Protein AF-A0A7S2LZ06-F1 (afdb_monomer)

Sequence (412 aa):
MSMEWMLKPLSPAQAVAAVARLPEVLGLAQPVQRVKTFDFSHTNVAIVEELVANPGQIRELTVGIGNADLWELDLSWLTSVASRWHGALHVAVGNEPDLEGVPPSLVLHAIQLLRSALPDARITVPFAYSIMQVSFPVDKAEFSLAFKEHYAEVLNRIDYVTINIYPFLSAGIRGVPLDSLLSPYMPFLSQQLEALRVALWKLSPAGPAMPVAVGETGWPSCGAARFRPYSFAVLSNSQAYMRSVARWIESSASDGSIIQGNLFALFDEETKGTRAIERSYGILASDGSLKDVGTCRSNATEPSVEWLEVDYPECENDMDWMVENFEDTRLAEKFIGRGIDGSLCSLQQYLYNRWASCPPVTRVPGAKVYFDGVRAYGEAAASTKCASWRLIDKYTDRGPNTPPLPGSRAAR

pLDDT: mean 82.54, std 20.12, range [29.84, 98.62]

Organism: NCBI:txid1333877

Structure (mmCIF, N/CA/C/O backbone):
data_AF-A0A7S2LZ06-F1
#
_entry.id   AF-A0A7S2LZ06-F1
#
loop_
_atom_site.group_PDB
_atom_site.id
_atom_site.type_symbol
_atom_site.label_atom_id
_atom_site.label_alt_id
_atom_site.label_comp_id
_atom_site.label_asym_id
_atom_site.label_entity_id
_atom_site.label_seq_id
_atom_site.pdbx_PDB_ins_code
_atom_site.Cartn_x
_atom_site.Cartn_y
_atom_site.Cartn_z
_atom_site.occupancy
_atom_site.B_iso_or_equiv
_atom_site.auth_seq_id
_atom_site.auth_comp_id
_atom_site.auth_asym_id
_atom_site.auth_atom_id
_atom_site.pdbx_PDB_model_num
ATOM 1 N N . MET A 1 1 ? -1.196 7.777 1.531 1.00 92.75 1 MET A N 1
ATOM 2 C CA . MET A 1 1 ? -1.018 9.232 1.376 1.00 92.75 1 MET A CA 1
ATOM 3 C C . MET A 1 1 ? 0.204 9.601 2.187 1.00 92.75 1 MET A C 1
ATOM 5 O O . MET A 1 1 ? 0.260 9.210 3.343 1.00 92.75 1 MET A O 1
ATOM 9 N N . SER A 1 2 ? 1.167 10.271 1.567 1.00 91.94 2 SER A N 1
ATOM 10 C CA . SER A 1 2 ? 2.295 10.921 2.230 1.00 91.94 2 SER A CA 1
ATOM 11 C C . SER A 1 2 ? 2.589 12.214 1.477 1.00 91.94 2 SER A C 1
ATOM 13 O O . SER A 1 2 ? 2.261 12.329 0.295 1.00 91.94 2 SER A O 1
ATOM 15 N N . MET A 1 3 ? 3.154 13.191 2.182 1.00 93.56 3 MET A N 1
ATOM 16 C CA . MET A 1 3 ? 3.716 14.408 1.584 1.00 93.56 3 MET A CA 1
ATOM 17 C C . MET A 1 3 ? 5.192 14.595 1.937 1.00 93.56 3 MET A C 1
ATOM 19 O O . MET A 1 3 ? 5.784 15.609 1.586 1.00 93.56 3 MET A O 1
ATOM 23 N N . GLU A 1 4 ? 5.779 13.645 2.668 1.00 90.88 4 GLU A N 1
ATOM 24 C CA . GLU A 1 4 ? 7.168 13.703 3.133 1.00 90.88 4 GLU A CA 1
ATOM 25 C C . GLU A 1 4 ? 8.155 13.869 1.977 1.00 90.88 4 GLU A C 1
ATOM 27 O O . GLU A 1 4 ? 9.081 14.672 2.044 1.00 90.88 4 GLU A O 1
ATOM 32 N N . TRP A 1 5 ? 7.900 13.149 0.889 1.00 88.88 5 TRP A N 1
ATOM 33 C CA . TRP A 1 5 ? 8.800 13.059 -0.253 1.00 88.88 5 TRP A CA 1
ATOM 34 C C . TRP A 1 5 ? 8.448 14.031 -1.379 1.00 88.88 5 TRP A C 1
ATOM 36 O O . TRP A 1 5 ? 8.881 13.858 -2.515 1.00 88.88 5 TRP A O 1
ATOM 46 N N . MET A 1 6 ? 7.628 15.040 -1.089 1.00 91.25 6 MET A N 1
ATOM 47 C CA . MET A 1 6 ? 7.257 16.051 -2.068 1.00 91.25 6 MET A CA 1
ATOM 48 C C . MET A 1 6 ? 8.245 17.214 -2.026 1.00 91.25 6 MET A C 1
ATOM 50 O O . MET A 1 6 ? 8.530 17.750 -0.957 1.00 91.25 6 MET A O 1
ATOM 54 N N . LEU A 1 7 ? 8.720 17.678 -3.185 1.00 87.69 7 LEU A N 1
ATOM 55 C CA . LEU A 1 7 ? 9.605 18.856 -3.242 1.00 87.69 7 LEU A CA 1
ATOM 56 C C . LEU A 1 7 ? 8.914 20.121 -2.721 1.00 87.69 7 LEU A C 1
ATOM 58 O O . LEU A 1 7 ? 9.552 21.007 -2.150 1.00 87.69 7 LEU A O 1
ATOM 62 N N . LYS A 1 8 ? 7.604 20.218 -2.954 1.00 90.38 8 LYS A N 1
ATOM 63 C CA . LYS A 1 8 ? 6.739 21.291 -2.458 1.00 90.38 8 LYS A CA 1
ATOM 64 C C . LYS A 1 8 ? 5.485 20.665 -1.849 1.00 90.38 8 LYS A C 1
ATOM 66 O O . LYS A 1 8 ? 4.490 20.520 -2.559 1.00 90.38 8 LYS A O 1
ATOM 71 N N . PRO A 1 9 ? 5.536 20.265 -0.566 1.00 92.19 9 PRO A N 1
ATOM 72 C CA . PRO A 1 9 ? 4.404 19.646 0.110 1.00 92.19 9 PRO A CA 1
ATOM 73 C C . PRO A 1 9 ? 3.157 20.532 0.048 1.00 92.19 9 PRO A C 1
ATOM 75 O O . PRO A 1 9 ? 3.233 21.747 0.255 1.00 92.19 9 PRO A O 1
ATOM 78 N N . LEU A 1 10 ? 2.007 19.917 -0.219 1.00 95.75 10 LEU A N 1
ATOM 79 C CA . LEU A 1 10 ? 0.707 20.562 -0.052 1.00 95.75 10 LEU A CA 1
ATOM 80 C C . LEU A 1 10 ? 0.430 20.810 1.439 1.00 95.75 10 LEU A C 1
ATOM 82 O O . LEU A 1 10 ? 1.052 20.207 2.317 1.00 95.75 10 LEU A O 1
ATOM 86 N N . SER A 1 11 ? -0.537 21.675 1.749 1.00 97.44 11 SER A N 1
ATOM 87 C CA . SER A 1 11 ? -1.084 21.687 3.107 1.00 97.44 11 SER A CA 1
ATOM 88 C C . SER A 1 11 ? -1.883 20.398 3.373 1.00 97.44 11 SER A C 1
ATOM 90 O O . SER A 1 11 ? -2.452 19.834 2.432 1.00 97.44 11 SER A O 1
ATOM 92 N N . PRO A 1 12 ? -2.006 19.941 4.635 1.00 97.81 12 PRO A N 1
ATOM 93 C CA . PRO A 1 12 ? -2.833 18.779 4.972 1.00 97.81 12 PRO A CA 1
ATOM 94 C C . PRO A 1 12 ? -4.266 18.884 4.430 1.00 97.81 12 PRO A C 1
ATOM 96 O O . PRO A 1 12 ? -4.762 17.942 3.817 1.00 97.81 12 PRO A O 1
ATOM 99 N N . ALA A 1 13 ? -4.892 20.060 4.548 1.00 97.75 13 ALA A N 1
ATOM 100 C CA . ALA A 1 13 ? -6.230 20.315 4.015 1.00 97.75 13 ALA A CA 1
ATOM 101 C C . ALA A 1 13 ? -6.296 20.168 2.484 1.00 97.75 13 ALA A C 1
ATOM 103 O O . ALA A 1 13 ? -7.236 19.573 1.958 1.00 97.75 13 ALA A O 1
ATOM 104 N N . GLN A 1 14 ? -5.290 20.664 1.752 1.00 97.38 14 GLN A N 1
ATOM 105 C CA . GLN A 1 14 ? -5.206 20.480 0.298 1.00 97.38 14 GLN A CA 1
ATOM 106 C C . GLN A 1 14 ? -5.027 19.003 -0.076 1.00 97.38 14 GLN A C 1
ATOM 108 O O . GLN A 1 14 ? -5.679 18.522 -1.004 1.00 97.38 14 GLN A O 1
ATOM 113 N N . ALA A 1 15 ? -4.185 18.273 0.660 1.00 96.94 15 ALA A N 1
ATOM 114 C CA . ALA A 1 15 ? -3.946 16.855 0.424 1.00 96.94 15 ALA A CA 1
ATOM 115 C C . ALA A 1 15 ? -5.194 15.997 0.679 1.00 96.94 15 ALA A C 1
ATOM 117 O O . ALA A 1 15 ? -5.548 15.156 -0.150 1.00 96.94 15 ALA A O 1
ATOM 118 N N . VAL A 1 16 ? -5.909 16.251 1.778 1.00 97.12 16 VAL A N 1
ATOM 119 C CA . VAL A 1 16 ? -7.178 15.580 2.101 1.00 97.12 16 VAL A CA 1
ATOM 120 C C . VAL A 1 16 ? -8.256 15.921 1.069 1.00 97.12 16 VAL A C 1
ATOM 122 O O . VAL A 1 16 ? -8.937 15.022 0.572 1.00 97.12 16 VAL A O 1
ATOM 125 N N . ALA A 1 17 ? -8.370 17.190 0.663 1.00 96.25 17 ALA A N 1
ATOM 126 C CA . ALA A 1 17 ? -9.333 17.613 -0.354 1.00 96.25 17 ALA A CA 1
ATOM 127 C C . ALA A 1 17 ? -9.106 16.932 -1.717 1.00 96.25 17 ALA A C 1
ATOM 129 O O . ALA A 1 17 ? -10.065 16.682 -2.451 1.00 96.25 17 ALA A O 1
ATOM 130 N N . ALA A 1 18 ? -7.862 16.573 -2.056 1.00 96.44 18 ALA A N 1
ATOM 131 C CA . ALA A 1 18 ? -7.549 15.882 -3.305 1.00 96.44 18 ALA A CA 1
ATOM 132 C C . ALA A 1 18 ? -8.216 14.496 -3.417 1.00 96.44 18 ALA A C 1
ATOM 134 O O . ALA A 1 18 ? -8.518 14.054 -4.527 1.00 96.44 18 ALA A O 1
ATOM 135 N N . VAL A 1 19 ? -8.524 13.833 -2.292 1.00 96.44 19 VAL A N 1
ATOM 136 C CA . VAL A 1 19 ? -9.189 12.516 -2.276 1.00 96.44 19 VAL A CA 1
ATOM 137 C C . VAL A 1 19 ? -10.575 12.570 -2.925 1.00 96.44 19 VAL A C 1
ATOM 139 O O . VAL A 1 19 ? -10.980 11.624 -3.603 1.00 96.44 19 VAL A O 1
ATOM 142 N N . ALA A 1 20 ? -11.288 13.694 -2.795 1.00 94.44 20 ALA A N 1
ATOM 143 C CA . ALA A 1 20 ? -12.623 13.872 -3.368 1.00 94.44 20 ALA A CA 1
ATOM 144 C C . ALA A 1 20 ? -12.639 13.829 -4.908 1.00 94.44 20 ALA A C 1
ATOM 146 O O . ALA A 1 20 ? -13.684 13.586 -5.504 1.00 94.44 20 ALA A O 1
ATOM 147 N N . ARG A 1 21 ? -11.485 14.023 -5.560 1.00 93.31 21 ARG A N 1
ATOM 148 C CA . ARG A 1 21 ? -11.347 13.997 -7.025 1.00 93.31 21 ARG A CA 1
ATOM 149 C C . ARG A 1 21 ? -11.123 12.593 -7.583 1.00 93.31 21 ARG A C 1
ATOM 151 O O . ARG A 1 21 ? -11.311 12.370 -8.776 1.00 93.31 21 ARG A O 1
ATOM 158 N N . LEU A 1 22 ? -10.720 11.640 -6.743 1.00 95.19 22 LEU A N 1
ATOM 159 C CA . LEU A 1 22 ? -10.359 10.292 -7.183 1.00 95.19 22 LEU A CA 1
ATOM 160 C C . LEU A 1 22 ? -11.483 9.530 -7.898 1.00 95.19 22 LEU A C 1
ATOM 162 O O . LEU A 1 22 ? -11.159 8.854 -8.874 1.00 95.19 22 LEU A O 1
ATOM 166 N N . PRO A 1 23 ? -12.770 9.626 -7.502 1.00 95.06 23 PRO A N 1
ATOM 167 C CA . PRO A 1 23 ? -13.827 8.899 -8.199 1.00 95.06 23 PRO A CA 1
ATOM 168 C C . PRO A 1 23 ? -13.928 9.263 -9.680 1.00 95.06 23 PRO A C 1
ATOM 170 O O . PRO A 1 23 ? -14.050 8.374 -10.518 1.00 95.06 23 PRO A O 1
ATOM 173 N N . GLU A 1 24 ? -13.789 10.546 -10.017 1.00 94.25 24 GLU A N 1
ATOM 174 C CA . GLU A 1 24 ? -13.785 11.012 -11.406 1.00 94.25 24 GLU A CA 1
ATOM 175 C C . GLU A 1 24 ? -12.530 10.533 -12.152 1.00 94.25 24 GLU A C 1
ATOM 177 O O . GLU A 1 24 ? -12.624 9.966 -13.239 1.00 94.25 24 GLU A O 1
ATOM 182 N N . VAL A 1 25 ? -11.350 10.689 -11.542 1.00 93.88 25 VAL A N 1
ATOM 183 C CA . VAL A 1 25 ? -10.057 10.326 -12.155 1.00 93.88 25 VAL A CA 1
ATOM 184 C C . VAL A 1 25 ? -9.955 8.826 -12.450 1.00 93.88 25 VAL A C 1
ATOM 186 O O . VAL A 1 25 ? -9.461 8.413 -13.509 1.00 93.88 25 VAL A O 1
ATOM 189 N N . LEU A 1 26 ? -10.428 8.006 -11.513 1.00 95.50 26 LEU A N 1
ATOM 190 C CA . LEU A 1 26 ? -10.362 6.547 -11.567 1.00 95.50 26 LEU A CA 1
ATOM 191 C C . LEU A 1 26 ? -11.613 5.920 -12.205 1.00 95.50 26 LEU A C 1
ATOM 193 O O . LEU A 1 26 ? -11.603 4.734 -12.537 1.00 95.50 26 LEU A O 1
ATOM 197 N N . GLY A 1 27 ? -12.674 6.704 -12.417 1.00 93.50 27 GLY A N 1
ATOM 198 C CA . GLY A 1 27 ? -13.957 6.228 -12.926 1.00 93.50 27 GLY A CA 1
ATOM 199 C C . GLY A 1 27 ? -14.605 5.201 -11.996 1.00 93.50 27 GLY A C 1
ATOM 200 O O . GLY A 1 27 ? -14.969 4.119 -12.473 1.00 93.50 27 GLY A O 1
ATOM 201 N N . LEU A 1 28 ? -14.675 5.526 -10.701 1.00 93.81 28 LEU A N 1
ATOM 202 C CA . LEU A 1 28 ? -15.316 4.735 -9.644 1.00 93.81 28 LEU A CA 1
ATOM 203 C C . LEU A 1 28 ? -16.807 5.057 -9.535 1.00 93.81 28 LEU A C 1
ATOM 205 O O . LEU A 1 28 ? -17.222 6.182 -9.817 1.00 93.81 28 LEU A O 1
ATOM 209 N N . ALA A 1 29 ? -17.602 4.079 -9.093 1.00 90.94 29 ALA A N 1
ATOM 210 C CA . ALA A 1 29 ? -19.022 4.291 -8.825 1.00 90.94 29 ALA A CA 1
ATOM 211 C C . ALA A 1 29 ? -19.258 4.929 -7.449 1.00 90.94 29 ALA A C 1
ATOM 213 O O . ALA A 1 29 ? -20.196 5.710 -7.288 1.00 90.94 29 ALA A O 1
ATOM 214 N N . GLN A 1 30 ? -18.412 4.604 -6.467 1.00 90.44 30 GLN A N 1
ATOM 215 C CA . GLN A 1 30 ? -18.497 5.125 -5.107 1.00 90.44 30 GLN A CA 1
ATOM 216 C C . GLN A 1 30 ? -17.387 6.140 -4.786 1.00 90.44 30 GLN A C 1
ATOM 218 O O . GLN A 1 30 ? -16.294 6.096 -5.363 1.00 90.44 30 GLN A O 1
ATOM 223 N N . PRO A 1 31 ? -17.639 7.064 -3.839 1.00 94.94 31 PRO A N 1
ATOM 224 C CA . PRO A 1 31 ? -16.593 7.922 -3.303 1.00 94.94 31 PRO A CA 1
ATOM 225 C C . PRO A 1 31 ? -15.497 7.106 -2.607 1.00 94.94 31 PRO A C 1
ATOM 227 O O . PRO A 1 31 ? -15.757 6.059 -2.017 1.00 94.94 31 PRO A O 1
ATOM 230 N N . VAL A 1 32 ? -14.267 7.625 -2.603 1.00 95.38 32 VAL A N 1
ATOM 231 C CA . VAL A 1 32 ? -13.180 7.048 -1.802 1.00 95.38 32 VAL A CA 1
ATOM 232 C C . VAL A 1 32 ? -13.426 7.365 -0.330 1.00 95.38 32 VAL A C 1
ATOM 234 O O . VAL A 1 32 ? -13.436 8.533 0.053 1.00 95.38 32 VAL A O 1
ATOM 237 N N . GLN A 1 33 ? -13.603 6.326 0.485 1.00 95.56 33 GLN A N 1
ATOM 238 C CA . GLN A 1 33 ? -13.926 6.436 1.915 1.00 95.56 33 GLN A CA 1
ATOM 239 C C . GLN A 1 33 ? -12.776 6.014 2.840 1.00 95.56 33 GLN A C 1
ATOM 241 O O . GLN A 1 33 ? -12.950 6.010 4.058 1.00 95.56 33 GLN A O 1
ATOM 246 N N . ARG A 1 34 ? -11.609 5.656 2.291 1.00 95.56 34 ARG A N 1
ATOM 247 C CA . ARG A 1 34 ? -10.462 5.157 3.059 1.00 95.56 34 ARG A CA 1
ATOM 248 C C . ARG A 1 34 ? -9.190 5.929 2.744 1.00 95.56 34 ARG A C 1
ATOM 250 O O . ARG A 1 34 ? -8.904 6.199 1.579 1.00 95.56 34 ARG A O 1
ATOM 257 N N . VAL A 1 35 ? -8.406 6.216 3.781 1.00 97.31 35 VAL A N 1
ATOM 258 C CA . VAL A 1 35 ? -7.036 6.732 3.659 1.00 97.31 35 VAL A CA 1
ATOM 259 C C . VAL A 1 35 ? -6.084 5.874 4.495 1.00 97.31 35 VAL A C 1
ATOM 261 O O . VAL A 1 35 ? -6.409 5.493 5.617 1.00 97.31 35 VAL A O 1
ATOM 264 N N . LYS A 1 36 ? -4.900 5.585 3.942 1.00 97.94 36 LYS A N 1
ATOM 265 C CA . LYS A 1 36 ? -3.751 4.987 4.641 1.00 97.94 36 LYS A CA 1
ATOM 266 C C . LYS A 1 36 ? -2.609 6.005 4.715 1.00 97.94 36 LYS A C 1
ATOM 268 O O . LYS A 1 36 ? -2.266 6.573 3.674 1.00 97.94 36 LYS A O 1
ATOM 273 N N . THR A 1 37 ? -2.011 6.203 5.886 1.00 97.62 37 THR A N 1
ATOM 274 C CA . THR A 1 37 ? -0.683 6.828 6.073 1.00 97.62 37 THR A CA 1
ATOM 275 C C . THR A 1 37 ? 0.348 5.758 6.454 1.00 97.62 37 THR A C 1
ATOM 277 O O . THR A 1 37 ? -0.032 4.612 6.709 1.00 97.62 37 THR A O 1
ATOM 280 N N . PHE A 1 38 ? 1.644 6.077 6.418 1.00 93.94 38 PHE A N 1
ATOM 281 C CA . PHE A 1 38 ? 2.704 5.055 6.452 1.00 93.94 38 PHE A CA 1
ATOM 282 C C . PHE A 1 38 ? 3.477 4.982 7.774 1.00 93.94 38 PHE A C 1
ATOM 284 O O . PHE A 1 38 ? 3.925 3.900 8.141 1.00 93.94 38 PHE A O 1
ATOM 291 N N . ASP A 1 39 ? 3.598 6.096 8.488 1.00 94.06 39 ASP A N 1
ATOM 292 C CA . ASP A 1 39 ? 4.430 6.233 9.688 1.00 94.06 39 ASP A CA 1
ATOM 293 C C . ASP A 1 39 ? 4.021 7.472 10.507 1.00 94.06 39 ASP A C 1
ATOM 295 O O . ASP A 1 39 ? 3.030 8.148 10.191 1.00 94.06 39 ASP A O 1
ATOM 299 N N . PHE A 1 40 ? 4.806 7.781 11.544 1.00 94.94 40 PHE A N 1
ATOM 300 C CA . PHE A 1 40 ? 4.632 8.950 12.409 1.00 94.94 40 PHE A CA 1
ATOM 301 C C . PHE A 1 40 ? 5.439 10.183 11.970 1.00 94.94 40 PHE A C 1
ATOM 303 O O . PHE A 1 40 ? 5.642 11.106 12.764 1.00 94.94 40 PHE A O 1
ATOM 310 N N . SER A 1 41 ? 5.872 10.259 10.707 1.00 93.62 41 SER A N 1
ATOM 311 C CA . SER A 1 41 ? 6.456 11.493 10.177 1.00 93.62 41 SER A CA 1
ATOM 312 C C . SER A 1 41 ? 5.490 12.670 10.354 1.00 93.62 41 SER A C 1
ATOM 314 O O . SER A 1 41 ? 4.263 12.537 10.284 1.00 93.62 41 SER A O 1
ATOM 316 N N . HIS A 1 42 ? 6.045 13.865 10.566 1.00 94.88 42 HIS A N 1
ATOM 317 C CA . HIS A 1 42 ? 5.258 15.066 10.855 1.00 94.88 42 HIS A CA 1
ATOM 318 C C . HIS A 1 42 ? 4.175 15.345 9.794 1.00 94.88 42 HIS A C 1
ATOM 320 O O . HIS A 1 42 ? 3.076 15.792 10.124 1.00 94.88 42 HIS A O 1
ATOM 326 N N . THR A 1 43 ? 4.452 15.074 8.514 1.00 94.62 43 THR A N 1
ATOM 327 C CA . THR A 1 43 ? 3.481 15.272 7.426 1.00 94.62 43 THR A CA 1
ATOM 328 C C . THR A 1 43 ? 2.331 14.265 7.487 1.00 94.62 43 THR A C 1
ATOM 330 O O . THR A 1 43 ? 1.179 14.660 7.308 1.00 94.62 43 THR A O 1
ATOM 333 N N . ASN A 1 44 ? 2.612 12.995 7.793 1.00 96.25 44 ASN A N 1
ATOM 334 C CA . ASN A 1 44 ? 1.595 11.957 7.963 1.00 96.25 44 ASN A CA 1
ATOM 335 C C . ASN A 1 44 ? 0.728 12.207 9.202 1.00 96.25 44 ASN A C 1
ATOM 337 O O . ASN A 1 44 ? -0.496 12.099 9.117 1.00 96.25 44 ASN A O 1
ATOM 341 N N . VAL A 1 45 ? 1.336 12.623 10.317 1.00 97.06 45 VAL A N 1
ATOM 342 C CA . VAL A 1 45 ? 0.613 13.050 11.525 1.00 97.06 45 VAL A CA 1
ATOM 343 C C . VAL A 1 45 ? -0.325 14.214 11.205 1.00 97.06 45 VAL A C 1
ATOM 345 O O . VAL A 1 45 ? -1.508 14.155 11.533 1.00 97.06 45 VAL A O 1
ATOM 348 N N . ALA A 1 46 ? 0.153 15.237 10.492 1.00 97.88 46 ALA A N 1
ATOM 349 C CA . ALA A 1 46 ? -0.667 16.388 10.124 1.00 97.88 46 ALA A CA 1
ATOM 350 C C . ALA A 1 46 ? -1.851 16.019 9.206 1.00 97.88 46 ALA A C 1
ATOM 352 O O . ALA A 1 46 ? -2.937 16.577 9.357 1.00 97.88 46 ALA A O 1
ATOM 353 N N . ILE A 1 47 ? -1.676 15.060 8.288 1.00 98.12 47 ILE A N 1
ATOM 354 C CA . ILE A 1 47 ? -2.774 14.509 7.473 1.00 98.12 47 ILE A CA 1
ATOM 355 C C . ILE A 1 47 ? -3.813 13.813 8.355 1.00 98.12 47 ILE A C 1
ATOM 357 O O . ILE A 1 47 ? -5.011 14.011 8.164 1.00 98.12 47 ILE A O 1
ATOM 361 N N . VAL A 1 48 ? -3.370 12.986 9.306 1.00 98.31 48 VAL A N 1
ATOM 362 C CA . VAL A 1 48 ? -4.273 12.278 10.222 1.00 98.31 48 VAL A CA 1
ATOM 363 C C . VAL A 1 48 ? -5.058 13.268 11.077 1.00 98.31 48 VAL A C 1
ATOM 365 O O . VAL A 1 48 ? -6.270 13.123 11.198 1.00 98.31 48 VAL A O 1
ATOM 368 N N . GLU A 1 49 ? -4.410 14.300 11.615 1.00 98.25 49 GLU A N 1
ATOM 369 C CA . GLU A 1 49 ? -5.090 15.339 12.395 1.00 98.25 49 GLU A CA 1
ATOM 370 C C . GLU A 1 49 ? -6.133 16.100 11.568 1.00 98.25 49 GLU A C 1
ATOM 372 O O . GLU A 1 49 ? -7.248 16.323 12.042 1.00 98.25 49 GLU A O 1
ATOM 377 N N . GLU A 1 50 ? -5.816 16.429 10.312 1.00 98.25 50 GLU A N 1
ATOM 378 C CA . GLU A 1 50 ? -6.779 17.039 9.391 1.00 98.25 50 GLU A CA 1
ATOM 379 C C . GLU A 1 50 ? -7.972 16.113 9.125 1.00 98.25 50 GLU A C 1
ATOM 381 O O . GLU A 1 50 ? -9.113 16.563 9.151 1.00 98.25 50 GLU A O 1
ATOM 386 N N . LEU A 1 51 ? -7.741 14.812 8.922 1.00 97.75 51 LEU A N 1
ATOM 387 C CA . LEU A 1 51 ? -8.816 13.834 8.725 1.00 97.75 51 LEU A CA 1
ATOM 388 C C . LEU A 1 51 ? -9.684 13.667 9.973 1.00 97.75 51 LEU A C 1
ATOM 390 O O . LEU A 1 51 ? -10.899 13.535 9.854 1.00 97.75 51 LEU A O 1
ATOM 394 N N . VAL A 1 52 ? -9.089 13.677 11.165 1.00 97.75 52 VAL A N 1
ATOM 395 C CA . VAL A 1 52 ? -9.835 13.593 12.427 1.00 97.75 52 VAL A CA 1
ATOM 396 C C . VAL A 1 52 ? -10.701 14.835 12.632 1.00 97.75 52 VAL A C 1
ATOM 398 O O . VAL A 1 52 ? -11.851 14.711 13.048 1.00 97.75 52 VAL A O 1
ATOM 401 N N . ALA A 1 53 ? -10.180 16.025 12.324 1.00 97.38 53 ALA A N 1
ATOM 402 C CA . ALA A 1 53 ? -10.932 17.271 12.438 1.00 97.38 53 ALA A CA 1
ATOM 403 C C . ALA A 1 53 ? -12.011 17.408 11.348 1.00 97.38 53 ALA A C 1
ATOM 405 O O . ALA A 1 53 ? -13.132 17.831 11.630 1.00 97.38 53 ALA A O 1
ATOM 406 N N . ASN A 1 54 ? -11.678 17.028 10.113 1.00 96.88 54 ASN A N 1
ATOM 407 C CA . ASN A 1 54 ? -12.481 17.241 8.912 1.00 96.88 54 ASN A CA 1
ATOM 408 C C . ASN A 1 54 ? -12.588 15.946 8.079 1.00 96.88 54 ASN A C 1
ATOM 410 O O . ASN A 1 54 ? -12.086 15.879 6.953 1.00 96.88 54 ASN A O 1
ATOM 414 N N . PRO A 1 55 ? -13.290 14.908 8.572 1.00 94.69 55 PRO A N 1
ATOM 415 C CA . PRO A 1 55 ? -13.316 13.591 7.925 1.00 94.69 55 PRO A CA 1
ATOM 416 C C . PRO A 1 55 ? -13.968 13.596 6.539 1.00 94.69 55 PRO A C 1
ATOM 418 O O . PRO A 1 55 ? -13.709 12.711 5.724 1.00 94.69 55 PRO A O 1
ATOM 421 N N . GLY A 1 56 ? -14.848 14.563 6.255 1.00 94.00 56 GLY A N 1
ATOM 422 C CA . GLY A 1 56 ? -15.575 14.640 4.990 1.00 94.00 56 GLY A CA 1
ATOM 423 C C . GLY A 1 56 ? -16.303 13.329 4.671 1.00 94.00 56 GLY A C 1
ATOM 424 O O . GLY A 1 56 ? -17.186 12.890 5.414 1.00 94.00 56 GLY A O 1
ATOM 425 N N . GLN A 1 57 ? -15.926 12.686 3.564 1.00 94.31 57 GLN A N 1
ATOM 426 C CA . GLN A 1 57 ? -16.458 11.384 3.135 1.00 94.31 57 GLN A CA 1
ATOM 427 C C . GLN A 1 57 ? -15.662 10.173 3.654 1.00 94.31 57 GLN A C 1
ATOM 429 O O . GLN A 1 57 ? -16.072 9.039 3.425 1.00 94.31 57 GLN A O 1
ATOM 434 N N . ILE A 1 58 ? -14.534 10.388 4.334 1.00 97.00 58 ILE A N 1
ATOM 435 C CA . ILE A 1 58 ? -13.682 9.313 4.844 1.00 97.00 58 ILE A CA 1
ATOM 436 C C . ILE A 1 58 ? -14.361 8.663 6.051 1.00 97.00 58 ILE A C 1
ATOM 438 O O . ILE A 1 58 ? -14.901 9.336 6.931 1.00 97.00 58 ILE A O 1
ATOM 442 N N . ARG A 1 59 ? -14.401 7.333 6.045 1.00 96.44 59 ARG A N 1
ATOM 443 C CA . ARG A 1 59 ? -15.030 6.479 7.063 1.00 96.44 59 ARG A CA 1
ATOM 444 C C . ARG A 1 59 ? -14.056 5.472 7.652 1.00 96.44 59 ARG A C 1
ATOM 446 O O . ARG A 1 59 ? -14.306 4.966 8.740 1.00 96.44 59 ARG A O 1
ATOM 453 N N . GLU A 1 60 ? -12.941 5.226 6.974 1.00 97.00 60 GLU A N 1
ATOM 454 C CA . GLU A 1 60 ? -11.901 4.322 7.440 1.00 97.00 60 GLU A CA 1
ATOM 455 C C . GLU A 1 60 ? -10.526 4.982 7.358 1.00 97.00 60 GLU A C 1
ATOM 457 O O . GLU A 1 60 ? -10.143 5.547 6.329 1.00 97.00 60 GLU A O 1
ATOM 462 N N . LEU A 1 61 ? -9.771 4.881 8.445 1.00 98.06 61 LEU A N 1
ATOM 463 C CA . LEU A 1 61 ? -8.421 5.412 8.547 1.00 98.06 61 LEU A CA 1
ATOM 464 C C . LEU A 1 61 ? -7.467 4.278 8.909 1.00 98.06 61 LEU A C 1
ATOM 466 O O . LEU A 1 61 ? -7.653 3.614 9.924 1.00 98.06 61 LEU A O 1
ATOM 470 N N . THR A 1 62 ? -6.440 4.065 8.089 1.00 98.50 62 THR A N 1
ATOM 471 C CA . THR A 1 62 ? -5.297 3.216 8.440 1.00 98.50 62 THR A CA 1
ATOM 472 C C . THR A 1 62 ? -4.111 4.098 8.801 1.00 98.50 62 THR A C 1
ATOM 474 O O . THR A 1 62 ? -3.598 4.813 7.941 1.00 98.50 62 THR A O 1
ATOM 477 N N . VAL A 1 63 ? -3.663 4.029 10.052 1.00 98.50 63 VAL A N 1
ATOM 478 C CA . VAL A 1 63 ? -2.433 4.689 10.502 1.00 98.50 63 VAL A CA 1
ATOM 479 C C . VAL A 1 63 ? -1.308 3.659 10.505 1.00 98.50 63 VAL A C 1
ATOM 481 O O . VAL A 1 63 ? -1.410 2.622 11.164 1.00 98.50 63 VAL A O 1
ATOM 484 N N . GLY A 1 64 ? -0.262 3.917 9.724 1.00 98.00 64 GLY A N 1
ATOM 485 C CA . GLY A 1 64 ? 0.957 3.115 9.731 1.00 98.00 64 GLY A CA 1
ATOM 486 C C . GLY A 1 64 ? 1.875 3.491 10.889 1.00 98.00 64 GLY A C 1
ATOM 487 O O . GLY A 1 64 ? 1.970 4.659 11.257 1.00 98.00 64 GLY A O 1
ATOM 488 N N . ILE A 1 65 ? 2.536 2.489 11.456 1.00 98.06 65 ILE A N 1
ATOM 489 C CA . ILE A 1 65 ? 3.672 2.639 12.365 1.00 98.06 65 ILE A CA 1
ATOM 490 C C . ILE A 1 65 ? 4.899 2.232 11.557 1.00 98.06 65 ILE A C 1
ATOM 492 O O . ILE A 1 65 ? 4.978 1.079 11.125 1.00 98.06 65 ILE A O 1
ATOM 496 N N . GLY A 1 66 ? 5.831 3.157 11.327 1.00 96.38 66 GLY A N 1
ATOM 497 C CA . GLY A 1 66 ? 7.027 2.874 10.544 1.00 96.38 66 GLY A CA 1
ATOM 498 C C . GLY A 1 66 ? 7.914 1.839 11.235 1.00 96.38 66 GLY A C 1
ATOM 499 O O . GLY A 1 66 ? 7.892 1.695 12.455 1.00 96.38 66 GLY A O 1
ATOM 500 N N . ASN A 1 67 ? 8.742 1.123 10.472 1.00 96.75 67 ASN A N 1
ATOM 501 C CA . ASN A 1 67 ? 9.645 0.111 11.040 1.00 96.75 67 ASN A CA 1
ATOM 502 C C . ASN A 1 67 ? 10.596 0.695 12.103 1.00 96.75 67 ASN A C 1
ATOM 504 O O . ASN A 1 67 ? 10.917 0.016 13.077 1.00 96.75 67 ASN A O 1
ATOM 508 N N . ALA A 1 68 ? 11.016 1.954 11.935 1.00 94.00 68 ALA A N 1
ATOM 509 C CA . ALA A 1 68 ? 11.832 2.673 12.912 1.00 94.00 68 ALA A CA 1
ATOM 510 C C . ALA A 1 68 ? 11.057 3.005 14.202 1.00 94.00 68 ALA A C 1
ATOM 512 O O . ALA A 1 68 ? 11.616 2.898 15.291 1.00 94.00 68 ALA A O 1
ATOM 513 N N . ASP A 1 69 ? 9.763 3.318 14.089 1.00 95.12 69 ASP A N 1
ATOM 514 C CA . ASP A 1 69 ? 8.900 3.690 15.219 1.00 95.12 69 ASP A CA 1
ATOM 515 C C . ASP A 1 69 ? 8.589 2.496 16.142 1.00 95.12 69 ASP A C 1
ATOM 517 O O . ASP A 1 69 ? 8.177 2.673 17.287 1.00 95.12 69 ASP A O 1
ATOM 521 N N . LEU A 1 70 ? 8.797 1.257 15.675 1.00 96.06 70 LEU A N 1
ATOM 522 C CA . LEU A 1 70 ? 8.522 0.049 16.459 1.00 96.06 70 LEU A CA 1
ATOM 523 C C . LEU A 1 70 ? 9.433 -0.107 17.686 1.00 96.06 70 LEU A C 1
ATOM 525 O O . LEU A 1 70 ? 9.044 -0.780 18.640 1.00 96.06 70 LEU A O 1
ATOM 529 N N . TRP A 1 71 ? 10.633 0.479 17.667 1.00 93.62 71 TRP A N 1
ATOM 530 C CA . TRP A 1 71 ? 11.620 0.347 18.746 1.00 93.62 71 TRP A CA 1
ATOM 531 C C . TRP A 1 71 ? 11.276 1.182 19.980 1.00 93.62 71 TRP A C 1
ATOM 533 O O . TRP A 1 71 ? 11.545 0.758 21.102 1.00 93.62 71 TRP A O 1
ATOM 543 N N . GLU A 1 72 ? 10.658 2.343 19.771 1.00 91.69 72 GLU A N 1
ATOM 544 C CA . GLU A 1 72 ? 10.295 3.305 20.814 1.00 91.69 72 GLU A CA 1
ATOM 545 C C . GLU A 1 72 ? 8.846 3.762 20.613 1.00 91.69 72 GLU A C 1
ATOM 547 O O . GLU A 1 72 ? 8.547 4.936 20.403 1.00 91.69 72 GLU A O 1
ATOM 552 N N . LEU A 1 73 ? 7.928 2.793 20.638 1.00 93.94 73 LEU A N 1
ATOM 553 C CA . LEU A 1 73 ? 6.530 3.034 20.309 1.00 93.94 73 LEU A CA 1
ATOM 554 C C . LEU A 1 73 ? 5.808 3.840 21.403 1.00 93.94 73 LEU A C 1
ATOM 556 O O . LEU A 1 73 ? 5.376 3.287 22.417 1.00 93.94 73 LEU A O 1
ATOM 560 N N . ASP A 1 74 ? 5.610 5.137 21.159 1.00 94.06 74 ASP A N 1
ATOM 561 C CA . ASP A 1 74 ? 4.698 5.980 21.936 1.00 94.06 74 ASP A CA 1
ATOM 562 C C . ASP A 1 74 ? 3.277 5.934 21.349 1.00 94.06 74 ASP A C 1
ATOM 564 O O . ASP A 1 74 ? 3.019 6.348 20.218 1.00 94.06 74 ASP A O 1
ATOM 568 N N . LEU A 1 75 ? 2.329 5.433 22.144 1.00 96.31 75 LEU A N 1
ATOM 569 C CA . LEU A 1 75 ? 0.921 5.306 21.765 1.00 96.31 75 LEU A CA 1
ATOM 570 C C . LEU A 1 75 ? 0.058 6.501 22.189 1.00 96.31 75 LEU A C 1
ATOM 572 O O . LEU A 1 75 ? -1.146 6.495 21.918 1.00 96.31 75 LEU A O 1
ATOM 576 N N . SER A 1 76 ? 0.626 7.512 22.852 1.00 96.56 76 SER A N 1
ATOM 577 C CA . SER A 1 76 ? -0.115 8.665 23.377 1.00 96.56 76 SER A CA 1
ATOM 578 C C . SER A 1 76 ? -0.902 9.382 22.274 1.00 96.56 76 SER A C 1
ATOM 580 O O . SER A 1 76 ? -2.122 9.555 22.373 1.00 96.56 76 SER A O 1
ATOM 582 N N . TRP A 1 77 ? -0.226 9.706 21.172 1.00 97.19 77 TRP A N 1
ATOM 583 C CA . TRP A 1 77 ? -0.832 10.345 20.012 1.00 97.19 77 TRP A CA 1
ATOM 584 C C . TRP A 1 77 ? -1.894 9.455 19.356 1.00 97.19 77 TRP A C 1
ATOM 586 O O . TRP A 1 77 ? -3.021 9.906 19.143 1.00 97.19 77 TRP A O 1
ATOM 596 N N . LEU A 1 78 ? -1.589 8.177 19.114 1.00 97.69 78 LEU A N 1
ATOM 597 C CA . LEU A 1 78 ? -2.519 7.254 18.457 1.00 97.69 78 LEU A CA 1
ATOM 598 C C . LEU A 1 78 ? -3.783 6.993 19.299 1.00 97.69 78 LEU A C 1
ATOM 600 O O . LEU A 1 78 ? -4.881 6.889 18.758 1.00 97.69 78 LEU A O 1
ATOM 604 N N . THR A 1 79 ? -3.658 6.985 20.628 1.00 97.81 79 THR A N 1
ATOM 605 C CA . THR A 1 79 ? -4.801 6.934 21.558 1.00 97.81 79 THR A CA 1
ATOM 606 C C . THR A 1 79 ? -5.659 8.199 21.455 1.00 97.81 79 THR A C 1
ATOM 608 O O . THR A 1 79 ? -6.892 8.133 21.463 1.00 97.81 79 THR A O 1
ATOM 611 N N . SER A 1 80 ? -5.032 9.368 21.276 1.00 97.69 80 SER A N 1
ATOM 612 C CA . SER A 1 80 ? -5.758 10.621 21.027 1.00 97.69 80 SER A CA 1
ATOM 613 C C . SER A 1 80 ? -6.512 10.603 19.691 1.00 97.69 80 SER A C 1
ATOM 615 O O . SER A 1 80 ? -7.612 11.146 19.605 1.00 97.69 80 SER A O 1
ATOM 617 N N . VAL A 1 81 ? -5.952 9.962 18.659 1.00 98.00 81 VAL A N 1
ATOM 618 C CA . VAL A 1 81 ? -6.614 9.769 17.362 1.00 98.00 81 VAL A CA 1
ATOM 619 C C . VAL A 1 81 ? -7.805 8.832 17.531 1.00 98.00 81 VAL A C 1
ATOM 621 O O . VAL A 1 81 ? -8.912 9.186 17.140 1.00 98.00 81 VAL A O 1
ATOM 624 N N . ALA A 1 82 ? -7.613 7.684 18.183 1.00 97.44 82 ALA A N 1
ATOM 625 C CA . ALA A 1 82 ? -8.669 6.697 18.399 1.00 97.44 82 ALA A CA 1
ATOM 626 C C . ALA A 1 82 ? -9.866 7.244 19.188 1.00 97.44 82 ALA A C 1
ATOM 628 O O . ALA A 1 82 ? -11.004 6.916 18.875 1.00 97.44 82 ALA A O 1
ATOM 629 N N . SER A 1 83 ? -9.634 8.118 20.173 1.00 97.00 83 SER A N 1
ATOM 630 C CA . SER A 1 83 ? -10.725 8.726 20.952 1.00 97.00 83 SER A CA 1
ATOM 631 C C . SER A 1 83 ? -11.539 9.777 20.186 1.00 97.00 83 SER A C 1
ATOM 633 O O . SER A 1 83 ? -12.674 10.066 20.567 1.00 97.00 83 SER A O 1
ATOM 635 N N . ARG A 1 84 ? -10.979 10.356 19.117 1.00 97.12 84 ARG A N 1
ATOM 636 C CA . ARG A 1 84 ? -11.629 11.396 18.301 1.00 97.12 84 ARG A CA 1
ATOM 637 C C . ARG A 1 84 ? -12.142 10.879 16.959 1.00 97.12 84 ARG A C 1
ATOM 639 O O . ARG A 1 84 ? -13.051 11.471 16.386 1.00 97.12 84 ARG A O 1
ATOM 646 N N . TRP A 1 85 ? -11.566 9.802 16.435 1.00 97.19 85 TRP A N 1
ATOM 647 C CA . TRP A 1 85 ? -11.988 9.209 15.174 1.00 97.19 85 TRP A CA 1
ATOM 648 C C . TRP A 1 85 ? -13.276 8.404 15.362 1.00 97.19 85 TRP A C 1
ATOM 650 O O . TRP A 1 85 ? -13.314 7.423 16.094 1.00 97.19 85 TRP A O 1
ATOM 660 N N . HIS A 1 86 ? -14.338 8.807 14.666 1.00 90.19 86 HIS A N 1
ATOM 661 C CA . HIS A 1 86 ? -15.650 8.153 14.750 1.00 90.19 86 HIS A CA 1
ATOM 662 C C . HIS A 1 86 ? -15.883 7.082 13.668 1.00 90.19 86 HIS A C 1
ATOM 664 O O . HIS A 1 86 ? -16.960 6.490 13.612 1.00 90.19 86 HIS A O 1
ATOM 670 N N . GLY A 1 87 ? -14.909 6.866 12.778 1.00 93.44 87 GLY A N 1
ATOM 671 C CA . GLY A 1 87 ? -14.937 5.815 11.760 1.00 93.44 87 GLY A CA 1
ATOM 672 C C . GLY A 1 87 ? -14.208 4.544 12.204 1.00 93.44 87 GLY A C 1
ATOM 673 O O . GLY A 1 87 ? -13.786 4.417 13.351 1.00 93.44 87 GLY A O 1
ATOM 674 N N . ALA A 1 88 ? -13.989 3.610 11.277 1.00 96.50 88 ALA A N 1
ATOM 675 C CA . ALA A 1 88 ? -13.146 2.451 11.562 1.00 96.50 88 ALA A CA 1
ATOM 676 C C . ALA A 1 88 ? -11.673 2.881 11.614 1.00 96.50 88 ALA A C 1
ATOM 678 O O . ALA A 1 88 ? -11.175 3.512 10.674 1.00 96.50 88 ALA A O 1
ATOM 679 N N . LEU A 1 89 ? -10.983 2.551 12.707 1.00 98.31 89 LEU A N 1
ATOM 680 C CA . LEU A 1 89 ? -9.544 2.756 12.848 1.00 98.31 89 LEU A CA 1
ATOM 681 C C . LEU A 1 89 ? -8.810 1.438 12.625 1.00 98.31 89 LEU A C 1
ATOM 683 O O . LEU A 1 89 ? -9.108 0.417 13.246 1.00 98.31 89 LEU A O 1
ATOM 687 N N . HIS A 1 90 ? -7.826 1.486 11.742 1.00 98.50 90 HIS A N 1
ATOM 688 C CA . HIS A 1 90 ? -6.922 0.394 11.451 1.00 98.50 90 HIS A CA 1
ATOM 689 C C . HIS A 1 90 ? -5.497 0.839 11.790 1.00 98.50 90 HIS A C 1
ATOM 691 O O . HIS A 1 90 ? -5.121 1.983 11.531 1.00 98.50 90 HIS A O 1
ATOM 697 N N . VAL A 1 91 ? -4.695 -0.068 12.339 1.00 98.62 91 VAL A N 1
ATOM 698 C CA . VAL A 1 91 ? -3.282 0.176 12.640 1.00 98.62 91 VAL A CA 1
ATOM 699 C C . VAL A 1 91 ? -2.438 -0.836 11.880 1.00 98.62 91 VAL A C 1
ATOM 701 O O . VAL A 1 91 ? -2.598 -2.046 12.054 1.00 98.62 91 VAL A O 1
ATOM 704 N N . ALA A 1 92 ? -1.561 -0.335 11.015 1.00 98.56 92 ALA A N 1
ATOM 705 C CA . ALA A 1 92 ? -0.599 -1.139 10.275 1.00 98.56 92 ALA A CA 1
ATOM 706 C C . ALA A 1 92 ? 0.747 -1.120 11.011 1.00 98.56 92 ALA A C 1
ATOM 708 O O . ALA A 1 92 ? 1.397 -0.082 11.086 1.00 98.56 92 ALA A O 1
ATOM 709 N N . VAL A 1 93 ? 1.135 -2.257 11.588 1.00 98.56 93 VAL A N 1
ATOM 710 C CA . VAL A 1 93 ? 2.351 -2.396 12.399 1.00 98.56 93 VAL A CA 1
ATOM 711 C C . VAL A 1 93 ? 3.530 -2.735 11.494 1.00 98.56 93 VAL A C 1
ATOM 713 O O . VAL A 1 93 ? 3.632 -3.861 11.006 1.00 98.56 93 VAL A O 1
ATOM 716 N N . GLY A 1 94 ? 4.416 -1.764 11.286 1.00 97.62 94 GLY A N 1
ATOM 717 C CA . GLY A 1 94 ? 5.501 -1.865 10.319 1.00 97.62 94 GLY A CA 1
ATOM 718 C C . GLY A 1 94 ? 5.023 -1.721 8.873 1.00 97.62 94 GLY A C 1
ATOM 719 O O . GLY A 1 94 ? 3.828 -1.642 8.575 1.00 97.62 94 GLY A O 1
ATOM 720 N N . ASN A 1 95 ? 5.985 -1.731 7.958 1.00 97.06 95 ASN A N 1
ATOM 721 C CA . ASN A 1 95 ? 5.757 -1.854 6.525 1.00 97.06 95 ASN A CA 1
ATOM 722 C C . ASN A 1 95 ? 6.816 -2.782 5.934 1.00 97.06 95 ASN A C 1
ATOM 724 O O . ASN A 1 95 ? 8.000 -2.462 5.974 1.00 97.06 95 ASN A O 1
ATOM 728 N N . GLU A 1 96 ? 6.382 -3.935 5.429 1.00 97.12 96 GLU A N 1
ATOM 729 C CA . GLU A 1 96 ? 7.258 -4.998 4.921 1.00 97.12 96 GLU A CA 1
ATOM 730 C C . GLU A 1 96 ? 8.388 -5.360 5.909 1.00 97.12 96 GLU A C 1
ATOM 732 O O . GLU A 1 96 ? 9.557 -5.452 5.522 1.00 97.12 96 GLU A O 1
ATOM 737 N N . PRO A 1 97 ? 8.082 -5.576 7.211 1.00 96.19 97 PRO A N 1
ATOM 738 C CA . PRO A 1 97 ? 9.107 -5.898 8.207 1.00 96.19 97 PRO A CA 1
ATOM 739 C C . PRO A 1 97 ? 9.847 -7.208 7.881 1.00 96.19 97 PRO A C 1
ATOM 741 O O . PRO A 1 97 ? 10.943 -7.448 8.386 1.00 96.19 97 PRO A O 1
ATOM 744 N N . ASP A 1 98 ? 9.272 -8.048 7.011 1.00 92.88 98 ASP A N 1
ATOM 745 C CA . ASP A 1 98 ? 9.892 -9.255 6.468 1.00 92.88 98 ASP A CA 1
ATOM 746 C C . ASP A 1 98 ? 11.105 -8.978 5.561 1.00 92.88 98 ASP A C 1
ATOM 748 O O . ASP A 1 98 ? 11.972 -9.846 5.441 1.00 92.88 98 ASP A O 1
ATOM 752 N N . LEU A 1 99 ? 11.193 -7.786 4.962 1.00 90.06 99 LEU A N 1
ATOM 753 C CA . LEU A 1 99 ? 12.295 -7.372 4.088 1.00 90.06 99 LEU A CA 1
ATOM 754 C C . LEU A 1 99 ? 13.309 -6.453 4.776 1.00 90.06 99 LEU A C 1
ATOM 756 O O . LEU A 1 99 ? 14.484 -6.468 4.421 1.00 90.06 99 LEU A O 1
ATOM 760 N N . GLU A 1 100 ? 12.872 -5.693 5.776 1.00 85.88 100 GLU A N 1
ATOM 761 C CA . GLU A 1 100 ? 13.640 -4.590 6.379 1.00 85.88 100 GLU A CA 1
ATOM 762 C C . GLU A 1 100 ? 14.418 -5.001 7.643 1.00 85.88 100 GLU A C 1
ATOM 764 O O . GLU A 1 100 ? 14.833 -4.169 8.448 1.00 85.88 100 GLU A O 1
ATOM 769 N N . GLY A 1 101 ? 14.596 -6.308 7.865 1.00 83.88 101 GLY A N 1
ATOM 770 C CA . GLY A 1 101 ? 15.371 -6.831 8.996 1.00 83.88 101 GLY A CA 1
ATOM 771 C C . GLY A 1 101 ? 14.759 -6.548 10.373 1.00 83.88 101 GLY A C 1
ATOM 772 O O . GLY A 1 101 ? 15.446 -6.684 11.387 1.00 83.88 101 GLY A O 1
ATOM 773 N N . VAL A 1 102 ? 13.478 -6.174 10.430 1.00 93.75 102 VAL A N 1
ATOM 774 C CA . VAL A 1 102 ? 12.765 -5.940 11.688 1.00 93.75 102 VAL A CA 1
ATOM 775 C C . VAL A 1 102 ? 12.570 -7.279 12.407 1.00 93.75 102 VAL A C 1
ATOM 777 O O . VAL A 1 102 ? 12.009 -8.213 11.824 1.00 93.75 102 VAL A O 1
ATOM 780 N N . PRO A 1 103 ? 12.986 -7.409 13.681 1.00 94.94 103 PRO A N 1
ATOM 781 C CA . PRO A 1 103 ? 12.754 -8.633 14.433 1.00 94.94 103 PRO A CA 1
ATOM 782 C C . PRO A 1 103 ? 11.247 -8.922 14.577 1.00 94.94 103 PRO A C 1
ATOM 784 O O . PRO A 1 103 ? 10.507 -8.059 15.056 1.00 94.94 103 PRO A O 1
ATOM 787 N N . PRO A 1 104 ? 10.769 -10.143 14.271 1.00 95.62 104 PRO A N 1
ATOM 788 C CA . PRO A 1 104 ? 9.355 -10.495 14.432 1.00 95.62 104 PRO A CA 1
ATOM 789 C C . PRO A 1 104 ? 8.846 -10.334 15.872 1.00 95.62 104 PRO A C 1
ATOM 791 O O . PRO A 1 104 ? 7.680 -10.015 16.093 1.00 95.62 104 PRO A O 1
ATOM 794 N N . SER A 1 105 ? 9.727 -10.508 16.864 1.00 96.56 105 SER A N 1
ATOM 795 C CA . SER A 1 105 ? 9.421 -10.271 18.279 1.00 96.56 105 SER A CA 1
ATOM 796 C C . SER A 1 105 ? 9.055 -8.815 18.571 1.00 96.56 105 SER A C 1
ATOM 798 O O . SER A 1 105 ? 8.202 -8.568 19.422 1.00 96.56 105 SER A O 1
ATOM 800 N N . LEU A 1 106 ? 9.647 -7.859 17.850 1.00 97.50 106 LEU A N 1
ATOM 801 C CA . LEU A 1 106 ? 9.328 -6.441 17.984 1.00 97.50 106 LEU A CA 1
ATOM 802 C C . LEU A 1 106 ? 7.938 -6.138 17.411 1.00 97.50 106 LEU A C 1
ATOM 804 O O . LEU A 1 106 ? 7.134 -5.469 18.056 1.00 97.50 106 LEU A O 1
ATOM 808 N N . VAL A 1 107 ? 7.617 -6.719 16.250 1.00 98.19 107 VAL A N 1
ATOM 809 C CA . VAL A 1 107 ? 6.275 -6.639 15.648 1.00 98.19 107 VAL A CA 1
ATOM 810 C C . VAL A 1 107 ? 5.222 -7.226 16.597 1.00 98.19 107 VAL A C 1
ATOM 812 O O . VAL A 1 107 ? 4.197 -6.596 16.855 1.00 98.19 107 VAL A O 1
ATOM 815 N N . LEU A 1 108 ? 5.485 -8.404 17.179 1.00 97.75 108 LEU A N 1
ATOM 816 C CA . LEU A 1 108 ? 4.606 -9.026 18.177 1.00 97.75 108 LEU A CA 1
ATOM 817 C C . LEU A 1 108 ? 4.401 -8.148 19.409 1.00 97.75 108 LEU A C 1
ATOM 819 O O . LEU A 1 108 ? 3.271 -8.018 19.883 1.00 97.75 108 LEU A O 1
ATOM 823 N N . HIS A 1 109 ? 5.477 -7.557 19.927 1.00 97.62 109 HIS A N 1
ATOM 824 C CA . HIS A 1 109 ? 5.407 -6.676 21.084 1.00 97.62 109 HIS A CA 1
ATOM 825 C C . HIS A 1 109 ? 4.531 -5.448 20.801 1.00 97.62 109 HIS A C 1
ATOM 827 O O . HIS A 1 109 ? 3.617 -5.159 21.573 1.00 97.62 109 HIS A O 1
ATOM 833 N N . ALA A 1 110 ? 4.727 -4.793 19.653 1.00 98.38 110 ALA A N 1
ATOM 834 C CA . ALA A 1 110 ? 3.905 -3.662 19.232 1.00 98.38 110 ALA A CA 1
ATOM 835 C C . ALA A 1 110 ? 2.416 -4.040 19.120 1.00 98.38 110 ALA A C 1
ATOM 837 O O . ALA A 1 110 ? 1.560 -3.327 19.643 1.00 98.38 110 ALA A O 1
ATOM 838 N N . ILE A 1 111 ? 2.092 -5.199 18.531 1.00 98.56 111 ILE A N 1
ATOM 839 C CA . ILE A 1 111 ? 0.707 -5.699 18.461 1.00 98.56 111 ILE A CA 1
ATOM 840 C C . ILE A 1 111 ? 0.108 -5.870 19.866 1.00 98.56 111 ILE A C 1
ATOM 842 O O . ILE A 1 111 ? -1.040 -5.492 20.092 1.00 98.56 111 ILE A O 1
ATOM 846 N N . GLN A 1 112 ? 0.860 -6.415 20.827 1.00 97.56 112 GLN A N 1
ATOM 847 C CA . GLN A 1 112 ? 0.379 -6.613 22.202 1.00 97.56 112 GLN A CA 1
ATOM 848 C C . GLN A 1 112 ? 0.081 -5.287 22.917 1.00 97.56 112 GLN A C 1
ATOM 850 O O . GLN A 1 112 ? -0.952 -5.167 23.586 1.00 97.56 112 GLN A O 1
ATOM 855 N N . LEU A 1 113 ? 0.953 -4.288 22.754 1.00 98.06 113 LEU A N 1
ATOM 856 C CA . LEU A 1 113 ? 0.738 -2.947 23.301 1.00 98.06 113 LEU A CA 1
ATOM 857 C C . LEU A 1 113 ? -0.512 -2.301 22.693 1.00 98.06 113 LEU A C 1
ATOM 859 O O . LEU A 1 113 ? -1.381 -1.823 23.423 1.00 98.06 113 LEU A O 1
ATOM 863 N N . LEU A 1 114 ? -0.649 -2.366 21.367 1.00 98.31 114 LEU A N 1
ATOM 864 C CA . LEU A 1 114 ? -1.795 -1.820 20.642 1.00 98.31 114 LEU A CA 1
ATOM 865 C C . LEU A 1 114 ? -3.111 -2.484 21.046 1.00 98.31 114 LEU A C 1
ATOM 867 O O . LEU A 1 114 ? -4.085 -1.780 21.276 1.00 98.31 114 LEU A O 1
ATOM 871 N N . ARG A 1 115 ? -3.151 -3.813 21.206 1.00 97.12 115 ARG A N 1
ATOM 872 C CA . ARG A 1 115 ? -4.355 -4.517 21.690 1.00 97.12 115 ARG A CA 1
ATOM 873 C C . ARG A 1 115 ? -4.802 -4.051 23.069 1.00 97.12 115 ARG A C 1
ATOM 875 O O . ARG A 1 115 ? -5.994 -4.068 23.357 1.00 97.12 115 ARG A O 1
ATOM 882 N N . SER A 1 116 ? -3.850 -3.664 23.912 1.00 96.69 116 SER A N 1
ATOM 883 C CA . SER A 1 116 ? -4.132 -3.188 25.265 1.00 96.69 116 SER A CA 1
ATOM 884 C C . SER A 1 116 ? -4.608 -1.733 25.265 1.00 96.69 116 SER A C 1
ATOM 886 O O . SER A 1 116 ? -5.525 -1.391 26.006 1.00 96.69 116 SER A O 1
ATOM 888 N N . ALA A 1 117 ? -3.997 -0.881 24.439 1.00 97.69 117 ALA A N 1
ATOM 889 C CA . ALA A 1 117 ? -4.289 0.552 24.392 1.00 97.69 117 ALA A CA 1
ATOM 890 C C . ALA A 1 117 ? -5.492 0.910 23.501 1.00 97.69 117 ALA A C 1
ATOM 892 O O . ALA A 1 117 ? -6.199 1.873 23.785 1.00 97.69 117 ALA A O 1
ATOM 893 N N . LEU A 1 118 ? -5.721 0.147 22.429 1.00 97.56 118 LEU A N 1
ATOM 894 C CA . LEU A 1 118 ? -6.678 0.434 21.357 1.00 97.56 118 LEU A CA 1
ATOM 895 C C . LEU A 1 118 ? -7.558 -0.801 21.075 1.00 97.56 118 LEU A C 1
ATOM 897 O O . LEU A 1 118 ? -7.463 -1.390 19.996 1.00 97.56 118 LEU A O 1
ATOM 901 N N . PRO A 1 119 ? -8.405 -1.227 22.030 1.00 94.81 119 PRO A N 1
ATOM 902 C CA . PRO A 1 119 ? -9.144 -2.489 21.929 1.00 94.81 119 PRO A CA 1
ATOM 903 C C . PRO A 1 119 ? -10.093 -2.564 20.722 1.00 94.81 119 PRO A C 1
ATOM 905 O O . PRO A 1 119 ? -10.320 -3.655 20.203 1.00 94.81 119 PRO A O 1
ATOM 908 N N . ASP A 1 120 ? -10.604 -1.423 20.252 1.00 96.06 120 ASP A N 1
ATOM 909 C CA . ASP A 1 120 ? -11.546 -1.349 19.126 1.00 96.06 120 ASP A CA 1
ATOM 910 C C . ASP A 1 120 ? -10.858 -1.193 17.756 1.00 96.06 120 ASP A C 1
ATOM 912 O O . ASP A 1 120 ? -11.508 -1.304 16.713 1.00 96.06 120 ASP A O 1
ATOM 916 N N . ALA A 1 121 ? -9.547 -0.926 17.728 1.00 97.88 121 ALA A N 1
ATOM 917 C CA . ALA A 1 121 ? -8.811 -0.756 16.481 1.00 97.88 121 ALA A CA 1
ATOM 918 C C . ALA A 1 121 ? -8.489 -2.110 15.837 1.00 97.88 121 ALA A C 1
ATOM 920 O O . ALA A 1 121 ? -8.114 -3.075 16.511 1.00 97.88 121 ALA A O 1
ATOM 921 N N . ARG A 1 122 ? -8.561 -2.168 14.502 1.00 98.25 122 ARG A N 1
ATOM 922 C CA . ARG A 1 122 ? -8.163 -3.361 13.751 1.00 98.25 122 ARG A CA 1
ATOM 923 C C . ARG A 1 122 ? -6.673 -3.332 13.428 1.00 98.25 122 ARG A C 1
ATOM 925 O O . ARG A 1 122 ? -6.199 -2.435 12.739 1.00 98.25 122 ARG A O 1
ATOM 932 N N . ILE A 1 123 ? -5.936 -4.336 13.869 1.00 98.56 123 ILE A N 1
ATOM 933 C CA . ILE A 1 123 ? -4.484 -4.421 13.745 1.00 98.56 123 ILE A CA 1
ATOM 934 C C . ILE A 1 123 ? -4.110 -5.353 12.595 1.00 98.56 123 ILE A C 1
ATOM 936 O O . ILE A 1 123 ? -4.627 -6.464 12.478 1.00 98.56 123 ILE A O 1
ATOM 940 N N . THR A 1 124 ? -3.169 -4.914 11.766 1.00 98.62 124 THR A N 1
ATOM 941 C CA . THR A 1 124 ? -2.589 -5.694 10.668 1.00 98.62 124 THR A CA 1
ATOM 942 C C . THR A 1 124 ? -1.081 -5.493 10.605 1.00 98.62 124 THR A C 1
ATOM 944 O O . THR A 1 124 ? -0.551 -4.521 11.135 1.00 98.62 124 THR A O 1
ATOM 947 N N . VAL A 1 125 ? -0.400 -6.373 9.874 1.00 98.50 125 VAL A N 1
ATOM 948 C CA . VAL A 1 125 ? 0.973 -6.159 9.404 1.00 98.50 125 VAL A CA 1
ATOM 949 C C . VAL A 1 125 ? 0.962 -6.175 7.870 1.00 98.50 125 VAL A C 1
ATOM 951 O O . VAL A 1 125 ? 0.443 -7.140 7.299 1.00 98.50 125 VAL A O 1
ATOM 954 N N . PRO A 1 126 ? 1.428 -5.113 7.188 1.00 98.19 126 PRO A N 1
ATOM 955 C CA . PRO A 1 126 ? 1.663 -5.111 5.747 1.00 98.19 126 PRO A CA 1
ATOM 956 C C . PRO A 1 126 ? 2.940 -5.886 5.424 1.00 98.19 126 PRO A C 1
ATOM 958 O O . PRO A 1 126 ? 4.028 -5.459 5.795 1.00 98.19 126 PRO A O 1
ATOM 961 N N . PHE A 1 127 ? 2.808 -7.009 4.729 1.00 98.19 127 PHE A N 1
ATOM 962 C CA . PHE A 1 127 ? 3.943 -7.785 4.229 1.00 98.19 127 PHE A CA 1
ATOM 963 C C . PHE A 1 127 ? 4.172 -7.527 2.744 1.00 98.19 127 PHE A C 1
ATOM 965 O O . PHE A 1 127 ? 3.229 -7.203 2.017 1.00 98.19 127 PHE A O 1
ATOM 972 N N . ALA A 1 128 ? 5.394 -7.746 2.269 1.00 97.12 128 ALA A N 1
ATOM 973 C CA . ALA A 1 128 ? 5.660 -7.786 0.838 1.00 97.12 128 ALA A CA 1
ATOM 974 C C . ALA A 1 128 ? 5.154 -9.105 0.231 1.00 97.12 128 ALA A C 1
ATOM 976 O O . ALA A 1 128 ? 5.250 -10.168 0.843 1.00 97.12 128 ALA A O 1
ATOM 977 N N . TYR A 1 129 ? 4.688 -9.106 -1.023 1.00 96.75 129 TYR A N 1
ATOM 978 C CA . TYR A 1 129 ? 4.291 -10.362 -1.690 1.00 96.75 129 TYR A CA 1
ATOM 979 C C . TYR A 1 129 ? 5.442 -11.386 -1.840 1.00 96.75 129 TYR A C 1
ATOM 981 O O . TYR A 1 129 ? 5.203 -12.570 -2.090 1.00 96.75 129 TYR A O 1
ATOM 989 N N . SER A 1 130 ? 6.698 -10.966 -1.660 1.00 94.50 130 SER A N 1
ATOM 990 C CA . SER A 1 130 ? 7.884 -11.834 -1.651 1.00 94.50 130 SER A CA 1
ATOM 991 C C . SER A 1 130 ? 7.933 -12.850 -0.506 1.00 94.50 130 SER A C 1
ATOM 993 O O . SER A 1 130 ? 8.759 -13.759 -0.564 1.00 94.50 130 SER A O 1
ATOM 995 N N . ILE A 1 131 ? 7.033 -12.777 0.480 1.00 96.38 131 ILE A N 1
ATOM 996 C CA . ILE A 1 131 ? 6.867 -13.837 1.490 1.00 96.38 131 ILE A CA 1
ATOM 997 C C . ILE A 1 131 ? 6.468 -15.193 0.879 1.00 96.38 131 ILE A C 1
ATOM 999 O O . ILE A 1 131 ? 6.627 -16.239 1.514 1.00 96.38 131 ILE A O 1
ATOM 1003 N N . MET A 1 132 ? 5.959 -15.197 -0.357 1.00 97.38 132 MET A N 1
ATOM 1004 C CA . MET A 1 132 ? 5.581 -16.397 -1.101 1.00 97.38 132 MET A CA 1
ATOM 1005 C C . MET A 1 132 ? 6.807 -17.101 -1.701 1.00 97.38 132 MET A C 1
ATOM 1007 O O . MET A 1 132 ? 7.544 -16.516 -2.494 1.00 97.38 132 MET A O 1
ATOM 1011 N N . GLN A 1 133 ? 6.981 -18.393 -1.410 1.00 96.69 133 GLN A N 1
ATOM 1012 C CA . GLN A 1 133 ? 7.995 -19.239 -2.057 1.00 96.69 133 GLN A CA 1
ATOM 1013 C C . GLN A 1 133 ? 7.473 -19.828 -3.365 1.00 96.69 133 GLN A C 1
ATOM 1015 O O . GLN A 1 133 ? 8.157 -19.803 -4.391 1.00 96.69 133 GLN A O 1
ATOM 1020 N N . VAL A 1 134 ? 6.243 -20.340 -3.326 1.00 96.62 134 VAL A N 1
ATOM 1021 C CA . VAL A 1 134 ? 5.507 -20.809 -4.498 1.00 96.62 134 VAL A CA 1
ATOM 1022 C C . VAL A 1 134 ? 4.211 -20.022 -4.562 1.00 96.62 134 VAL A C 1
ATOM 1024 O O . VAL A 1 134 ? 3.452 -19.975 -3.599 1.00 96.62 134 VAL A O 1
ATOM 1027 N N . SER A 1 135 ? 3.955 -19.400 -5.707 1.00 95.62 135 SER A N 1
ATOM 1028 C CA . SER A 1 135 ? 2.702 -18.691 -5.997 1.00 95.62 135 SER A CA 1
ATOM 1029 C C . SER A 1 135 ? 2.036 -19.168 -7.289 1.00 95.62 135 SER A C 1
ATOM 1031 O O . SER A 1 135 ? 0.938 -18.730 -7.616 1.00 95.62 135 SER A O 1
ATOM 1033 N N . PHE A 1 136 ? 2.686 -20.078 -8.022 1.00 93.50 136 PHE A N 1
ATOM 1034 C CA . PHE A 1 136 ? 2.142 -20.699 -9.222 1.00 93.50 136 PHE A CA 1
ATOM 1035 C C . PHE A 1 136 ? 2.698 -22.128 -9.405 1.00 93.50 136 PHE A C 1
ATOM 1037 O O . PHE A 1 136 ? 3.916 -22.306 -9.306 1.00 93.50 136 PHE A O 1
ATOM 1044 N N . PRO A 1 137 ? 1.854 -23.131 -9.721 1.00 96.25 137 PRO A N 1
ATOM 1045 C CA . PRO A 1 137 ? 0.391 -23.043 -9.792 1.00 96.25 137 PRO A CA 1
ATOM 1046 C C . PRO A 1 137 ? -0.237 -22.815 -8.401 1.00 96.25 137 PRO A C 1
ATOM 1048 O O . PRO A 1 137 ? 0.386 -23.095 -7.377 1.00 96.25 137 PRO A O 1
ATOM 1051 N N . VAL A 1 138 ? -1.446 -22.241 -8.373 1.00 97.25 138 VAL A N 1
ATOM 1052 C CA . VAL A 1 138 ? -2.115 -21.729 -7.156 1.00 97.25 138 VAL A CA 1
ATOM 1053 C C . VAL A 1 138 ? -2.332 -22.811 -6.091 1.00 97.25 138 VAL A C 1
ATOM 1055 O O . VAL A 1 138 ? -2.100 -22.568 -4.912 1.00 97.25 138 VAL A O 1
ATOM 1058 N N . ASP A 1 139 ? -2.697 -24.030 -6.486 1.00 96.56 139 ASP A N 1
ATOM 1059 C CA . ASP A 1 139 ? -2.904 -25.178 -5.588 1.00 96.56 139 ASP A CA 1
ATOM 1060 C C . ASP A 1 139 ? -1.628 -25.573 -4.819 1.00 96.56 139 ASP A C 1
ATOM 1062 O O . ASP A 1 139 ? -1.670 -26.074 -3.688 1.00 96.56 139 ASP A O 1
ATOM 1066 N N . LYS A 1 140 ? -0.462 -25.275 -5.397 1.00 97.44 140 LYS A N 1
ATOM 1067 C CA . LYS A 1 140 ? 0.851 -25.510 -4.789 1.00 97.44 140 LYS A CA 1
ATOM 1068 C C . LYS A 1 140 ? 1.372 -24.321 -3.993 1.00 97.44 140 LYS A C 1
ATOM 1070 O O . LYS A 1 140 ? 2.473 -24.415 -3.464 1.00 97.44 140 LYS A O 1
ATOM 1075 N N . ALA A 1 141 ? 0.601 -23.242 -3.869 1.00 98.19 141 ALA A N 1
ATOM 1076 C CA . ALA A 1 141 ? 1.076 -22.038 -3.213 1.00 98.19 141 ALA A CA 1
ATOM 1077 C C . ALA A 1 141 ? 1.495 -22.289 -1.758 1.00 98.19 141 ALA A C 1
ATOM 1079 O O . ALA A 1 141 ? 0.824 -23.025 -1.025 1.00 98.19 141 ALA A O 1
ATOM 1080 N N . GLU A 1 142 ? 2.614 -21.691 -1.361 1.00 97.44 142 GLU A N 1
ATOM 1081 C CA . GLU A 1 142 ? 3.180 -21.803 -0.021 1.00 97.44 142 GLU A CA 1
ATOM 1082 C C . GLU A 1 142 ? 4.052 -20.589 0.321 1.00 97.44 142 GLU A C 1
ATOM 1084 O O . GLU A 1 142 ? 4.724 -20.008 -0.540 1.00 97.44 142 GLU A O 1
ATOM 1089 N N . PHE A 1 143 ? 4.078 -20.239 1.605 1.00 97.69 143 PHE A N 1
ATOM 1090 C CA . PHE A 1 143 ? 5.029 -19.272 2.140 1.00 97.69 143 PHE A CA 1
ATOM 1091 C C . PHE A 1 143 ? 6.448 -19.838 2.188 1.00 97.69 143 PHE A C 1
ATOM 1093 O O . PHE A 1 143 ? 6.649 -21.047 2.361 1.00 97.69 143 PHE A O 1
ATOM 1100 N N . SER A 1 144 ? 7.433 -18.942 2.110 1.00 96.50 144 SER A N 1
ATOM 1101 C CA . SER A 1 144 ? 8.830 -19.273 2.383 1.00 96.50 144 SER A CA 1
ATOM 1102 C C . SER A 1 144 ? 9.005 -19.850 3.782 1.00 96.50 144 SER A C 1
ATOM 1104 O O . SER A 1 144 ? 8.257 -19.534 4.708 1.00 96.50 144 SER A O 1
ATOM 1106 N N . LEU A 1 145 ? 9.990 -20.738 3.938 1.00 94.69 145 LEU A N 1
ATOM 1107 C CA . LEU A 1 145 ? 10.275 -21.356 5.232 1.00 94.69 145 LEU A CA 1
ATOM 1108 C C . LEU A 1 145 ? 10.587 -20.292 6.292 1.00 94.69 145 LEU A C 1
ATOM 1110 O O . LEU A 1 145 ? 9.978 -20.314 7.355 1.00 94.69 145 LEU A O 1
ATOM 1114 N N . ALA A 1 146 ? 11.426 -19.313 5.941 1.00 92.25 146 ALA A N 1
ATOM 1115 C CA . ALA A 1 146 ? 11.778 -18.201 6.818 1.00 92.25 146 ALA A CA 1
ATOM 1116 C C . ALA A 1 146 ? 10.545 -17.419 7.295 1.00 92.25 146 ALA A C 1
ATOM 1118 O O . ALA A 1 146 ? 10.429 -17.120 8.479 1.00 92.25 146 ALA A O 1
ATOM 1119 N N . PHE A 1 147 ? 9.587 -17.130 6.406 1.00 95.06 147 PHE A N 1
ATOM 1120 C CA . PHE A 1 147 ? 8.358 -16.447 6.811 1.00 95.06 147 PHE A CA 1
ATOM 1121 C C . PHE A 1 147 ? 7.531 -17.296 7.785 1.00 95.06 147 PHE A C 1
ATOM 1123 O O . PHE A 1 147 ? 7.075 -16.792 8.808 1.00 95.06 147 PHE A O 1
ATOM 1130 N N . LYS A 1 148 ? 7.377 -18.597 7.506 1.00 93.94 148 LYS A N 1
ATOM 1131 C CA . LYS A 1 148 ? 6.620 -19.517 8.373 1.00 93.94 148 LYS A CA 1
ATOM 1132 C C . LYS A 1 148 ? 7.222 -19.616 9.772 1.00 93.94 148 LYS A C 1
ATOM 1134 O O . LYS A 1 148 ? 6.483 -19.574 10.747 1.00 93.94 148 LYS A O 1
ATOM 1139 N N . GLU A 1 149 ? 8.542 -19.738 9.869 1.00 92.38 149 GLU A N 1
ATOM 1140 C CA . GLU A 1 149 ? 9.245 -19.881 11.149 1.00 92.38 149 GLU A CA 1
ATOM 1141 C C . GLU A 1 149 ? 9.183 -18.603 11.990 1.00 92.38 149 GLU A C 1
ATOM 1143 O O . GLU A 1 149 ? 9.055 -18.669 13.210 1.00 92.38 149 GLU A O 1
ATOM 1148 N N . HIS A 1 150 ? 9.236 -17.439 11.344 1.00 93.25 150 HIS A N 1
ATOM 1149 C CA . HIS A 1 150 ? 9.375 -16.158 12.030 1.00 93.25 150 HIS A CA 1
ATOM 1150 C C . HIS A 1 150 ? 8.051 -15.436 12.299 1.00 93.25 150 HIS A C 1
ATOM 1152 O O . HIS A 1 150 ? 7.922 -14.763 13.318 1.00 93.25 150 HIS A O 1
ATOM 1158 N N . TYR A 1 151 ? 7.062 -15.568 11.414 1.00 94.56 151 TYR A N 1
ATOM 1159 C CA . TYR A 1 151 ? 5.846 -14.748 11.443 1.00 94.56 151 TYR A CA 1
ATOM 1160 C C . TYR A 1 151 ? 4.562 -15.534 11.738 1.00 94.56 151 TYR A C 1
ATOM 1162 O O . TYR A 1 151 ? 3.496 -14.927 11.836 1.00 94.56 151 TYR A O 1
ATOM 1170 N N . ALA A 1 152 ? 4.624 -16.853 11.962 1.00 91.75 152 ALA A N 1
ATOM 1171 C CA . ALA A 1 152 ? 3.435 -17.641 12.309 1.00 91.75 152 ALA A CA 1
ATOM 1172 C C . ALA A 1 152 ? 2.712 -17.123 13.565 1.00 91.75 152 ALA A C 1
ATOM 1174 O O . ALA A 1 152 ? 1.484 -17.056 13.578 1.00 91.75 152 ALA A O 1
ATOM 1175 N N . GLU A 1 153 ? 3.443 -16.708 14.608 1.00 93.25 153 GLU A N 1
ATOM 1176 C CA . GLU A 1 153 ? 2.799 -16.125 15.791 1.00 93.25 153 GLU A CA 1
ATOM 1177 C C . GLU A 1 153 ? 2.176 -14.757 15.483 1.00 93.25 153 GLU A C 1
ATOM 1179 O O . GLU A 1 153 ? 1.076 -14.479 15.955 1.00 93.25 153 GLU A O 1
ATOM 1184 N N . VAL A 1 154 ? 2.818 -13.929 14.648 1.00 96.06 154 VAL A N 1
ATOM 1185 C CA . VAL A 1 154 ? 2.275 -12.622 14.233 1.00 96.06 154 VAL A CA 1
ATOM 1186 C C . VAL A 1 154 ? 0.923 -12.801 13.549 1.00 96.06 154 VAL A C 1
ATOM 1188 O O . VAL A 1 154 ? -0.037 -12.116 13.904 1.00 96.06 154 VAL A O 1
ATOM 1191 N N . LEU A 1 155 ? 0.814 -13.774 12.639 1.00 94.62 155 LEU A N 1
ATOM 1192 C CA . LEU A 1 155 ? -0.437 -14.089 11.945 1.00 94.62 155 LEU A CA 1
ATOM 1193 C C . LEU A 1 155 ? -1.580 -14.451 12.907 1.00 94.62 155 LEU A C 1
ATOM 1195 O O . LEU A 1 155 ? -2.731 -14.152 12.613 1.00 94.62 155 LEU A O 1
ATOM 1199 N N . ASN A 1 156 ? -1.281 -15.032 14.070 1.00 93.06 156 ASN A N 1
ATOM 1200 C CA . ASN A 1 156 ? -2.293 -15.388 15.070 1.00 93.06 156 ASN A CA 1
ATOM 1201 C C . ASN A 1 156 ? -2.757 -14.203 15.938 1.00 93.06 156 ASN A C 1
ATOM 1203 O O . ASN A 1 156 ? -3.671 -14.368 16.745 1.00 93.06 156 ASN A O 1
ATOM 1207 N N . ARG A 1 157 ? -2.115 -13.030 15.840 1.00 95.69 157 ARG A N 1
ATOM 1208 C CA . ARG A 1 157 ? -2.408 -11.855 16.690 1.00 95.69 157 ARG A CA 1
ATOM 1209 C C . ARG A 1 157 ? -3.045 -10.680 15.937 1.00 95.69 157 ARG A C 1
ATOM 1211 O O . ARG A 1 157 ? -3.561 -9.754 16.573 1.00 95.69 157 ARG A O 1
ATOM 1218 N N . ILE A 1 158 ? -3.022 -10.711 14.609 1.00 97.19 158 ILE A N 1
ATOM 1219 C CA . ILE A 1 158 ? -3.599 -9.683 13.730 1.00 97.19 158 ILE A CA 1
ATOM 1220 C C . ILE A 1 158 ? -5.052 -10.009 13.357 1.00 97.19 158 ILE A C 1
ATOM 1222 O O . ILE A 1 158 ? -5.460 -11.165 13.383 1.00 97.19 158 ILE A O 1
ATOM 1226 N N . ASP A 1 159 ? -5.839 -8.989 13.003 1.00 97.62 159 ASP A N 1
ATOM 1227 C CA . ASP A 1 159 ? -7.246 -9.155 12.591 1.00 97.62 159 ASP A CA 1
ATOM 1228 C C . ASP A 1 159 ? -7.403 -9.581 11.130 1.00 97.62 159 ASP A C 1
ATOM 1230 O O . ASP A 1 159 ? -8.457 -10.072 10.724 1.00 97.62 159 ASP A O 1
ATOM 1234 N N . TYR A 1 160 ? -6.397 -9.281 10.315 1.00 97.69 160 TYR A N 1
ATOM 1235 C CA . TYR A 1 160 ? -6.336 -9.590 8.894 1.00 97.69 160 TYR A CA 1
ATOM 1236 C C . TYR A 1 160 ? -4.893 -9.472 8.411 1.00 97.69 160 TYR A C 1
ATOM 1238 O O . TYR A 1 160 ? -4.071 -8.794 9.030 1.00 97.69 160 TYR A O 1
ATOM 1246 N N . VAL A 1 161 ? -4.591 -10.116 7.287 1.00 97.12 161 VAL A N 1
ATOM 1247 C CA . VAL A 1 161 ? -3.295 -9.999 6.616 1.00 97.12 161 VAL A CA 1
ATOM 1248 C C . VAL A 1 161 ? -3.369 -8.899 5.575 1.00 97.12 161 VAL A C 1
ATOM 1250 O O . VAL A 1 161 ? -4.273 -8.881 4.739 1.00 97.12 161 VAL A O 1
ATOM 1253 N N . THR A 1 162 ? -2.385 -8.009 5.594 1.00 98.38 162 THR A N 1
ATOM 1254 C CA . THR A 1 162 ? -2.206 -6.991 4.565 1.00 98.38 162 THR A CA 1
ATOM 1255 C C . THR A 1 162 ? -1.029 -7.368 3.681 1.00 98.38 162 THR A C 1
ATOM 1257 O O . THR A 1 162 ? 0.033 -7.724 4.183 1.00 98.38 162 THR A O 1
ATOM 1260 N N . ILE A 1 163 ? -1.214 -7.287 2.365 1.00 98.25 163 ILE A N 1
ATOM 1261 C CA . ILE A 1 163 ? -0.173 -7.611 1.391 1.00 98.25 163 ILE A CA 1
ATOM 1262 C C . ILE A 1 163 ? 0.074 -6.435 0.447 1.00 98.25 163 ILE A C 1
ATOM 1264 O O . ILE A 1 163 ? -0.842 -5.956 -0.227 1.00 98.25 163 ILE A O 1
ATOM 1268 N N . ASN A 1 164 ? 1.312 -5.966 0.395 1.00 98.38 164 ASN A N 1
ATOM 1269 C CA . ASN A 1 164 ? 1.783 -5.031 -0.613 1.00 98.38 164 ASN A CA 1
ATOM 1270 C C . ASN A 1 164 ? 2.151 -5.832 -1.866 1.00 98.38 164 ASN A C 1
ATOM 1272 O O . ASN A 1 164 ? 2.934 -6.788 -1.823 1.00 98.38 164 ASN A O 1
ATOM 1276 N N . ILE A 1 165 ? 1.523 -5.500 -2.992 1.00 96.81 165 ILE A N 1
ATOM 1277 C CA . ILE A 1 165 ? 1.537 -6.337 -4.188 1.00 96.81 165 ILE A CA 1
ATOM 1278 C C . ILE A 1 165 ? 1.585 -5.498 -5.463 1.00 96.81 165 ILE A C 1
ATOM 1280 O O . ILE A 1 165 ? 0.694 -4.707 -5.761 1.00 96.81 165 ILE A O 1
ATOM 1284 N N . TYR A 1 166 ? 2.624 -5.718 -6.268 1.00 95.19 166 TYR A N 1
ATOM 1285 C CA . TYR A 1 166 ? 2.922 -4.899 -7.443 1.00 95.19 166 TYR A CA 1
ATOM 1286 C C . TYR A 1 166 ? 3.037 -5.752 -8.721 1.00 95.19 166 TYR A C 1
ATOM 1288 O O . TYR A 1 166 ? 4.143 -6.133 -9.123 1.00 95.19 166 TYR A O 1
ATOM 1296 N N . PRO A 1 167 ? 1.912 -6.042 -9.408 1.00 94.62 167 PRO A N 1
ATOM 1297 C CA . PRO A 1 167 ? 1.892 -6.714 -10.712 1.00 94.62 167 PRO A CA 1
ATOM 1298 C C . PRO A 1 167 ? 2.821 -6.085 -11.762 1.00 94.62 167 PRO A C 1
ATOM 1300 O O . PRO A 1 167 ? 3.372 -6.808 -12.594 1.00 94.62 167 PRO A O 1
ATOM 1303 N N . PHE A 1 168 ? 3.064 -4.770 -11.684 1.00 91.88 168 PHE A N 1
ATOM 1304 C CA . PHE A 1 168 ? 4.044 -4.043 -12.501 1.00 91.88 168 PHE A CA 1
ATOM 1305 C C . PHE A 1 168 ? 5.399 -4.765 -12.605 1.00 91.88 168 PHE A C 1
ATOM 1307 O O . PHE A 1 168 ? 5.911 -4.981 -13.707 1.00 91.88 168 PHE A O 1
ATOM 1314 N N . LEU A 1 169 ? 5.946 -5.235 -11.478 1.00 87.31 169 LEU A N 1
ATOM 1315 C CA . LEU A 1 169 ? 7.247 -5.912 -11.443 1.00 87.31 169 LEU A CA 1
ATOM 1316 C C . LEU A 1 169 ? 7.243 -7.223 -12.254 1.00 87.31 169 LEU A C 1
ATOM 1318 O O . LEU A 1 169 ? 8.271 -7.641 -12.792 1.00 87.31 169 LEU A O 1
ATOM 1322 N N . SER A 1 170 ? 6.077 -7.857 -12.408 1.00 87.75 170 SER A N 1
ATOM 1323 C CA . SER A 1 170 ? 5.919 -9.105 -13.166 1.00 87.75 170 SER A CA 1
ATOM 1324 C C . SER A 1 170 ? 5.872 -8.897 -14.683 1.00 87.75 170 SER A C 1
ATOM 1326 O O . SER A 1 170 ? 6.304 -9.794 -15.415 1.00 87.75 170 SER A O 1
ATOM 1328 N N . ALA A 1 171 ? 5.438 -7.724 -15.165 1.00 81.19 171 ALA A N 1
ATOM 1329 C CA . ALA A 1 171 ? 5.468 -7.376 -16.594 1.00 81.19 171 ALA A CA 1
ATOM 1330 C C . ALA A 1 171 ? 6.892 -7.487 -17.152 1.00 81.19 171 ALA A C 1
ATOM 1332 O O . ALA A 1 171 ? 7.159 -8.059 -18.212 1.00 81.19 171 ALA A O 1
ATOM 1333 N N . GLY A 1 172 ? 7.829 -6.945 -16.384 1.00 68.06 172 GLY A N 1
ATOM 1334 C CA . GLY A 1 172 ? 9.201 -6.802 -16.801 1.00 68.06 172 GLY A CA 1
ATOM 1335 C C . GLY A 1 172 ? 10.108 -7.974 -16.445 1.00 68.06 172 GLY A C 1
ATOM 1336 O O . GLY A 1 172 ? 10.874 -8.414 -17.299 1.00 68.06 172 GLY A O 1
ATOM 1337 N N . ILE A 1 173 ? 10.022 -8.485 -15.209 1.00 70.75 173 ILE A N 1
ATOM 1338 C CA . ILE A 1 173 ? 10.931 -9.531 -14.709 1.00 70.75 173 ILE A CA 1
ATOM 1339 C C . ILE A 1 173 ? 10.521 -10.907 -15.232 1.00 70.75 173 ILE A C 1
ATOM 1341 O O . ILE A 1 173 ? 11.375 -11.720 -15.578 1.00 70.75 173 ILE A O 1
ATOM 1345 N N . ARG A 1 174 ? 9.211 -11.178 -15.274 1.00 76.69 174 ARG A N 1
ATOM 1346 C CA . ARG A 1 174 ? 8.663 -12.503 -15.603 1.00 76.69 174 ARG A CA 1
ATOM 1347 C C . ARG A 1 174 ? 7.985 -12.567 -16.968 1.00 76.69 174 ARG A C 1
ATOM 1349 O O . ARG A 1 174 ? 7.570 -13.644 -17.379 1.00 76.69 174 ARG A O 1
ATOM 1356 N N . GLY A 1 175 ? 7.885 -11.437 -17.670 1.00 81.88 175 GLY A N 1
ATOM 1357 C CA . GLY A 1 175 ? 7.289 -11.374 -19.002 1.00 81.88 175 GLY A CA 1
ATOM 1358 C C . GLY A 1 175 ? 5.792 -11.674 -19.015 1.00 81.88 175 GLY A C 1
ATOM 1359 O O . GLY A 1 175 ? 5.288 -12.146 -20.031 1.00 81.88 175 GLY A O 1
ATOM 1360 N N . VAL A 1 176 ? 5.088 -11.423 -17.905 1.00 89.12 176 VAL A N 1
ATOM 1361 C CA . VAL A 1 176 ? 3.633 -11.607 -17.852 1.00 89.12 176 VAL A CA 1
ATOM 1362 C C . VAL A 1 176 ? 2.978 -10.656 -18.866 1.00 89.12 176 VAL A C 1
ATOM 1364 O O . VAL A 1 176 ? 3.325 -9.471 -18.877 1.00 89.12 176 VAL A O 1
ATOM 1367 N N . PRO A 1 177 ? 2.060 -11.137 -19.726 1.00 91.69 177 PRO A N 1
ATOM 1368 C CA . PRO A 1 177 ? 1.415 -10.297 -20.731 1.00 91.69 177 PRO A CA 1
ATOM 1369 C C . PRO A 1 177 ? 0.683 -9.107 -20.105 1.00 91.69 177 PRO A C 1
ATOM 1371 O O . PRO A 1 177 ? -0.048 -9.281 -19.128 1.00 91.69 177 PRO A O 1
ATOM 1374 N N . LEU A 1 178 ? 0.831 -7.916 -20.700 1.00 92.19 178 LEU A N 1
ATOM 1375 C CA . LEU A 1 178 ? 0.166 -6.697 -20.222 1.00 92.19 178 LEU A CA 1
ATOM 1376 C C . LEU A 1 178 ? -1.354 -6.857 -20.140 1.00 92.19 178 LEU A C 1
ATOM 1378 O O . LEU A 1 178 ? -1.944 -6.381 -19.179 1.00 92.19 178 LEU A O 1
ATOM 1382 N N . ASP A 1 179 ? -1.973 -7.597 -21.061 1.00 93.50 179 ASP A N 1
ATOM 1383 C CA . ASP A 1 179 ? -3.419 -7.851 -21.035 1.00 93.50 179 ASP A CA 1
ATOM 1384 C C . ASP A 1 179 ? -3.871 -8.539 -19.736 1.00 93.50 179 ASP A C 1
ATOM 1386 O O . ASP A 1 179 ? -4.955 -8.270 -19.232 1.00 93.50 179 ASP A O 1
ATOM 1390 N N . SER A 1 180 ? -3.023 -9.379 -19.134 1.00 94.56 180 SER A N 1
ATOM 1391 C CA . SER A 1 180 ? -3.313 -10.030 -17.847 1.00 94.56 180 SER A CA 1
ATOM 1392 C C . SER A 1 180 ? -3.144 -9.083 -16.649 1.00 94.56 180 SER A C 1
ATOM 1394 O O . SER A 1 180 ? -3.749 -9.282 -15.595 1.00 94.56 180 SER A O 1
ATOM 1396 N N . LEU A 1 181 ? -2.317 -8.048 -16.809 1.00 95.06 181 LEU A N 1
ATOM 1397 C CA . LEU A 1 181 ? -1.939 -7.105 -15.755 1.00 95.06 181 LEU A CA 1
ATOM 1398 C C . LEU A 1 181 ? -2.795 -5.832 -15.748 1.00 95.06 181 LEU A C 1
ATOM 1400 O O . LEU A 1 181 ? -2.968 -5.237 -14.692 1.00 95.06 181 LEU A O 1
ATOM 1404 N N . LEU A 1 182 ? -3.295 -5.413 -16.913 1.00 96.38 182 LEU A N 1
ATOM 1405 C CA . LEU A 1 182 ? -4.041 -4.165 -17.118 1.00 96.38 182 LEU A CA 1
ATOM 1406 C C . LEU A 1 182 ? -5.546 -4.394 -17.337 1.00 96.38 182 LEU A C 1
ATOM 1408 O O . LEU A 1 182 ? -6.315 -3.431 -17.383 1.00 96.38 182 LEU A O 1
ATOM 1412 N N . SER A 1 183 ? -5.975 -5.653 -17.492 1.00 95.44 183 SER A N 1
ATOM 1413 C CA . SER A 1 183 ? -7.386 -6.011 -17.678 1.00 95.44 183 SER A CA 1
ATOM 1414 C C . SER A 1 183 ? -8.254 -5.506 -16.518 1.00 95.44 183 SER A C 1
ATOM 1416 O O . SER A 1 183 ? -7.845 -5.642 -15.366 1.00 95.44 183 SER A O 1
ATOM 1418 N N . PRO A 1 184 ? -9.486 -5.025 -16.781 1.00 91.62 184 PRO A N 1
ATOM 1419 C CA . PRO A 1 184 ? -10.439 -4.639 -15.735 1.00 91.62 184 PRO A CA 1
ATOM 1420 C C . PRO A 1 184 ? -10.728 -5.733 -14.696 1.00 91.62 184 PRO A C 1
ATOM 1422 O O . PRO A 1 184 ? -11.128 -5.424 -13.581 1.00 91.62 184 PRO A O 1
ATOM 1425 N N . TYR A 1 185 ? -10.527 -7.006 -15.053 1.00 91.44 185 TYR A N 1
ATOM 1426 C CA . TYR A 1 185 ? -10.748 -8.150 -14.162 1.00 91.44 185 TYR A CA 1
ATOM 1427 C C . TYR A 1 185 ? -9.516 -8.528 -13.331 1.00 91.44 185 TYR A C 1
ATOM 1429 O O . TYR A 1 185 ? -9.600 -9.420 -12.493 1.00 91.44 185 TYR A O 1
ATOM 1437 N N . MET A 1 186 ? -8.365 -7.896 -13.587 1.00 96.00 186 MET A N 1
ATOM 1438 C CA . MET A 1 186 ? -7.103 -8.116 -12.874 1.00 96.00 186 MET A CA 1
ATOM 1439 C C . MET A 1 186 ? -6.777 -9.610 -12.637 1.00 96.00 186 MET A C 1
ATOM 1441 O O . MET A 1 186 ? -6.515 -10.014 -11.498 1.00 96.00 186 MET A O 1
ATOM 1445 N N . PRO A 1 187 ? -6.802 -10.476 -13.675 1.00 96.00 187 PRO A N 1
ATOM 1446 C CA . PRO A 1 187 ? -6.698 -11.925 -13.496 1.00 96.00 187 PRO A CA 1
ATOM 1447 C C . PRO A 1 187 ? -5.359 -12.358 -12.890 1.00 96.00 187 PRO A C 1
ATOM 1449 O O . PRO A 1 187 ? -5.314 -13.343 -12.153 1.00 96.00 187 PRO A O 1
ATOM 1452 N N . PHE A 1 188 ? -4.268 -11.637 -13.169 1.00 96.12 188 PHE A N 1
ATOM 1453 C CA . PHE A 1 188 ? -2.975 -11.920 -12.550 1.00 96.12 188 PHE A CA 1
ATOM 1454 C C . PHE A 1 188 ? -2.972 -11.593 -11.051 1.00 96.12 188 PHE A C 1
ATOM 1456 O O . PHE A 1 188 ? -2.605 -12.442 -10.242 1.00 96.12 188 PHE A O 1
ATOM 1463 N N . LEU A 1 189 ? -3.442 -10.400 -10.674 1.00 96.50 189 LEU A N 1
ATOM 1464 C CA . LEU A 1 189 ? -3.546 -9.987 -9.272 1.00 96.50 189 LEU A CA 1
ATOM 1465 C C . LEU A 1 189 ? -4.475 -10.922 -8.483 1.00 96.50 189 LEU A C 1
ATOM 1467 O O . LEU A 1 189 ? -4.139 -11.352 -7.382 1.00 96.50 189 LEU A O 1
ATOM 1471 N N . SER A 1 190 ? -5.606 -11.303 -9.082 1.00 96.31 190 SER A N 1
ATOM 1472 C CA . SER A 1 190 ? -6.562 -12.243 -8.491 1.00 96.31 190 SER A CA 1
ATOM 1473 C C . SER A 1 190 ? -5.921 -13.605 -8.206 1.00 96.31 190 SER A C 1
ATOM 1475 O O . SER A 1 190 ? -6.092 -14.144 -7.116 1.00 96.31 190 SER A O 1
ATOM 1477 N N . GLN A 1 191 ? -5.119 -14.136 -9.137 1.00 96.38 191 GLN A N 1
ATOM 1478 C CA . GLN A 1 191 ? -4.365 -15.379 -8.925 1.00 96.38 191 GLN A CA 1
ATOM 1479 C C . GLN A 1 191 ? -3.309 -15.244 -7.828 1.00 96.38 191 GLN A C 1
ATOM 1481 O O . GLN A 1 191 ? -3.126 -16.171 -7.043 1.00 96.38 191 GLN A O 1
ATOM 1486 N N . GLN A 1 192 ? -2.622 -14.102 -7.747 1.00 97.00 192 GLN A N 1
ATOM 1487 C CA . GLN A 1 192 ? -1.645 -13.872 -6.687 1.00 97.00 192 GLN A CA 1
ATOM 1488 C C . GLN A 1 192 ? -2.302 -13.861 -5.300 1.00 97.00 192 GLN A C 1
ATOM 1490 O O . GLN A 1 192 ? -1.764 -14.445 -4.356 1.00 97.00 192 GLN A O 1
ATOM 1495 N N . LEU A 1 193 ? -3.472 -13.233 -5.177 1.00 97.38 193 LEU A N 1
ATOM 1496 C CA . LEU A 1 193 ? -4.237 -13.231 -3.932 1.00 97.38 193 LEU A CA 1
ATOM 1497 C C . LEU A 1 193 ? -4.814 -14.605 -3.611 1.00 97.38 193 LEU A C 1
ATOM 1499 O O . LEU A 1 193 ? -4.816 -15.001 -2.451 1.00 97.38 193 LEU A O 1
ATOM 1503 N N . GLU A 1 194 ? -5.236 -15.367 -4.617 1.00 97.12 194 GLU A N 1
ATOM 1504 C CA . GLU A 1 194 ? -5.695 -16.734 -4.388 1.00 97.12 194 GLU A CA 1
ATOM 1505 C C . GLU A 1 194 ? -4.563 -17.649 -3.917 1.00 97.12 194 GLU A C 1
ATOM 1507 O O . GLU A 1 194 ? -4.729 -18.399 -2.958 1.00 97.12 194 GLU A O 1
ATOM 1512 N N . ALA A 1 195 ? -3.369 -17.520 -4.500 1.00 98.12 195 ALA A N 1
ATOM 1513 C CA . ALA A 1 195 ? -2.182 -18.204 -4.003 1.00 98.12 195 ALA A CA 1
ATOM 1514 C C . ALA A 1 195 ? -1.888 -17.840 -2.535 1.00 98.12 195 ALA A C 1
ATOM 1516 O O . ALA A 1 195 ? -1.585 -18.725 -1.734 1.00 98.12 195 ALA A O 1
ATOM 1517 N N . LEU A 1 196 ? -2.024 -16.562 -2.159 1.00 97.56 196 LEU A N 1
ATOM 1518 C CA . LEU A 1 196 ? -1.880 -16.125 -0.768 1.00 97.56 196 LEU A CA 1
ATOM 1519 C C . LEU A 1 196 ? -2.923 -16.788 0.146 1.00 97.56 196 LEU A C 1
ATOM 1521 O O . LEU A 1 196 ? -2.558 -17.296 1.204 1.00 97.56 196 LEU A O 1
ATOM 1525 N N . ARG A 1 197 ? -4.199 -16.845 -0.260 1.00 96.56 197 ARG A N 1
ATOM 1526 C CA . ARG A 1 197 ? -5.260 -17.513 0.516 1.00 96.56 197 ARG A CA 1
ATOM 1527 C C . ARG A 1 197 ? -4.992 -19.004 0.691 1.00 96.56 197 ARG A C 1
ATOM 1529 O O . ARG A 1 197 ? -5.122 -19.510 1.802 1.00 96.56 197 ARG A O 1
ATOM 1536 N N . VAL A 1 198 ? -4.552 -19.696 -0.362 1.00 96.94 198 VAL A N 1
ATOM 1537 C CA . VAL A 1 198 ? -4.153 -21.110 -0.282 1.00 96.94 198 VAL A CA 1
ATOM 1538 C C . VAL A 1 198 ? -2.986 -21.299 0.691 1.00 96.94 198 VAL A C 1
ATOM 1540 O O . VAL A 1 198 ? -3.009 -22.225 1.503 1.00 96.94 198 VAL A O 1
ATOM 1543 N N . ALA A 1 199 ? -1.981 -20.420 0.657 1.00 96.88 199 ALA A N 1
ATOM 1544 C CA . ALA A 1 199 ? -0.853 -20.477 1.584 1.00 96.88 199 ALA A CA 1
ATOM 1545 C C . ALA A 1 199 ? -1.280 -20.215 3.043 1.00 96.88 199 ALA A C 1
ATOM 1547 O O . ALA A 1 199 ? -0.845 -20.939 3.938 1.00 96.88 199 ALA A O 1
ATOM 1548 N N . LEU A 1 200 ? -2.170 -19.243 3.284 1.00 95.50 200 LEU A N 1
ATOM 1549 C CA . LEU A 1 200 ? -2.755 -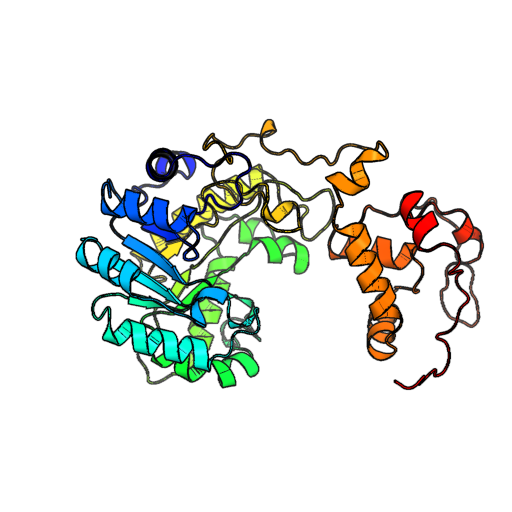18.969 4.605 1.00 95.50 200 LEU A CA 1
ATOM 1550 C C . LEU A 1 200 ? -3.567 -20.158 5.124 1.00 95.50 200 LEU A C 1
ATOM 1552 O O . LEU A 1 200 ? -3.382 -20.575 6.267 1.00 95.50 200 LEU A O 1
ATOM 1556 N N . TRP A 1 201 ? -4.411 -20.751 4.277 1.00 94.38 201 TRP A N 1
ATOM 1557 C CA . TRP A 1 201 ? -5.186 -21.938 4.630 1.00 94.38 201 TRP A CA 1
ATOM 1558 C C . TRP A 1 201 ? -4.280 -23.104 5.037 1.00 94.38 201 TRP A C 1
ATOM 1560 O O . TRP A 1 201 ? -4.545 -23.760 6.038 1.00 94.38 201 TRP A O 1
ATOM 1570 N N . LYS A 1 202 ? -3.160 -23.327 4.336 1.00 93.56 202 LYS A N 1
ATOM 1571 C CA . LYS A 1 202 ? -2.190 -24.377 4.699 1.00 93.56 202 LYS A CA 1
ATOM 1572 C C . LYS A 1 202 ? -1.519 -24.149 6.058 1.00 93.56 202 LYS A C 1
ATOM 1574 O O . LYS A 1 202 ? -1.116 -25.127 6.682 1.00 93.56 202 LYS A O 1
ATOM 1579 N N . LEU A 1 203 ? -1.389 -22.901 6.518 1.00 90.00 203 LEU A N 1
ATOM 1580 C CA . LEU A 1 203 ? -0.846 -22.599 7.849 1.00 90.00 203 LEU A CA 1
ATOM 1581 C C . LEU A 1 203 ? -1.845 -22.849 8.976 1.00 90.00 203 LEU A C 1
ATOM 1583 O O . LEU A 1 203 ? -1.430 -23.204 10.076 1.00 90.00 203 LEU A O 1
ATOM 1587 N N . SER A 1 204 ? -3.142 -22.684 8.715 1.00 86.88 204 SER A N 1
ATOM 1588 C CA . SER A 1 204 ? -4.188 -22.937 9.708 1.00 86.88 204 SER A CA 1
ATOM 1589 C C . SER A 1 204 ? -5.425 -23.591 9.075 1.00 86.88 204 SER A C 1
ATOM 1591 O O . SER A 1 204 ? -6.476 -22.957 8.972 1.00 86.88 204 SER A O 1
ATOM 1593 N N . PRO A 1 205 ? -5.347 -24.876 8.659 1.00 82.56 205 PRO A N 1
ATOM 1594 C CA . PRO A 1 205 ? -6.432 -25.520 7.908 1.00 82.56 205 PRO A CA 1
ATOM 1595 C C . PRO A 1 205 ? -7.731 -25.683 8.706 1.00 82.56 205 PRO A C 1
ATOM 1597 O O . PRO A 1 205 ? -8.804 -25.803 8.119 1.00 82.56 205 PRO A O 1
ATOM 1600 N N . ALA A 1 206 ? -7.621 -25.724 10.038 1.00 78.12 206 ALA A N 1
ATOM 1601 C CA . ALA A 1 206 ? -8.736 -25.864 10.974 1.00 78.12 206 ALA A CA 1
ATOM 1602 C C . ALA A 1 206 ? -9.193 -24.523 11.584 1.00 78.12 206 ALA A C 1
ATOM 1604 O O . ALA A 1 206 ? -10.141 -24.507 12.369 1.00 78.12 206 ALA A O 1
ATOM 1605 N N . GLY A 1 207 ? -8.509 -23.418 11.271 1.00 74.25 207 GLY A N 1
ATOM 1606 C CA . GLY A 1 207 ? -8.856 -22.082 11.747 1.00 74.25 207 GLY A CA 1
ATOM 1607 C C . GLY A 1 207 ? -9.885 -21.383 10.852 1.00 74.25 207 GLY A C 1
ATOM 1608 O O . GLY A 1 207 ? -10.137 -21.823 9.727 1.00 74.25 207 GLY A O 1
ATOM 1609 N N . PRO A 1 208 ? -10.487 -20.275 11.323 1.00 79.38 208 PRO A N 1
ATOM 1610 C CA . PRO A 1 208 ? -11.259 -19.402 10.447 1.00 79.38 208 PRO A CA 1
ATOM 1611 C C . PRO A 1 208 ? -10.373 -18.874 9.312 1.00 79.38 208 PRO A C 1
ATOM 1613 O O . PRO A 1 208 ? -9.174 -18.652 9.494 1.00 79.38 208 PRO A O 1
ATOM 1616 N N . ALA A 1 209 ? -10.971 -18.651 8.140 1.00 88.12 209 ALA A N 1
ATOM 1617 C CA . ALA A 1 209 ? -10.254 -18.070 7.013 1.00 88.12 209 ALA A CA 1
ATOM 1618 C C . ALA A 1 209 ? -9.740 -16.670 7.390 1.00 88.12 209 ALA A C 1
ATOM 1620 O O . ALA A 1 209 ? -10.527 -15.786 7.730 1.00 88.12 209 ALA A O 1
ATOM 1621 N N . MET A 1 210 ? -8.420 -16.482 7.330 1.00 94.44 210 MET A N 1
ATOM 1622 C CA . MET A 1 210 ? -7.780 -15.197 7.602 1.00 94.44 210 MET A CA 1
ATOM 1623 C C . MET A 1 210 ? -8.201 -14.173 6.535 1.00 94.44 210 MET A C 1
ATOM 1625 O O . MET A 1 210 ? -7.938 -14.411 5.351 1.00 94.44 210 MET A O 1
ATOM 1629 N N . PRO A 1 211 ? -8.826 -13.039 6.907 1.00 96.50 211 PRO A N 1
ATOM 1630 C CA . PRO A 1 211 ? -9.187 -12.020 5.934 1.00 96.50 211 PRO A CA 1
ATOM 1631 C C . PRO A 1 211 ? -7.942 -11.395 5.297 1.00 96.50 211 PRO A C 1
ATOM 1633 O O . PRO A 1 211 ? -6.907 -11.237 5.947 1.00 96.50 211 PRO A O 1
ATOM 1636 N N . VAL A 1 212 ? -8.052 -11.018 4.023 1.00 97.50 212 VAL A N 1
ATOM 1637 C CA . VAL A 1 212 ? -6.941 -10.465 3.235 1.00 97.50 212 VAL A CA 1
ATOM 1638 C C . VAL A 1 212 ? -7.268 -9.049 2.774 1.00 97.50 212 VAL A C 1
ATOM 1640 O O . VAL A 1 212 ? -8.370 -8.771 2.297 1.00 97.50 212 VAL A O 1
ATOM 1643 N N . ALA A 1 213 ? -6.283 -8.166 2.887 1.00 98.19 213 ALA A N 1
ATOM 1644 C CA . ALA A 1 213 ? -6.305 -6.798 2.404 1.00 98.19 213 ALA A CA 1
ATOM 1645 C C . ALA A 1 213 ? -5.164 -6.550 1.412 1.00 98.19 213 ALA A C 1
ATOM 1647 O O . ALA A 1 213 ? -4.037 -7.001 1.624 1.00 98.19 213 ALA A O 1
ATOM 1648 N N . VAL A 1 214 ? -5.428 -5.766 0.366 1.00 98.31 214 VAL A N 1
ATOM 1649 C CA . VAL A 1 214 ? -4.371 -5.199 -0.483 1.00 98.31 214 VAL A CA 1
ATOM 1650 C C . VAL A 1 214 ? -3.828 -3.950 0.208 1.00 98.31 214 VAL A C 1
ATOM 1652 O O . VAL A 1 214 ? -4.490 -2.913 0.276 1.00 98.31 214 VAL A O 1
ATOM 1655 N N . GLY A 1 215 ? -2.629 -4.066 0.766 1.00 97.25 215 GLY A N 1
ATOM 1656 C CA . GLY A 1 215 ? -1.967 -2.998 1.507 1.00 97.25 215 GLY A CA 1
ATOM 1657 C C . GLY A 1 215 ? -1.566 -1.849 0.624 1.00 97.25 215 GLY A C 1
ATOM 1658 O O . GLY A 1 215 ? -1.837 -0.704 0.977 1.00 97.25 215 GLY A O 1
ATOM 1659 N N . GLU A 1 216 ? -0.968 -2.188 -0.510 1.00 97.69 216 GLU A N 1
ATOM 1660 C CA . GLU A 1 216 ? -0.493 -1.278 -1.537 1.00 97.69 216 GLU A CA 1
ATOM 1661 C C . GLU A 1 216 ? -0.491 -1.995 -2.878 1.00 97.69 216 GLU A C 1
ATOM 1663 O O . GLU A 1 216 ? -0.119 -3.167 -2.979 1.00 97.69 216 GLU A O 1
ATOM 1668 N N . THR A 1 217 ? -0.889 -1.279 -3.919 1.00 98.00 217 THR A N 1
ATOM 1669 C CA . THR A 1 217 ? -0.671 -1.701 -5.293 1.00 98.00 217 THR A CA 1
ATOM 1670 C C . THR A 1 217 ? -0.664 -0.490 -6.208 1.00 98.00 217 THR A C 1
ATOM 1672 O O . THR A 1 217 ? -1.456 0.436 -6.028 1.00 98.00 217 THR A O 1
ATOM 1675 N N . GLY A 1 218 ? 0.228 -0.478 -7.191 1.00 96.81 218 GLY A N 1
ATOM 1676 C CA . GLY A 1 218 ? 0.424 0.687 -8.039 1.00 96.81 218 GLY A CA 1
ATOM 1677 C C . GLY A 1 218 ? 1.194 0.377 -9.309 1.00 96.81 218 GLY A C 1
ATOM 1678 O O . GLY A 1 218 ? 1.735 -0.719 -9.489 1.00 96.81 218 GLY A O 1
ATOM 1679 N N . TRP A 1 219 ? 1.237 1.372 -10.189 1.00 95.81 219 TRP A N 1
ATOM 1680 C CA . TRP A 1 219 ? 1.981 1.309 -11.437 1.00 95.81 219 TRP A CA 1
ATOM 1681 C C . TRP A 1 219 ? 2.603 2.675 -11.738 1.00 95.81 219 TRP A C 1
ATOM 1683 O O . TRP A 1 219 ? 1.858 3.643 -11.928 1.00 95.81 219 TRP A O 1
ATOM 1693 N N . PRO A 1 220 ? 3.938 2.778 -11.815 1.00 92.75 220 PRO A N 1
ATOM 1694 C CA . PRO A 1 220 ? 4.599 4.060 -12.004 1.00 92.75 220 PRO A CA 1
ATOM 1695 C C . PRO A 1 220 ? 4.332 4.614 -13.408 1.00 92.75 220 PRO A C 1
ATOM 1697 O O . PRO A 1 220 ? 4.314 3.878 -14.396 1.00 92.75 220 PRO A O 1
ATOM 1700 N N . SER A 1 221 ? 4.111 5.921 -13.522 1.00 91.50 221 SER A N 1
ATOM 1701 C CA . SER A 1 221 ? 3.793 6.576 -14.801 1.00 91.50 221 SER A CA 1
ATOM 1702 C C . SER A 1 221 ? 5.019 6.947 -15.634 1.00 91.50 221 SER A C 1
ATOM 1704 O O . SER A 1 221 ? 4.877 7.222 -16.824 1.00 91.50 221 SER A O 1
ATOM 1706 N N . CYS A 1 222 ? 6.197 7.015 -15.016 1.00 83.12 222 CYS A N 1
ATOM 1707 C CA . CYS A 1 222 ? 7.458 7.376 -15.658 1.00 83.12 222 CYS A CA 1
ATOM 1708 C C . CYS A 1 222 ? 8.658 6.880 -14.835 1.00 83.12 222 CYS A C 1
ATOM 1710 O O . CYS A 1 222 ? 8.512 6.029 -13.960 1.00 83.12 222 CYS A O 1
ATOM 1712 N N . GLY A 1 223 ? 9.856 7.379 -15.158 1.00 68.44 223 GLY A N 1
ATOM 1713 C CA . GLY A 1 223 ? 11.097 7.037 -14.457 1.00 68.44 223 GLY A CA 1
ATOM 1714 C C . GLY A 1 223 ? 11.850 5.836 -15.036 1.00 68.44 223 GLY A C 1
ATOM 1715 O O . GLY A 1 223 ? 12.849 5.416 -14.466 1.00 68.44 223 GLY A O 1
ATOM 1716 N N . ALA A 1 224 ? 11.414 5.285 -16.174 1.00 62.00 224 ALA A N 1
ATOM 1717 C CA . ALA A 1 224 ? 12.041 4.110 -16.774 1.00 62.00 224 ALA A CA 1
ATOM 1718 C C . ALA A 1 224 ? 12.412 4.308 -18.244 1.00 62.00 224 ALA A C 1
ATOM 1720 O O . ALA A 1 224 ? 11.653 4.004 -19.170 1.00 62.00 224 ALA A O 1
ATOM 1721 N N . ALA A 1 225 ? 13.630 4.785 -18.471 1.00 50.97 225 ALA A N 1
ATOM 1722 C CA . ALA A 1 225 ? 14.184 4.882 -19.805 1.00 50.97 225 ALA A CA 1
ATOM 1723 C C . ALA A 1 225 ? 14.607 3.495 -20.325 1.00 50.97 225 ALA A C 1
ATOM 1725 O O . ALA A 1 225 ? 15.661 2.964 -19.996 1.00 50.97 225 ALA A O 1
ATOM 1726 N N . ARG A 1 226 ? 13.795 2.950 -21.235 1.00 49.78 226 ARG A N 1
ATOM 1727 C CA . ARG A 1 226 ? 14.225 2.072 -22.342 1.00 49.78 226 ARG A CA 1
ATOM 1728 C C . ARG A 1 226 ? 14.619 0.609 -22.059 1.00 49.78 226 ARG A C 1
ATOM 1730 O O . ARG A 1 226 ? 14.899 -0.078 -23.039 1.00 49.78 226 ARG A O 1
ATOM 1737 N N . PHE A 1 227 ? 14.563 0.063 -20.836 1.00 48.81 227 PHE A N 1
ATOM 1738 C CA . PHE A 1 227 ? 14.820 -1.383 -20.646 1.00 48.81 227 PHE A CA 1
ATOM 1739 C C . PHE A 1 227 ? 13.917 -2.107 -19.630 1.00 48.81 227 PHE A C 1
ATOM 1741 O O . PHE A 1 227 ? 13.360 -1.507 -18.709 1.00 48.81 227 PHE A O 1
ATOM 1748 N N . ARG A 1 228 ? 13.734 -3.424 -19.831 1.00 52.31 228 ARG A N 1
ATOM 1749 C CA . ARG A 1 228 ? 12.982 -4.302 -18.918 1.00 52.31 228 ARG A CA 1
ATOM 1750 C C . ARG A 1 228 ? 13.747 -4.435 -17.588 1.00 52.31 228 ARG A C 1
ATOM 1752 O O . ARG A 1 228 ? 14.961 -4.577 -17.620 1.00 52.31 228 ARG A O 1
ATOM 1759 N N . PRO A 1 229 ? 13.068 -4.452 -16.430 1.00 58.78 229 PRO A N 1
ATOM 1760 C CA . PRO A 1 229 ? 11.630 -4.634 -16.283 1.00 58.78 229 PRO A CA 1
ATOM 1761 C C . PRO A 1 229 ? 10.786 -3.354 -16.354 1.00 58.78 229 PRO A C 1
ATOM 1763 O O . PRO A 1 229 ? 9.564 -3.438 -16.454 1.00 58.78 229 PRO A O 1
ATOM 1766 N N . TYR A 1 230 ? 11.417 -2.184 -16.328 1.00 71.25 230 TYR A N 1
ATOM 1767 C CA . TYR A 1 230 ? 10.729 -0.936 -16.019 1.00 71.25 230 TYR A CA 1
ATOM 1768 C C . TYR A 1 230 ? 10.181 -0.198 -17.240 1.00 71.25 230 TYR A C 1
ATOM 1770 O O . TYR A 1 230 ? 9.372 0.702 -17.068 1.00 71.25 230 TYR A O 1
ATOM 1778 N N . SER A 1 231 ? 10.514 -0.613 -18.468 1.00 73.44 231 SER A N 1
ATOM 1779 C CA . SER A 1 231 ? 10.027 -0.015 -19.729 1.00 73.44 231 SER A CA 1
ATOM 1780 C C . SER A 1 231 ? 8.502 0.121 -19.857 1.00 73.44 231 SER A C 1
ATOM 1782 O O . SER A 1 231 ? 8.016 0.762 -20.783 1.00 73.44 231 SER A O 1
ATOM 1784 N N . PHE A 1 232 ? 7.739 -0.515 -18.970 1.00 84.56 232 PHE A N 1
ATOM 1785 C CA . PHE A 1 232 ? 6.287 -0.411 -18.911 1.00 84.56 232 PHE A CA 1
ATOM 1786 C C . PHE A 1 232 ? 5.773 0.710 -17.995 1.00 84.56 232 PHE A C 1
ATOM 1788 O O . PHE A 1 232 ? 4.558 0.909 -17.941 1.00 84.56 232 PHE A O 1
ATOM 1795 N N . ALA A 1 233 ? 6.660 1.435 -17.306 1.00 86.12 233 ALA A N 1
ATOM 1796 C CA . ALA A 1 233 ? 6.353 2.611 -16.496 1.00 86.12 233 ALA A CA 1
ATOM 1797 C C . ALA A 1 233 ? 6.082 3.821 -17.401 1.00 86.12 233 ALA A C 1
ATOM 1799 O O . ALA A 1 233 ? 6.914 4.713 -17.562 1.00 86.12 233 ALA A O 1
ATOM 1800 N N . VAL A 1 234 ? 4.932 3.787 -18.067 1.00 85.44 234 VAL A N 1
ATOM 1801 C CA . VAL A 1 234 ? 4.448 4.841 -18.957 1.00 85.44 234 VAL A CA 1
ATOM 1802 C C . VAL A 1 234 ? 3.058 5.271 -18.513 1.00 85.44 234 VAL A C 1
ATOM 1804 O O . VAL A 1 234 ? 2.279 4.456 -18.009 1.00 85.44 234 VAL A O 1
ATOM 1807 N N . LEU A 1 235 ? 2.735 6.545 -18.735 1.00 89.25 235 LEU A N 1
ATOM 1808 C CA . LEU A 1 235 ? 1.501 7.162 -18.253 1.00 89.25 235 LEU A CA 1
ATOM 1809 C C . LEU A 1 235 ? 0.245 6.381 -18.655 1.00 89.25 235 LEU A C 1
ATOM 1811 O O . LEU A 1 235 ? -0.630 6.172 -17.821 1.00 89.25 235 LEU A O 1
ATOM 1815 N N . SER A 1 236 ? 0.169 5.904 -19.899 1.00 91.25 236 SER A N 1
ATOM 1816 C CA . SER A 1 236 ? -0.981 5.137 -20.390 1.00 91.25 236 SER A CA 1
ATOM 1817 C C . SER A 1 236 ? -1.183 3.822 -19.633 1.00 91.25 236 SER A C 1
ATOM 1819 O O . SER A 1 236 ? -2.312 3.499 -19.269 1.00 91.25 236 SER A O 1
ATOM 1821 N N . ASN A 1 237 ? -0.105 3.085 -19.350 1.00 93.44 237 ASN A N 1
ATOM 1822 C CA . ASN A 1 237 ? -0.172 1.842 -18.581 1.00 93.44 237 ASN A CA 1
ATOM 1823 C C . ASN A 1 237 ? -0.522 2.114 -17.120 1.00 93.44 237 ASN A C 1
ATOM 1825 O O . ASN A 1 237 ? -1.342 1.395 -16.560 1.00 93.44 237 ASN A O 1
ATOM 1829 N N . SER A 1 238 ? 0.050 3.165 -16.527 1.00 94.81 238 SER A N 1
ATOM 1830 C CA . SER A 1 238 ? -0.287 3.587 -15.166 1.00 94.81 238 SER A CA 1
ATOM 1831 C C . SER A 1 238 ? -1.772 3.937 -15.057 1.00 94.81 238 SER A C 1
ATOM 1833 O O . SER A 1 238 ? -2.487 3.345 -14.257 1.00 94.81 238 SER A O 1
ATOM 1835 N N . GLN A 1 239 ? -2.293 4.791 -15.942 1.00 94.94 239 GLN A N 1
ATOM 1836 C CA . GLN A 1 239 ? -3.713 5.154 -15.956 1.00 94.94 239 GLN A CA 1
ATOM 1837 C C . GLN A 1 239 ? -4.629 3.946 -16.188 1.00 94.94 239 GLN A C 1
ATOM 1839 O O . GLN A 1 239 ? -5.663 3.830 -15.528 1.00 94.94 239 GLN A O 1
ATOM 1844 N N . ALA A 1 240 ? -4.264 3.044 -17.106 1.00 96.25 240 ALA A N 1
ATOM 1845 C CA . ALA A 1 240 ? -5.017 1.816 -17.346 1.00 96.25 240 ALA A CA 1
ATOM 1846 C C . ALA A 1 240 ? -5.031 0.922 -16.098 1.00 96.25 240 ALA A C 1
ATOM 1848 O O . ALA A 1 240 ? -6.103 0.519 -15.652 1.00 96.25 240 ALA A O 1
ATOM 1849 N N . TYR A 1 241 ? -3.863 0.683 -15.496 1.00 97.62 241 TYR A N 1
ATOM 1850 C CA . TYR A 1 241 ? -3.728 -0.122 -14.288 1.00 97.62 241 TYR A CA 1
ATOM 1851 C C . TYR A 1 241 ? -4.535 0.464 -13.130 1.00 97.62 241 TYR A C 1
ATOM 1853 O O . TYR A 1 241 ? -5.356 -0.240 -12.554 1.00 97.62 241 TYR A O 1
ATOM 1861 N N . MET A 1 242 ? -4.353 1.754 -12.822 1.00 97.88 242 MET A N 1
ATOM 1862 C CA . MET A 1 242 ? -4.994 2.400 -11.674 1.00 97.88 242 MET A CA 1
ATOM 1863 C C . MET A 1 242 ? -6.521 2.389 -11.792 1.00 97.88 242 MET A C 1
ATOM 1865 O O . MET A 1 242 ? -7.200 2.108 -10.809 1.00 97.88 242 MET A O 1
ATOM 1869 N N . ARG A 1 243 ? -7.082 2.613 -12.989 1.00 96.94 243 ARG A N 1
ATOM 1870 C CA . ARG A 1 243 ? -8.535 2.498 -13.212 1.00 96.94 243 ARG A CA 1
ATOM 1871 C C . ARG A 1 243 ? -9.028 1.060 -13.062 1.00 96.94 243 ARG A C 1
ATOM 1873 O O . ARG A 1 243 ? -10.036 0.828 -12.396 1.00 96.94 243 ARG A O 1
ATOM 1880 N N . SER A 1 244 ? -8.332 0.103 -13.676 1.00 97.69 244 SER A N 1
ATOM 1881 C CA . SER A 1 244 ? -8.708 -1.314 -13.625 1.00 97.69 244 SER A CA 1
ATOM 1882 C C . SER A 1 244 ? -8.648 -1.856 -12.198 1.00 97.69 244 SER A C 1
ATOM 1884 O O . SER A 1 244 ? -9.621 -2.434 -11.722 1.00 97.69 244 SER A O 1
ATOM 1886 N N . VAL A 1 245 ? -7.551 -1.608 -11.478 1.00 98.00 245 VAL A N 1
ATOM 1887 C CA . VAL A 1 245 ? -7.366 -2.115 -10.116 1.00 98.00 245 VAL A CA 1
ATOM 1888 C C . VAL A 1 245 ? -8.291 -1.429 -9.112 1.00 98.00 245 VAL A C 1
ATOM 1890 O O . VAL A 1 245 ? -8.778 -2.095 -8.207 1.00 98.00 245 VAL A O 1
ATOM 1893 N N . ALA A 1 246 ? -8.614 -0.142 -9.283 1.00 97.25 246 ALA A N 1
ATOM 1894 C CA . ALA A 1 246 ? -9.551 0.546 -8.397 1.00 97.25 246 ALA A CA 1
ATOM 1895 C C . ALA A 1 246 ? -10.975 -0.031 -8.507 1.00 97.25 246 ALA A C 1
ATOM 1897 O O . ALA A 1 246 ? -11.604 -0.319 -7.490 1.00 97.25 246 ALA A O 1
ATOM 1898 N N . ARG A 1 247 ? -11.455 -0.288 -9.733 1.00 95.50 247 ARG A N 1
ATOM 1899 C CA . ARG A 1 247 ? -12.747 -0.962 -9.970 1.00 95.50 247 ARG A CA 1
ATOM 1900 C C . ARG A 1 247 ? -12.741 -2.407 -9.490 1.00 95.50 247 ARG A C 1
ATOM 1902 O O . ARG A 1 247 ? -13.713 -2.874 -8.904 1.00 95.50 247 ARG A O 1
ATOM 1909 N N . TRP A 1 248 ? -11.638 -3.113 -9.723 1.00 96.81 248 TRP A N 1
ATOM 1910 C CA . TRP A 1 248 ? -11.470 -4.471 -9.228 1.00 96.81 248 TRP A CA 1
ATOM 1911 C C . TRP A 1 248 ? -11.487 -4.514 -7.692 1.00 96.81 248 TRP A C 1
ATOM 1913 O O . TRP A 1 248 ? -12.146 -5.391 -7.144 1.00 96.81 248 TRP A O 1
ATOM 1923 N N . ILE A 1 249 ? -10.865 -3.554 -6.993 1.00 96.31 249 ILE A N 1
ATOM 1924 C CA . ILE A 1 249 ? -10.942 -3.427 -5.525 1.00 96.31 249 ILE A CA 1
ATOM 1925 C C . ILE A 1 249 ? -12.389 -3.187 -5.075 1.00 96.31 249 ILE A C 1
ATOM 1927 O O . ILE A 1 249 ? -12.832 -3.848 -4.143 1.00 96.31 249 ILE A O 1
ATOM 1931 N N . GLU A 1 250 ? -13.136 -2.285 -5.724 1.00 92.94 250 GLU A N 1
ATOM 1932 C CA . GLU A 1 250 ? -14.549 -2.012 -5.397 1.00 92.94 250 GLU A CA 1
ATOM 1933 C C . GLU A 1 250 ? -15.412 -3.281 -5.521 1.00 92.94 250 GLU A C 1
ATOM 1935 O O . GLU A 1 250 ? -16.159 -3.626 -4.601 1.00 92.94 250 GLU A O 1
ATOM 1940 N N . SER A 1 251 ? -15.245 -4.034 -6.614 1.00 93.88 251 SER A N 1
ATOM 1941 C CA . SER A 1 251 ? -15.934 -5.314 -6.825 1.00 93.88 251 SER A CA 1
ATOM 1942 C C . SER A 1 251 ? -15.507 -6.380 -5.810 1.00 93.88 251 SER A C 1
ATOM 1944 O O . SER A 1 251 ? -16.359 -7.042 -5.224 1.00 93.88 251 SER A O 1
ATOM 1946 N N . SER A 1 252 ? -14.201 -6.524 -5.580 1.00 94.75 252 SER A N 1
ATOM 1947 C CA . SER A 1 252 ? -13.616 -7.562 -4.717 1.00 94.75 252 SER A CA 1
ATOM 1948 C C . SER A 1 252 ? -13.884 -7.316 -3.230 1.00 94.75 252 SER A C 1
ATOM 1950 O O . SER A 1 252 ? -13.937 -8.242 -2.426 1.00 94.75 252 SER A O 1
ATOM 1952 N N . ALA A 1 253 ? -14.046 -6.055 -2.831 1.00 92.88 253 ALA A N 1
ATOM 1953 C CA . ALA A 1 253 ? -14.510 -5.717 -1.493 1.00 92.88 253 ALA A CA 1
ATOM 1954 C C . ALA A 1 253 ? -16.004 -6.035 -1.330 1.00 92.88 253 ALA A C 1
ATOM 1956 O O . ALA A 1 253 ? -16.423 -6.533 -0.288 1.00 92.88 253 ALA A O 1
ATOM 1957 N N . SER A 1 254 ? -16.801 -5.788 -2.374 1.00 92.00 254 SER A N 1
ATOM 1958 C CA . SER A 1 254 ? -18.249 -6.026 -2.358 1.00 92.00 254 SER A CA 1
ATOM 1959 C C . SER A 1 254 ? -18.614 -7.514 -2.315 1.00 92.00 254 SER A C 1
ATOM 1961 O O . SER A 1 254 ? -19.607 -7.875 -1.687 1.00 92.00 254 SER A O 1
ATOM 1963 N N . ASP A 1 255 ? -17.826 -8.381 -2.957 1.00 92.50 255 ASP A N 1
ATOM 1964 C CA . ASP A 1 255 ? -18.022 -9.839 -2.925 1.00 92.50 255 ASP A CA 1
ATOM 1965 C C . ASP A 1 255 ? -17.309 -10.544 -1.755 1.00 92.50 255 ASP A C 1
ATOM 1967 O O . ASP A 1 255 ? -17.450 -11.755 -1.576 1.00 92.50 255 ASP A O 1
ATOM 1971 N N . GLY A 1 256 ? -16.571 -9.788 -0.935 1.00 92.06 256 GLY A N 1
ATOM 1972 C CA . GLY A 1 256 ? -15.856 -10.290 0.235 1.00 92.06 256 GLY A CA 1
ATOM 1973 C C . GLY A 1 256 ? -14.566 -11.051 -0.077 1.00 92.06 256 GLY A C 1
ATOM 1974 O O . GLY A 1 256 ? -13.972 -11.626 0.838 1.00 92.06 256 GLY A O 1
ATOM 1975 N N . SER A 1 257 ? -14.094 -11.065 -1.328 1.00 92.19 257 SER A N 1
ATOM 1976 C CA . SER A 1 257 ? -12.816 -11.694 -1.674 1.00 92.19 257 SER A CA 1
ATOM 1977 C C . SER A 1 257 ? -11.628 -10.971 -1.030 1.00 92.19 257 SER A C 1
ATOM 1979 O O . SER A 1 257 ? -10.659 -11.618 -0.620 1.00 92.19 257 SER A O 1
ATOM 1981 N N . ILE A 1 258 ? -11.695 -9.650 -0.870 1.00 96.25 258 ILE A N 1
ATOM 1982 C CA . ILE A 1 258 ? -10.797 -8.874 -0.004 1.00 96.25 258 ILE A CA 1
ATOM 1983 C C . ILE A 1 258 ? -11.627 -8.047 0.972 1.00 96.25 258 ILE A C 1
ATOM 1985 O O . ILE A 1 258 ? -12.751 -7.672 0.668 1.00 96.25 258 ILE A O 1
ATOM 1989 N N . ILE A 1 259 ? -11.074 -7.707 2.135 1.00 96.25 259 ILE A N 1
ATOM 1990 C CA . ILE A 1 259 ? -11.767 -6.786 3.053 1.00 96.25 259 ILE A CA 1
ATOM 1991 C C . ILE A 1 259 ? -11.518 -5.318 2.695 1.00 96.25 259 ILE A C 1
ATOM 1993 O O . ILE A 1 259 ? -12.319 -4.449 3.023 1.00 96.25 259 ILE A O 1
ATOM 1997 N N . GLN A 1 260 ? -10.380 -5.037 2.052 1.00 95.12 260 GLN A N 1
ATOM 1998 C CA . GLN A 1 260 ? -9.979 -3.700 1.639 1.00 95.12 260 GLN A CA 1
ATOM 1999 C C . GLN A 1 260 ? -8.837 -3.716 0.625 1.00 95.12 260 GLN A C 1
ATOM 2001 O O . GLN A 1 260 ? -8.088 -4.690 0.538 1.00 95.12 260 GLN A O 1
ATOM 2006 N N . GLY A 1 261 ? -8.663 -2.598 -0.083 1.00 96.12 261 GLY A N 1
ATOM 2007 C CA . GLY A 1 261 ? -7.498 -2.343 -0.922 1.00 96.12 261 GLY A CA 1
ATOM 2008 C C . GLY A 1 261 ? -7.089 -0.872 -0.916 1.00 96.12 261 GLY A C 1
ATOM 2009 O O . GLY A 1 261 ? -7.957 0.001 -0.864 1.00 96.12 261 GLY A O 1
ATOM 2010 N N . ASN A 1 262 ? -5.782 -0.602 -0.976 1.00 97.31 262 ASN A N 1
ATOM 2011 C CA . ASN A 1 262 ? -5.240 0.746 -1.143 1.00 97.31 262 ASN A CA 1
ATOM 2012 C C . ASN A 1 262 ? -4.399 0.854 -2.417 1.00 97.31 262 ASN A C 1
ATOM 2014 O O . ASN A 1 262 ? -3.594 -0.020 -2.743 1.00 97.31 262 ASN A O 1
ATOM 2018 N N . LEU A 1 263 ? -4.572 1.982 -3.099 1.00 97.94 263 LEU A N 1
ATOM 2019 C CA . LEU A 1 263 ? -3.788 2.367 -4.262 1.00 97.94 263 LEU A CA 1
ATOM 2020 C C . LEU A 1 263 ? -2.523 3.100 -3.813 1.00 97.94 263 LEU A C 1
ATOM 2022 O O . LE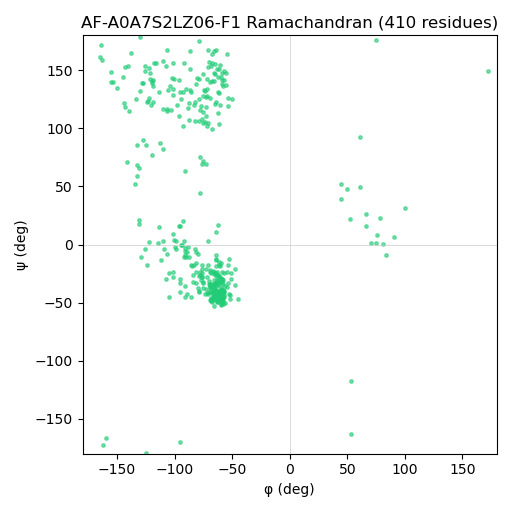U A 1 263 ? -2.591 4.014 -2.988 1.00 97.94 263 LEU A O 1
ATOM 2026 N N . PHE A 1 264 ? -1.386 2.717 -4.380 1.00 97.38 264 PHE A N 1
ATOM 2027 C CA . PHE A 1 264 ? -0.101 3.356 -4.145 1.00 97.38 264 PHE A CA 1
ATOM 2028 C C . PHE A 1 264 ? 0.295 4.185 -5.378 1.00 97.38 264 PHE A C 1
ATOM 2030 O O . PHE A 1 264 ? 0.473 3.614 -6.454 1.00 97.38 264 PHE A O 1
ATOM 2037 N N . ALA A 1 265 ? 0.398 5.513 -5.295 1.00 96.38 265 ALA A N 1
ATOM 2038 C CA . ALA A 1 265 ? 0.084 6.404 -4.165 1.00 96.38 265 ALA A CA 1
ATOM 2039 C C . ALA A 1 265 ? -0.802 7.580 -4.612 1.00 96.38 265 ALA A C 1
ATOM 2041 O O . ALA A 1 265 ? -1.175 7.677 -5.778 1.00 96.38 265 ALA A O 1
ATOM 2042 N N . LEU A 1 266 ? -1.197 8.469 -3.691 1.00 97.44 266 LEU A N 1
ATOM 2043 C CA . LEU A 1 266 ? -2.047 9.610 -4.058 1.00 97.44 266 LEU A CA 1
ATOM 2044 C C . LEU A 1 266 ? -1.289 10.628 -4.919 1.00 97.44 266 LEU A C 1
ATOM 2046 O O . LEU A 1 266 ? -1.798 11.025 -5.964 1.00 97.44 266 LEU A O 1
ATOM 2050 N N . PHE A 1 267 ? -0.085 11.003 -4.495 1.00 96.88 267 PHE A N 1
ATOM 2051 C CA . PHE A 1 267 ? 0.759 11.995 -5.155 1.00 96.88 267 PHE A CA 1
ATOM 2052 C C . PHE A 1 267 ? 2.049 11.355 -5.653 1.00 96.88 267 PHE A C 1
ATOM 2054 O O . PHE A 1 267 ? 2.477 10.322 -5.135 1.00 96.88 267 PHE A O 1
ATOM 2061 N N . ASP A 1 268 ? 2.653 11.975 -6.661 1.00 94.25 268 ASP A N 1
ATOM 2062 C CA . ASP A 1 268 ? 4.057 11.741 -6.973 1.00 94.25 268 ASP A CA 1
ATOM 2063 C C . ASP A 1 268 ? 4.932 12.259 -5.824 1.00 94.25 268 ASP A C 1
ATOM 2065 O O . ASP A 1 268 ? 4.647 13.291 -5.215 1.00 94.25 268 ASP A O 1
ATOM 2069 N N . GLU A 1 269 ? 5.984 11.506 -5.524 1.00 91.81 269 GLU A N 1
ATOM 2070 C CA . GLU A 1 269 ? 6.846 11.669 -4.354 1.00 91.81 269 GLU A CA 1
ATOM 2071 C C . GLU A 1 269 ? 8.277 11.945 -4.860 1.00 91.81 269 GLU A C 1
ATOM 2073 O O . GLU A 1 269 ? 9.111 11.046 -4.935 1.00 91.81 269 GLU A O 1
ATOM 2078 N N . GLU A 1 270 ? 8.554 13.174 -5.317 1.00 88.44 270 GLU A N 1
ATOM 2079 C CA . GLU A 1 270 ? 9.725 13.489 -6.156 1.00 88.44 270 GLU A CA 1
ATOM 2080 C C . GLU A 1 270 ? 11.092 13.258 -5.505 1.00 88.44 270 GLU A C 1
ATOM 2082 O O . GLU A 1 270 ? 12.084 13.093 -6.217 1.00 88.44 270 GLU A O 1
ATOM 2087 N N . THR A 1 271 ? 11.175 13.267 -4.178 1.00 84.12 271 THR A N 1
ATOM 2088 C CA . THR A 1 271 ? 12.421 12.999 -3.447 1.00 84.12 271 THR A CA 1
ATOM 2089 C C . THR A 1 271 ? 12.498 11.565 -2.936 1.00 84.12 271 THR A C 1
ATOM 2091 O O . THR A 1 271 ? 13.474 11.208 -2.277 1.00 84.12 271 THR A O 1
ATOM 2094 N N . LYS A 1 272 ? 11.499 10.726 -3.245 1.00 82.19 272 LYS A N 1
ATOM 2095 C CA . LYS A 1 272 ? 11.446 9.362 -2.737 1.00 82.19 272 LYS A CA 1
ATOM 2096 C C . LYS A 1 272 ? 12.484 8.487 -3.381 1.00 82.19 272 LYS A C 1
ATOM 2098 O O . LYS A 1 272 ? 12.526 8.319 -4.604 1.00 82.19 272 LYS A O 1
ATOM 2103 N N . GLY A 1 273 ? 13.231 7.853 -2.487 1.00 77.12 273 GLY A N 1
ATOM 2104 C CA . GLY A 1 273 ? 14.162 6.815 -2.826 1.00 77.12 273 GLY A CA 1
ATOM 2105 C C . GLY A 1 273 ? 15.125 7.257 -3.912 1.00 77.12 273 GLY A C 1
ATOM 2106 O O . GLY A 1 273 ? 15.360 8.427 -4.230 1.00 77.12 273 GLY A O 1
ATOM 2107 N N . THR A 1 274 ? 15.720 6.238 -4.474 1.00 63.44 274 THR A N 1
ATOM 2108 C CA . THR A 1 274 ? 16.918 6.393 -5.260 1.00 63.44 274 THR A CA 1
ATOM 2109 C C . THR A 1 274 ? 16.520 6.244 -6.736 1.00 63.44 274 THR A C 1
ATOM 2111 O O . THR A 1 274 ? 16.772 7.135 -7.553 1.00 63.44 274 THR A O 1
ATOM 2114 N N . ARG A 1 275 ? 15.699 5.226 -7.032 1.00 71.56 275 ARG A N 1
ATOM 2115 C CA . ARG A 1 275 ? 15.192 4.912 -8.371 1.00 71.56 275 ARG A CA 1
ATOM 2116 C C . ARG A 1 275 ? 14.148 5.912 -8.856 1.00 71.56 275 ARG A C 1
ATOM 2118 O O . ARG A 1 275 ? 13.140 6.155 -8.198 1.00 71.56 275 ARG A O 1
ATOM 2125 N N . ALA A 1 276 ? 14.298 6.364 -10.098 1.00 76.69 276 ALA A N 1
ATOM 2126 C CA . ALA A 1 276 ? 13.380 7.323 -10.714 1.00 76.69 276 ALA A CA 1
ATOM 2127 C C . ALA A 1 276 ? 11.911 6.850 -10.781 1.00 76.69 276 ALA A C 1
ATOM 2129 O O . ALA A 1 276 ? 11.009 7.679 -10.712 1.00 76.69 276 ALA A O 1
ATOM 2130 N N . ILE A 1 277 ? 11.648 5.540 -10.880 1.00 82.94 277 ILE A N 1
ATOM 2131 C CA . ILE A 1 277 ? 10.273 5.002 -10.883 1.00 82.94 277 ILE A CA 1
ATOM 2132 C C . ILE A 1 277 ? 9.538 5.210 -9.550 1.00 82.94 277 ILE A C 1
ATOM 2134 O O . ILE A 1 277 ? 8.321 5.382 -9.558 1.00 82.94 277 ILE A O 1
ATOM 2138 N N . GLU A 1 278 ? 10.257 5.228 -8.420 1.00 85.38 278 GLU A N 1
ATOM 2139 C CA . GLU A 1 278 ? 9.675 5.359 -7.071 1.00 85.38 278 GLU A CA 1
ATOM 2140 C C . GLU A 1 278 ? 9.029 6.730 -6.862 1.00 85.38 278 GLU A C 1
ATOM 2142 O O . GLU A 1 278 ? 8.096 6.883 -6.079 1.00 85.38 278 GLU A O 1
ATOM 2147 N N . ARG A 1 279 ? 9.459 7.712 -7.655 1.00 89.62 279 ARG A N 1
ATOM 2148 C CA . ARG A 1 279 ? 8.985 9.096 -7.622 1.00 89.62 279 ARG A CA 1
ATOM 2149 C C . ARG A 1 279 ? 7.688 9.309 -8.395 1.00 89.62 279 ARG A C 1
ATOM 2151 O O . ARG A 1 279 ? 7.185 10.425 -8.448 1.00 89.62 279 ARG A O 1
ATOM 2158 N N . SER A 1 280 ? 7.182 8.274 -9.068 1.00 91.81 280 SER A N 1
ATOM 2159 C CA . SER A 1 280 ? 6.171 8.416 -10.123 1.00 91.81 280 SER A CA 1
ATOM 2160 C C . SER A 1 280 ? 4.964 7.484 -9.977 1.00 91.81 280 SER A C 1
ATOM 2162 O O . SER A 1 280 ? 4.271 7.213 -10.963 1.00 91.81 280 SER A O 1
ATOM 2164 N N . TYR A 1 281 ? 4.708 6.977 -8.768 1.00 94.56 281 TYR A N 1
ATOM 2165 C CA . TYR A 1 281 ? 3.552 6.124 -8.452 1.00 94.56 281 TYR A CA 1
ATOM 2166 C C . TYR A 1 281 ? 2.249 6.894 -8.196 1.00 94.56 281 TYR A C 1
ATOM 2168 O O . TYR A 1 281 ? 1.196 6.272 -8.050 1.00 94.56 281 TYR A O 1
ATOM 2176 N N . GLY A 1 282 ? 2.285 8.224 -8.141 1.00 95.81 282 GLY A N 1
ATOM 2177 C CA . GLY A 1 282 ? 1.118 9.045 -7.858 1.00 95.81 282 GLY A CA 1
ATOM 2178 C C . GLY A 1 282 ? -0.013 8.844 -8.861 1.00 95.81 282 GLY A C 1
ATOM 2179 O O . GLY A 1 282 ? 0.216 8.746 -10.070 1.00 95.81 282 GLY A O 1
ATOM 2180 N N . ILE A 1 283 ? -1.250 8.842 -8.364 1.00 96.50 283 ILE A N 1
ATOM 2181 C CA . ILE A 1 283 ? -2.457 9.035 -9.179 1.00 96.50 283 ILE A CA 1
ATOM 2182 C C . ILE A 1 283 ? -2.510 10.489 -9.676 1.00 96.50 283 ILE A C 1
ATOM 2184 O O . ILE A 1 283 ? -2.904 10.751 -10.814 1.00 96.50 283 ILE A O 1
ATOM 2188 N N . LEU A 1 284 ? -2.094 11.422 -8.820 1.00 95.69 284 LEU A N 1
ATOM 2189 C CA . LEU A 1 284 ? -1.957 12.850 -9.082 1.00 95.69 284 LEU A CA 1
ATOM 2190 C C . LEU A 1 284 ? -0.475 13.238 -9.110 1.00 95.69 284 LEU A C 1
ATOM 2192 O O . LEU A 1 284 ? 0.366 12.548 -8.532 1.00 95.69 284 LEU A O 1
ATOM 2196 N N . ALA A 1 285 ? -0.161 14.353 -9.766 1.00 93.56 285 ALA A N 1
ATOM 2197 C CA . ALA A 1 285 ? 1.150 14.978 -9.640 1.00 93.56 285 ALA A CA 1
ATOM 2198 C C . ALA A 1 285 ? 1.356 15.492 -8.203 1.00 93.56 285 ALA A C 1
ATOM 2200 O O . ALA A 1 285 ? 0.400 15.592 -7.429 1.00 93.56 285 ALA A O 1
ATOM 2201 N N . SER A 1 286 ? 2.591 15.832 -7.839 1.00 93.12 286 SER A N 1
ATOM 2202 C CA . SER A 1 286 ? 2.927 16.321 -6.496 1.00 93.12 286 SER A CA 1
ATOM 2203 C C . SER A 1 286 ? 2.143 17.582 -6.115 1.00 93.12 286 SER A C 1
ATOM 2205 O O . SER A 1 286 ? 1.599 17.674 -5.027 1.00 93.12 286 SER A O 1
ATOM 2207 N N . ASP A 1 287 ? 1.928 18.522 -7.030 1.00 92.00 287 ASP A N 1
ATOM 2208 C CA . ASP A 1 287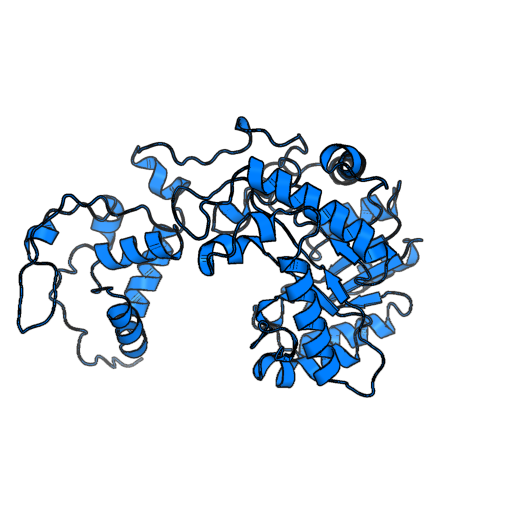 ? 1.084 19.701 -6.773 1.00 92.00 287 ASP A CA 1
ATOM 2209 C C . ASP A 1 287 ? -0.430 19.396 -6.675 1.00 92.00 287 ASP A C 1
ATOM 2211 O O . ASP A 1 287 ? -1.255 20.302 -6.539 1.00 92.00 287 ASP A O 1
ATOM 2215 N N . GLY A 1 288 ? -0.811 18.120 -6.7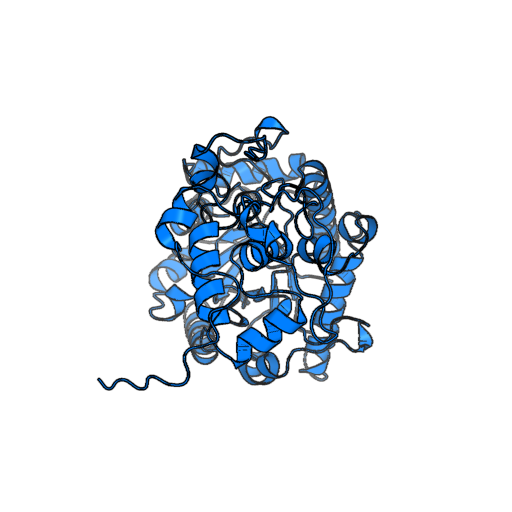58 1.00 92.94 288 GLY A N 1
ATOM 2216 C CA . GLY A 1 288 ? -2.183 17.639 -6.747 1.00 92.94 288 GLY A CA 1
ATOM 2217 C C . GLY A 1 288 ? -2.892 17.743 -8.097 1.00 92.94 288 GLY A C 1
ATOM 2218 O O . GLY A 1 288 ? -4.065 17.379 -8.187 1.00 92.94 288 GLY A O 1
ATOM 2219 N N . SER A 1 289 ? -2.250 18.225 -9.162 1.00 93.44 289 SER A N 1
ATOM 2220 C CA . SER A 1 289 ? -2.850 18.279 -10.500 1.00 93.44 289 SER A CA 1
ATOM 2221 C C . SER A 1 289 ? -2.990 16.888 -11.142 1.00 93.44 289 SER A C 1
ATOM 2223 O O . SER A 1 289 ? -2.486 15.879 -10.642 1.00 93.44 289 SER A O 1
ATOM 2225 N N . LEU A 1 290 ? -3.756 16.804 -12.237 1.00 93.00 290 LEU A N 1
ATOM 2226 C CA . LEU A 1 290 ? -3.847 15.562 -13.010 1.00 93.00 290 LEU A CA 1
ATOM 2227 C C . LEU A 1 290 ? -2.543 15.317 -13.763 1.00 93.00 290 LEU A C 1
ATOM 2229 O O . LEU A 1 290 ? -1.965 16.241 -14.327 1.00 93.00 290 LEU A O 1
ATOM 2233 N N . LYS A 1 291 ? -2.138 14.051 -13.839 1.00 90.69 291 LYS A N 1
ATOM 2234 C CA . LYS A 1 291 ? -0.945 13.657 -14.585 1.00 90.69 291 LYS A CA 1
ATOM 2235 C C . LYS A 1 291 ? -1.209 13.677 -16.085 1.00 90.69 291 LYS A C 1
ATOM 2237 O O . LYS A 1 291 ? -2.138 13.031 -16.575 1.00 90.69 291 LYS A O 1
ATOM 2242 N N . ASP A 1 292 ? -0.344 14.372 -16.808 1.00 86.06 292 ASP A N 1
ATOM 2243 C CA . ASP A 1 292 ? -0.278 14.398 -18.266 1.00 86.06 292 ASP A CA 1
ATOM 2244 C C . ASP A 1 292 ? 1.126 14.020 -18.776 1.00 86.06 292 ASP A C 1
ATOM 2246 O O . ASP A 1 292 ? 2.039 13.709 -18.004 1.00 86.06 292 ASP A O 1
ATOM 2250 N N . VAL A 1 293 ? 1.314 14.025 -20.097 1.00 73.75 293 VAL A N 1
ATOM 2251 C CA . VAL A 1 293 ? 2.610 13.694 -20.713 1.00 73.75 293 VAL A CA 1
ATOM 2252 C C . VAL A 1 293 ? 3.727 14.644 -20.249 1.00 73.75 293 VAL A C 1
ATOM 2254 O O . VAL A 1 293 ? 4.872 14.217 -20.147 1.00 73.75 293 VAL A O 1
ATOM 2257 N N . GLY A 1 294 ? 3.411 15.901 -19.922 1.00 69.06 294 GLY A N 1
ATOM 2258 C CA . GLY A 1 294 ? 4.359 16.900 -19.421 1.00 69.06 294 GLY A CA 1
ATOM 2259 C C . GLY A 1 294 ? 4.720 16.741 -17.940 1.00 69.06 294 GLY A C 1
ATOM 2260 O O . GLY A 1 294 ? 5.823 17.116 -17.543 1.00 69.06 294 GLY A O 1
ATOM 2261 N N . THR A 1 295 ? 3.843 16.141 -17.128 1.00 70.56 295 THR A N 1
ATOM 2262 C CA . THR A 1 295 ? 4.161 15.760 -15.735 1.00 70.56 295 THR A CA 1
ATOM 2263 C C . THR A 1 295 ? 5.169 14.611 -15.660 1.00 70.56 295 THR A C 1
ATOM 2265 O O . THR A 1 295 ? 5.922 14.502 -14.694 1.00 70.56 295 THR A O 1
ATOM 2268 N N . CYS A 1 296 ? 5.261 13.796 -16.714 1.00 66.38 296 CYS A N 1
ATOM 2269 C CA . CYS A 1 296 ? 6.269 12.751 -16.845 1.00 66.38 296 CYS A CA 1
ATOM 2270 C C . CYS A 1 296 ? 7.620 13.348 -17.267 1.00 66.38 296 CYS A C 1
ATOM 2272 O O . CYS A 1 296 ? 8.050 13.205 -18.411 1.00 66.38 296 CYS A O 1
ATOM 2274 N N . ARG A 1 297 ? 8.329 13.991 -16.335 1.00 53.31 297 ARG A N 1
ATOM 2275 C CA . ARG A 1 297 ? 9.728 14.394 -16.543 1.00 53.31 297 ARG A CA 1
ATOM 2276 C C . ARG A 1 297 ? 10.649 13.181 -16.424 1.00 53.31 297 ARG A C 1
ATOM 2278 O O . ARG A 1 297 ? 11.421 13.055 -15.483 1.00 53.31 297 ARG A O 1
ATOM 2285 N N . SER A 1 298 ? 10.578 12.260 -17.383 1.00 47.34 298 SER A N 1
ATOM 2286 C CA . SER A 1 298 ? 11.730 11.397 -17.625 1.00 47.34 298 SER A CA 1
ATOM 2287 C C . SER A 1 298 ? 12.771 12.267 -18.320 1.00 47.34 298 SER A C 1
ATOM 2289 O O . SER A 1 298 ? 12.622 12.545 -19.507 1.00 47.34 298 SER A O 1
ATOM 2291 N N . ASN A 1 299 ? 13.827 12.680 -17.630 1.00 38.50 299 ASN A N 1
ATOM 2292 C CA . ASN A 1 299 ? 14.972 13.370 -18.242 1.00 38.50 299 ASN A CA 1
ATOM 2293 C C . ASN A 1 299 ? 15.737 12.513 -19.285 1.00 38.50 299 ASN A C 1
ATOM 2295 O O . ASN A 1 299 ? 16.838 12.839 -19.696 1.00 38.50 299 ASN A O 1
ATOM 2299 N N . ALA A 1 300 ? 15.153 11.427 -19.791 1.00 39.78 300 ALA A N 1
ATOM 2300 C CA . ALA A 1 300 ? 15.770 10.477 -20.705 1.00 39.78 300 ALA A CA 1
ATOM 2301 C C . ALA A 1 300 ? 15.837 10.947 -22.176 1.00 39.78 300 ALA A C 1
ATOM 2303 O O . ALA A 1 300 ? 15.549 10.174 -23.103 1.00 39.78 300 ALA A O 1
ATOM 2304 N N . THR A 1 301 ? 16.228 12.202 -22.399 1.00 29.84 301 THR A N 1
ATOM 2305 C CA . THR A 1 301 ? 16.708 12.709 -23.693 1.00 29.84 301 THR A CA 1
ATOM 2306 C C . THR A 1 301 ? 18.239 12.818 -23.680 1.00 29.84 301 THR A C 1
ATOM 2308 O O . THR A 1 301 ? 18.833 13.105 -22.654 1.00 29.84 301 THR A O 1
ATOM 2311 N N . GLU A 1 302 ? 18.868 12.523 -24.820 1.00 32.28 302 GLU A N 1
ATOM 2312 C CA . GLU A 1 302 ? 20.321 12.388 -25.065 1.00 32.28 302 GLU A CA 1
ATOM 2313 C C . GLU A 1 302 ? 21.226 13.591 -24.654 1.00 32.28 302 GLU A C 1
ATOM 2315 O O . GLU A 1 302 ? 20.722 14.688 -24.429 1.00 32.28 302 GLU A O 1
ATOM 2320 N N . PRO A 1 303 ? 22.569 13.403 -24.552 1.00 36.47 303 PRO A N 1
ATOM 2321 C CA . PRO A 1 303 ? 23.354 13.733 -23.356 1.00 36.47 303 PRO A CA 1
ATOM 2322 C C . PRO A 1 303 ? 24.064 15.101 -23.361 1.00 36.47 303 PRO A C 1
ATOM 2324 O O . PRO A 1 303 ? 24.729 15.479 -24.326 1.00 36.47 303 PRO A O 1
ATOM 2327 N N . SER A 1 304 ? 24.083 15.754 -22.196 1.00 36.56 304 SER A N 1
ATOM 2328 C CA . SER A 1 304 ? 25.153 16.661 -21.749 1.00 36.56 304 SER A CA 1
ATOM 2329 C C . SER A 1 304 ? 25.722 16.121 -20.432 1.00 36.56 304 SER A C 1
ATOM 2331 O O . SER A 1 304 ? 24.985 15.513 -19.675 1.00 36.56 304 SER A O 1
ATOM 2333 N N . VAL A 1 305 ? 27.017 16.314 -20.148 1.00 43.16 305 VAL A N 1
ATOM 2334 C CA . VAL A 1 305 ? 27.786 15.704 -19.026 1.00 43.16 305 VAL A CA 1
ATOM 2335 C C . VAL A 1 305 ? 27.157 15.906 -17.628 1.00 43.16 305 VAL A C 1
ATOM 2337 O O . VAL A 1 305 ? 27.447 15.145 -16.711 1.00 43.16 305 VAL A O 1
ATOM 2340 N N . GLU A 1 306 ? 26.242 16.860 -17.492 1.00 48.41 306 GLU A N 1
ATOM 2341 C CA . GLU A 1 306 ? 25.466 17.185 -16.288 1.00 48.41 306 GLU A CA 1
ATOM 2342 C C . GLU A 1 306 ? 24.426 16.101 -15.914 1.00 48.41 306 GLU A C 1
ATOM 2344 O O . GLU A 1 306 ? 24.047 15.963 -14.757 1.00 48.41 306 GLU A O 1
ATOM 2349 N N . TRP A 1 307 ? 24.013 15.262 -16.870 1.00 51.97 307 TRP A N 1
ATOM 2350 C CA . TRP A 1 307 ? 22.983 14.230 -16.684 1.00 51.97 307 TRP A CA 1
ATOM 2351 C C . TRP A 1 307 ? 23.368 13.061 -15.772 1.00 51.97 307 TRP A C 1
ATOM 2353 O O . TRP A 1 307 ? 22.481 12.409 -15.239 1.00 51.97 307 TRP A O 1
ATOM 2363 N N . LEU A 1 308 ? 24.654 12.737 -15.595 1.00 51.28 308 LEU A N 1
ATOM 2364 C CA . LEU A 1 308 ? 25.011 11.523 -14.850 1.00 51.28 308 LEU A CA 1
ATOM 2365 C C . LEU A 1 308 ? 24.591 11.646 -13.381 1.00 51.28 308 LEU A C 1
ATOM 2367 O O . LEU A 1 308 ? 24.099 10.688 -12.806 1.00 51.28 308 LEU A O 1
ATOM 2371 N N . GLU A 1 309 ? 24.734 12.843 -12.810 1.00 52.66 309 GLU A N 1
ATOM 2372 C CA . GLU A 1 309 ? 24.325 13.145 -11.435 1.00 52.66 309 GLU A CA 1
ATOM 2373 C C . GLU A 1 309 ? 22.807 13.319 -11.303 1.00 52.66 309 GLU A C 1
ATOM 2375 O O . GLU A 1 309 ? 22.249 13.067 -10.240 1.00 52.66 309 GLU A O 1
ATOM 2380 N N . VAL A 1 310 ? 22.131 13.743 -12.373 1.00 52.72 310 VAL A N 1
ATOM 2381 C CA . VAL A 1 310 ? 20.693 14.048 -12.350 1.00 52.72 310 VAL A CA 1
ATOM 2382 C C . VAL A 1 310 ? 19.844 12.816 -12.670 1.00 52.72 310 VAL A C 1
ATOM 2384 O O . VAL A 1 310 ? 18.840 12.560 -12.005 1.00 52.72 310 VAL A O 1
ATOM 2387 N N . ASP A 1 311 ? 20.256 12.037 -13.665 1.00 53.53 311 ASP A N 1
ATOM 2388 C CA . ASP A 1 311 ? 19.479 10.934 -14.232 1.00 53.53 311 ASP A CA 1
ATOM 2389 C C . ASP A 1 311 ? 19.945 9.570 -13.721 1.00 53.53 311 ASP A C 1
ATOM 2391 O O . ASP A 1 311 ? 19.162 8.620 -13.712 1.00 53.53 311 ASP A O 1
ATOM 2395 N N . TYR A 1 312 ? 21.203 9.478 -13.277 1.00 65.12 312 TYR A N 1
ATOM 2396 C CA . TYR A 1 312 ? 21.804 8.266 -12.716 1.00 65.12 312 TYR A CA 1
ATOM 2397 C C . TYR A 1 312 ? 22.582 8.566 -11.422 1.00 65.12 312 TYR A C 1
ATOM 2399 O O . TYR A 1 312 ? 23.741 8.155 -11.304 1.00 65.12 312 TYR A O 1
ATOM 2407 N N . PRO A 1 313 ? 21.967 9.249 -10.432 1.00 65.62 313 PRO A N 1
ATOM 2408 C CA . PRO A 1 313 ? 22.641 9.616 -9.182 1.00 65.62 313 PRO A CA 1
ATOM 2409 C C . PRO A 1 313 ? 23.211 8.398 -8.439 1.00 65.62 313 PRO A C 1
ATOM 2411 O O . PRO A 1 313 ? 24.160 8.516 -7.672 1.00 65.62 313 PRO A O 1
ATOM 2414 N N . GLU A 1 314 ? 22.634 7.220 -8.681 1.00 68.00 314 GLU A N 1
ATOM 2415 C CA . GLU A 1 314 ? 23.041 5.949 -8.085 1.00 68.00 314 GLU A CA 1
ATOM 2416 C C . GLU A 1 314 ? 24.204 5.270 -8.782 1.00 68.00 314 GLU A C 1
ATOM 2418 O O . GLU A 1 314 ? 24.812 4.388 -8.185 1.00 68.00 314 GLU A O 1
ATOM 2423 N N . CYS A 1 315 ? 24.520 5.641 -10.025 1.00 76.38 315 CYS A N 1
ATOM 2424 C CA . CYS A 1 315 ? 25.465 4.864 -10.814 1.00 76.38 315 CYS A CA 1
ATOM 2425 C C . CYS A 1 315 ? 26.815 4.754 -10.118 1.00 76.38 315 CYS A C 1
ATOM 2427 O O . CYS A 1 315 ? 27.430 3.698 -10.143 1.00 76.38 315 CYS A O 1
ATOM 2429 N N . GLU A 1 316 ? 27.274 5.826 -9.476 1.00 73.62 316 GLU A N 1
ATOM 2430 C CA . GLU A 1 316 ? 28.561 5.811 -8.793 1.00 73.62 316 GLU A CA 1
ATOM 2431 C C . GLU A 1 316 ? 28.567 4.865 -7.586 1.00 73.62 316 GLU A C 1
ATOM 2433 O O . GLU A 1 316 ? 29.453 4.018 -7.505 1.00 73.62 316 GLU A O 1
ATOM 2438 N N . ASN A 1 317 ? 27.548 4.939 -6.723 1.00 73.00 317 ASN A N 1
ATOM 2439 C CA . ASN A 1 317 ? 27.425 4.075 -5.544 1.00 73.00 317 ASN A CA 1
ATOM 2440 C C . ASN A 1 317 ? 27.212 2.604 -5.927 1.00 73.00 317 ASN A C 1
ATOM 2442 O O . ASN A 1 317 ? 27.794 1.706 -5.324 1.00 73.00 317 ASN A O 1
ATOM 2446 N N . ASP A 1 318 ? 26.402 2.349 -6.952 1.00 80.69 318 ASP A N 1
ATOM 2447 C CA . ASP A 1 318 ? 26.169 1.001 -7.460 1.00 80.69 318 ASP A CA 1
ATOM 2448 C C . ASP A 1 318 ? 27.419 0.433 -8.138 1.00 80.69 318 ASP A C 1
ATOM 2450 O O . ASP A 1 318 ? 27.682 -0.768 -8.052 1.00 80.69 318 ASP A O 1
ATOM 2454 N N . MET A 1 319 ? 28.212 1.283 -8.798 1.00 82.44 319 MET A N 1
ATOM 2455 C CA . MET A 1 319 ? 29.521 0.907 -9.328 1.00 82.44 319 MET A CA 1
ATOM 2456 C C . MET A 1 319 ? 30.504 0.593 -8.200 1.00 82.44 319 MET A C 1
ATOM 2458 O O . MET A 1 319 ? 31.163 -0.439 -8.289 1.00 82.44 319 MET A O 1
ATOM 2462 N N . ASP A 1 320 ? 30.563 1.404 -7.137 1.00 76.69 320 ASP A N 1
ATOM 2463 C CA . ASP A 1 320 ? 31.398 1.137 -5.955 1.00 76.69 320 ASP A CA 1
ATOM 2464 C C . ASP A 1 320 ? 31.019 -0.220 -5.338 1.00 76.69 320 ASP A C 1
ATOM 2466 O O . ASP A 1 320 ? 31.876 -1.087 -5.152 1.00 76.69 320 ASP A O 1
ATOM 2470 N N . TRP A 1 321 ? 29.718 -0.452 -5.123 1.00 83.44 321 TRP A N 1
ATOM 2471 C CA . TRP A 1 321 ? 29.202 -1.712 -4.589 1.00 83.44 321 TRP A CA 1
ATOM 2472 C C . TRP A 1 321 ? 29.544 -2.895 -5.495 1.00 83.44 321 TRP A C 1
ATOM 2474 O O . TRP A 1 321 ? 29.995 -3.936 -5.016 1.00 83.44 321 TRP A O 1
ATOM 2484 N N . MET A 1 322 ? 29.354 -2.758 -6.810 1.00 85.38 322 MET A N 1
ATOM 2485 C CA . MET A 1 322 ? 29.689 -3.814 -7.764 1.00 85.38 322 MET A CA 1
ATOM 2486 C C . MET A 1 322 ? 31.181 -4.121 -7.761 1.00 85.38 322 MET A C 1
ATOM 2488 O O . MET A 1 322 ? 31.534 -5.293 -7.823 1.00 85.38 322 MET A O 1
ATOM 2492 N N . VAL A 1 323 ? 32.046 -3.109 -7.686 1.00 80.00 323 VAL A N 1
ATOM 2493 C CA . VAL A 1 323 ? 33.500 -3.296 -7.618 1.00 80.00 323 VAL A CA 1
ATOM 2494 C C . VAL A 1 323 ? 33.880 -4.036 -6.336 1.00 80.00 323 VAL A C 1
ATOM 2496 O O . VAL A 1 323 ? 34.562 -5.054 -6.418 1.00 80.00 323 VAL A O 1
ATOM 2499 N N . GLU A 1 324 ? 33.383 -3.597 -5.179 1.00 78.69 324 GLU A N 1
ATOM 2500 C CA . GLU A 1 324 ? 33.653 -4.232 -3.883 1.00 78.69 324 GLU A CA 1
ATOM 2501 C C . GLU A 1 324 ? 33.154 -5.686 -3.846 1.00 78.69 324 GLU A C 1
ATOM 2503 O O . GLU A 1 324 ? 33.873 -6.605 -3.455 1.00 78.69 324 GLU A O 1
ATOM 2508 N N . ASN A 1 325 ? 31.939 -5.939 -4.334 1.00 80.19 325 ASN A N 1
ATOM 2509 C CA . ASN A 1 325 ? 31.356 -7.281 -4.321 1.00 80.19 325 ASN A CA 1
ATOM 2510 C C . ASN A 1 325 ? 31.950 -8.195 -5.400 1.00 80.19 325 ASN A C 1
ATOM 2512 O O . ASN A 1 325 ? 31.865 -9.414 -5.274 1.00 80.19 325 ASN A O 1
ATOM 2516 N N . PHE A 1 326 ? 32.552 -7.651 -6.460 1.00 79.94 326 PHE A N 1
ATOM 2517 C CA . PHE A 1 326 ? 33.289 -8.455 -7.436 1.00 79.94 326 PHE A CA 1
ATOM 2518 C C . PHE A 1 326 ? 34.666 -8.890 -6.902 1.00 79.94 326 PHE A C 1
ATOM 2520 O O . PHE A 1 326 ? 35.234 -9.853 -7.414 1.00 79.94 326 PHE A O 1
ATOM 2527 N N . GLU A 1 327 ? 35.190 -8.245 -5.853 1.00 77.31 327 GLU A N 1
ATOM 2528 C CA . GLU A 1 327 ? 36.401 -8.691 -5.146 1.00 77.31 327 GLU A CA 1
ATOM 2529 C C . GLU A 1 327 ? 36.135 -9.866 -4.189 1.00 77.31 327 GLU A C 1
ATOM 2531 O O . GLU A 1 327 ? 37.038 -10.665 -3.919 1.00 77.31 327 GLU A O 1
ATOM 2536 N N . ASP A 1 328 ? 34.895 -10.042 -3.718 1.00 82.31 328 ASP A N 1
ATOM 2537 C CA . ASP A 1 328 ? 34.505 -11.236 -2.968 1.00 82.31 328 ASP A CA 1
ATOM 2538 C C . ASP A 1 328 ? 34.408 -12.445 -3.911 1.00 82.31 328 ASP A C 1
ATOM 2540 O O . ASP A 1 328 ? 33.480 -12.578 -4.709 1.00 82.31 328 ASP A O 1
ATOM 2544 N N . THR A 1 329 ? 35.343 -13.386 -3.766 1.00 75.75 329 THR A N 1
ATOM 2545 C CA . THR A 1 329 ? 35.397 -14.643 -4.539 1.00 75.75 329 THR A CA 1
ATOM 2546 C C . THR A 1 329 ? 34.067 -15.409 -4.644 1.00 75.75 329 THR A C 1
ATOM 2548 O O . THR A 1 329 ? 33.787 -15.987 -5.692 1.00 75.75 329 THR A O 1
ATOM 2551 N N . ARG A 1 330 ? 33.206 -15.395 -3.616 1.00 76.12 330 ARG A N 1
ATOM 2552 C CA . ARG A 1 330 ? 31.906 -16.098 -3.628 1.00 76.12 330 ARG A CA 1
ATOM 2553 C C . ARG A 1 330 ? 30.850 -15.372 -4.457 1.00 76.12 330 ARG A C 1
ATOM 2555 O O . ARG A 1 330 ? 29.902 -15.996 -4.943 1.00 76.12 330 ARG A O 1
ATOM 2562 N N . LEU A 1 331 ? 30.960 -14.054 -4.570 1.00 70.12 331 LEU A N 1
ATOM 2563 C CA . LEU A 1 331 ? 30.047 -13.221 -5.350 1.00 70.12 331 LEU A CA 1
ATOM 2564 C C . LEU A 1 331 ? 30.552 -13.051 -6.785 1.00 70.12 331 LEU A C 1
ATOM 2566 O O . LEU A 1 331 ? 29.748 -13.131 -7.716 1.00 70.12 331 LEU A O 1
ATOM 2570 N N . ALA A 1 332 ? 31.869 -12.964 -6.975 1.00 75.44 332 ALA A N 1
ATOM 2571 C CA . ALA A 1 332 ? 32.534 -12.961 -8.273 1.00 75.44 332 ALA A CA 1
ATOM 2572 C C . ALA A 1 332 ? 32.098 -14.149 -9.142 1.00 75.44 332 ALA A C 1
ATOM 2574 O O . ALA A 1 332 ? 31.688 -13.953 -10.282 1.00 75.44 332 ALA A O 1
ATOM 2575 N N . GLU A 1 333 ? 32.064 -15.373 -8.600 1.00 76.06 333 GLU A N 1
ATOM 2576 C CA . GLU A 1 333 ? 31.591 -16.557 -9.337 1.00 76.06 333 GLU A CA 1
ATOM 2577 C C . GLU A 1 333 ? 30.141 -16.410 -9.830 1.00 76.06 333 GLU A C 1
ATOM 2579 O O . GLU A 1 333 ? 29.813 -16.783 -10.962 1.00 76.06 333 GLU A O 1
ATOM 2584 N N . LYS A 1 334 ? 29.261 -15.803 -9.019 1.00 76.81 334 LYS A N 1
ATOM 2585 C CA . LYS A 1 334 ? 27.866 -15.534 -9.409 1.00 76.81 334 LYS A CA 1
ATOM 2586 C C . LYS A 1 334 ? 27.781 -14.486 -10.515 1.00 76.81 334 LYS A C 1
ATOM 2588 O O . LYS A 1 334 ? 26.906 -14.586 -11.376 1.00 76.81 334 LYS A O 1
ATOM 2593 N N . PHE A 1 335 ? 28.652 -13.483 -10.486 1.00 79.56 335 PHE A N 1
ATOM 2594 C CA . PHE A 1 335 ? 28.710 -12.429 -11.492 1.00 79.56 335 PHE A CA 1
ATOM 2595 C C . PHE A 1 335 ? 29.317 -12.926 -12.810 1.00 79.56 335 PHE A C 1
ATOM 2597 O O . PHE A 1 335 ? 28.736 -12.698 -13.873 1.00 79.56 335 PHE A O 1
ATOM 2604 N N . ILE A 1 336 ? 30.389 -13.715 -12.749 1.00 78.44 336 ILE A N 1
ATOM 2605 C CA . ILE A 1 336 ? 30.995 -14.390 -13.905 1.00 78.44 336 ILE A CA 1
ATOM 2606 C C . ILE A 1 336 ? 29.978 -15.321 -14.570 1.00 78.44 336 ILE A C 1
ATOM 2608 O O . ILE A 1 336 ? 29.806 -15.283 -15.789 1.00 78.44 336 ILE A O 1
ATOM 2612 N N . GLY A 1 337 ? 29.203 -16.075 -13.780 1.0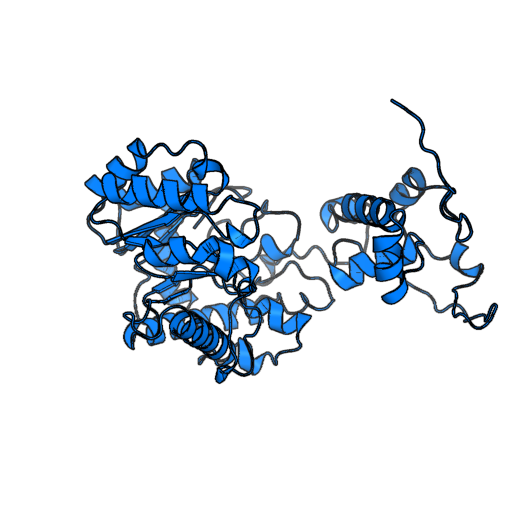0 72.75 337 GLY A N 1
ATOM 2613 C CA . GLY A 1 337 ? 28.096 -16.898 -14.283 1.00 72.75 337 GLY A CA 1
ATOM 2614 C C . GLY A 1 337 ? 26.995 -16.110 -15.012 1.00 72.75 337 GLY A C 1
ATOM 2615 O O . GLY A 1 337 ? 26.197 -16.694 -15.744 1.00 72.75 337 GLY A O 1
ATOM 2616 N N . ARG A 1 338 ? 26.957 -14.780 -14.854 1.00 75.56 338 ARG A N 1
ATOM 2617 C CA . ARG A 1 338 ? 26.047 -13.850 -15.546 1.00 75.56 338 ARG A CA 1
ATOM 2618 C C . ARG A 1 338 ? 26.715 -13.102 -16.706 1.00 75.56 338 ARG A C 1
ATOM 2620 O O . ARG A 1 338 ? 26.100 -12.205 -17.276 1.00 75.56 338 ARG A O 1
ATOM 2627 N N . GLY A 1 339 ? 27.939 -13.482 -17.079 1.00 74.62 339 GLY A N 1
ATOM 2628 C CA . GLY A 1 339 ? 28.690 -12.875 -18.178 1.00 74.62 339 GLY A CA 1
ATOM 2629 C C . GLY A 1 339 ? 29.336 -11.531 -17.832 1.00 74.62 339 GLY A C 1
ATOM 2630 O O . GLY A 1 339 ? 29.589 -10.740 -18.738 1.00 74.62 339 GLY A O 1
ATOM 2631 N N . ILE A 1 340 ? 29.568 -11.267 -16.543 1.00 81.25 340 ILE A N 1
ATOM 2632 C CA . ILE A 1 340 ? 30.251 -10.071 -16.038 1.00 81.25 340 ILE A CA 1
ATOM 2633 C C . ILE A 1 340 ? 31.728 -10.420 -15.854 1.00 81.25 340 ILE A C 1
ATOM 2635 O O . ILE A 1 340 ? 32.051 -11.386 -15.169 1.00 81.25 340 ILE A O 1
ATOM 2639 N N . ASP A 1 341 ? 32.616 -9.650 -16.474 1.00 77.19 341 ASP A N 1
ATOM 2640 C CA . ASP A 1 341 ? 34.061 -9.922 -16.508 1.00 77.19 341 ASP A CA 1
ATOM 2641 C C . ASP A 1 341 ? 34.873 -9.086 -15.504 1.00 77.19 341 ASP A C 1
ATOM 2643 O O . ASP A 1 341 ? 36.096 -9.164 -15.487 1.00 77.19 341 ASP A O 1
ATOM 2647 N N . GLY A 1 342 ? 34.200 -8.281 -14.677 1.00 76.12 342 GLY A N 1
ATOM 2648 C CA . GLY A 1 342 ? 34.834 -7.427 -13.670 1.00 76.12 342 GLY A CA 1
ATOM 2649 C C . GLY A 1 342 ? 35.334 -6.089 -14.209 1.00 76.12 342 GLY A C 1
ATOM 2650 O O . GLY A 1 342 ? 35.690 -5.215 -13.423 1.00 76.12 342 GLY A O 1
ATOM 2651 N N . SER A 1 343 ? 35.322 -5.880 -15.530 1.00 77.94 343 SER A N 1
ATOM 2652 C CA . SER A 1 343 ? 35.586 -4.559 -16.101 1.00 77.94 343 SER A CA 1
ATOM 2653 C C . SER A 1 343 ? 34.484 -3.570 -15.725 1.00 77.94 343 SER A C 1
ATOM 2655 O O . SER A 1 343 ? 33.305 -3.924 -15.687 1.00 77.94 343 SER A O 1
ATOM 2657 N N . LEU A 1 344 ? 34.836 -2.292 -15.556 1.00 76.44 344 LEU A N 1
ATOM 2658 C CA . LEU A 1 344 ? 33.846 -1.231 -15.332 1.00 76.44 344 LEU A CA 1
ATOM 2659 C C . LEU A 1 344 ? 32.765 -1.230 -16.426 1.00 76.44 344 LEU A C 1
ATOM 2661 O O . LEU A 1 344 ? 31.603 -1.001 -16.127 1.00 76.44 344 LEU A O 1
ATOM 2665 N N . CYS A 1 345 ? 33.111 -1.584 -17.671 1.00 76.50 345 CYS A N 1
ATOM 2666 C CA . CYS A 1 345 ? 32.143 -1.771 -18.751 1.00 76.50 345 CYS A CA 1
ATOM 2667 C C . CYS A 1 345 ? 31.117 -2.866 -18.451 1.00 76.50 345 CYS A C 1
ATOM 2669 O O . CYS A 1 345 ? 29.931 -2.669 -18.695 1.00 76.50 345 CYS A O 1
ATOM 2671 N N . SER A 1 346 ? 31.551 -4.044 -17.998 1.00 79.81 346 SER A N 1
ATOM 2672 C CA . SER A 1 346 ? 30.629 -5.149 -17.738 1.00 79.81 346 SER A CA 1
ATOM 2673 C C . SER A 1 346 ? 29.841 -4.940 -16.451 1.00 79.81 346 SER A C 1
ATOM 2675 O O . SER A 1 346 ? 28.668 -5.305 -16.422 1.00 79.81 346 SER A O 1
ATOM 2677 N N . LEU A 1 347 ? 30.428 -4.282 -15.444 1.00 84.00 347 LEU A N 1
ATOM 2678 C CA . LEU A 1 347 ? 29.735 -3.851 -14.230 1.00 84.00 347 LEU A CA 1
ATOM 2679 C C . LEU A 1 347 ? 28.690 -2.778 -14.563 1.00 84.00 347 LEU A C 1
ATOM 2681 O O . LEU A 1 347 ? 27.513 -2.994 -14.302 1.00 84.00 347 LEU A O 1
ATOM 2685 N N . GLN A 1 348 ? 29.061 -1.697 -15.253 1.00 80.25 348 GLN A N 1
ATOM 2686 C CA . GLN A 1 348 ? 28.141 -0.635 -15.676 1.00 80.25 348 GLN A CA 1
ATOM 2687 C C . GLN A 1 348 ? 27.046 -1.180 -16.594 1.00 80.25 348 GLN A C 1
ATOM 2689 O O . GLN A 1 348 ? 25.872 -0.865 -16.417 1.00 80.25 348 GLN A O 1
ATOM 2694 N N . GLN A 1 349 ? 27.397 -2.034 -17.561 1.00 78.31 349 GLN A N 1
ATOM 2695 C CA . GLN A 1 349 ? 26.410 -2.666 -18.433 1.00 78.31 349 GLN A CA 1
ATOM 2696 C C . GLN A 1 349 ? 25.498 -3.608 -17.645 1.00 78.31 349 GLN A C 1
ATOM 2698 O O . GLN A 1 349 ? 24.317 -3.705 -17.965 1.00 78.31 349 GLN A O 1
ATOM 2703 N N . TYR A 1 350 ? 26.005 -4.298 -16.624 1.00 80.75 350 TYR A N 1
ATOM 2704 C CA . TYR A 1 350 ? 25.188 -5.114 -15.735 1.00 80.75 350 TYR A CA 1
ATOM 2705 C C . TYR A 1 350 ? 24.240 -4.258 -14.893 1.00 80.75 350 TYR A C 1
ATOM 2707 O O . TYR A 1 350 ? 23.053 -4.567 -14.857 1.00 80.75 350 TYR A O 1
ATOM 2715 N N . LEU A 1 351 ? 24.720 -3.167 -14.296 1.00 80.25 351 LEU A N 1
ATOM 2716 C CA . LEU A 1 351 ? 23.916 -2.196 -13.551 1.00 80.25 351 LEU A CA 1
ATOM 2717 C C . LEU A 1 351 ? 22.833 -1.577 -14.433 1.00 80.25 351 LEU A C 1
ATOM 2719 O O . LEU A 1 351 ? 21.657 -1.585 -14.074 1.00 80.25 351 LEU A O 1
ATOM 2723 N N . TYR A 1 352 ? 23.199 -1.154 -15.643 1.00 72.88 352 TYR A N 1
ATOM 2724 C CA . TYR A 1 352 ? 22.251 -0.698 -16.652 1.00 72.88 352 TYR A CA 1
ATOM 2725 C C . TYR A 1 352 ? 21.218 -1.785 -16.986 1.00 72.88 352 TYR A C 1
ATOM 2727 O O . TYR A 1 352 ? 20.016 -1.545 -16.912 1.00 72.88 352 TYR A O 1
ATOM 2735 N N . ASN A 1 353 ? 21.663 -3.005 -17.303 1.00 63.28 353 ASN A N 1
ATOM 2736 C CA . ASN A 1 353 ? 20.779 -4.106 -17.698 1.00 63.28 353 ASN A CA 1
ATOM 2737 C C . ASN A 1 353 ? 19.854 -4.566 -16.568 1.00 63.28 353 ASN A C 1
ATOM 2739 O O . ASN A 1 353 ? 18.758 -5.062 -16.830 1.00 63.28 353 ASN A O 1
ATOM 2743 N N . ARG A 1 354 ? 20.325 -4.511 -15.322 1.00 71.12 354 ARG A N 1
ATOM 2744 C CA . ARG A 1 354 ? 19.649 -5.119 -14.179 1.00 71.12 354 ARG A CA 1
ATOM 2745 C C . ARG A 1 354 ? 18.774 -4.125 -13.435 1.00 71.12 354 ARG A C 1
ATOM 2747 O O . ARG A 1 354 ? 17.678 -4.493 -13.011 1.00 71.12 354 ARG A O 1
ATOM 2754 N N . TRP A 1 355 ? 19.267 -2.907 -13.271 1.00 66.19 355 TRP A N 1
ATOM 2755 C CA . TRP A 1 355 ? 18.681 -1.908 -12.388 1.00 66.19 355 TRP A CA 1
ATOM 2756 C C . TRP A 1 355 ? 18.459 -0.561 -13.071 1.00 66.19 355 TRP A C 1
ATOM 2758 O O . TRP A 1 355 ? 17.741 0.260 -12.513 1.00 66.19 355 TRP A O 1
ATOM 2768 N N . ALA A 1 356 ? 18.998 -0.355 -14.280 1.00 68.12 356 ALA A N 1
ATOM 2769 C CA . ALA A 1 356 ? 18.999 0.932 -14.978 1.00 68.12 356 ALA A CA 1
ATOM 2770 C C . ALA A 1 356 ? 19.565 2.080 -14.119 1.00 68.12 356 ALA A C 1
ATOM 2772 O O . ALA A 1 356 ? 19.280 3.243 -14.381 1.00 68.12 356 ALA A O 1
ATOM 2773 N N . SER A 1 357 ? 20.367 1.747 -13.105 1.00 69.38 357 SER A N 1
ATOM 2774 C CA . SER A 1 357 ? 20.985 2.699 -12.183 1.00 69.38 357 SER A CA 1
ATOM 2775 C C . SER A 1 357 ? 22.248 3.331 -12.749 1.00 69.38 357 SER A C 1
ATOM 2777 O O . SER A 1 357 ? 22.660 4.386 -12.289 1.00 69.38 357 SER A O 1
ATOM 2779 N N . CYS A 1 358 ? 22.805 2.740 -13.808 1.00 73.75 358 CYS A N 1
ATOM 2780 C CA . CYS A 1 358 ? 23.858 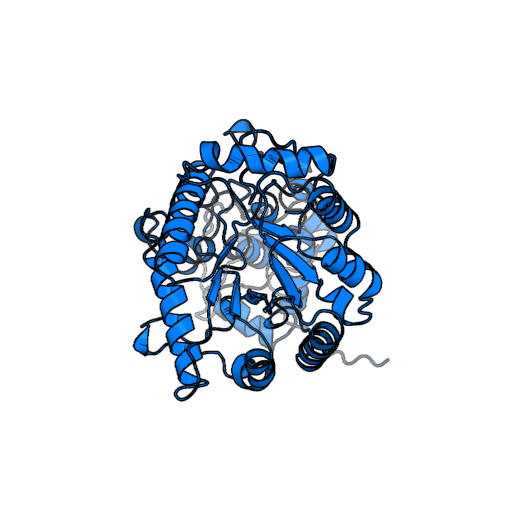3.314 -14.634 1.00 73.75 358 CYS A CA 1
ATOM 2781 C C . CYS A 1 358 ? 23.399 3.499 -16.077 1.00 73.75 358 CYS A C 1
ATOM 2783 O O . CYS A 1 358 ? 22.527 2.756 -16.523 1.00 73.75 358 CYS A O 1
ATOM 2785 N N . PRO A 1 359 ? 24.012 4.415 -16.844 1.00 68.00 359 PRO A N 1
ATOM 2786 C CA . PRO A 1 359 ? 23.702 4.580 -18.256 1.00 68.00 359 PRO A CA 1
ATOM 2787 C C . PRO A 1 359 ? 24.198 3.399 -19.110 1.00 68.00 359 PRO A C 1
ATOM 2789 O O . PRO A 1 359 ? 25.156 2.716 -18.726 1.00 68.00 359 PRO A O 1
ATOM 2792 N N . PRO A 1 360 ? 23.600 3.164 -20.297 1.00 67.19 360 PRO A N 1
ATOM 2793 C CA . PRO A 1 360 ? 24.017 2.085 -21.188 1.00 67.19 360 PRO A CA 1
ATOM 2794 C C . PRO A 1 360 ? 25.453 2.268 -21.668 1.00 67.19 360 PRO A C 1
ATOM 2796 O O . PRO A 1 360 ? 25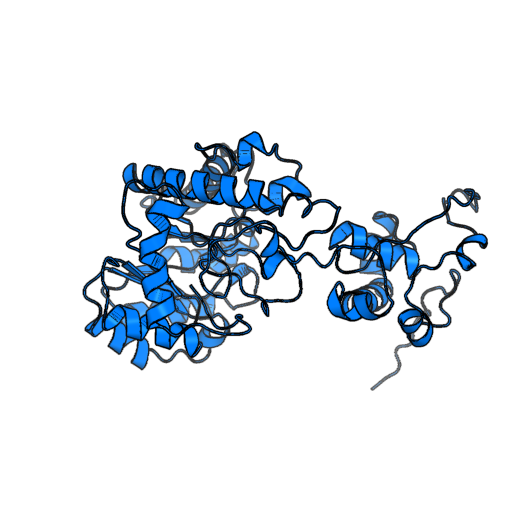.871 3.379 -21.995 1.00 67.19 360 PRO A O 1
ATOM 2799 N N . VAL A 1 361 ? 26.184 1.162 -21.824 1.00 69.81 361 VAL A N 1
ATOM 2800 C CA . VAL A 1 361 ? 27.463 1.188 -22.533 1.00 69.81 361 VAL A CA 1
ATOM 2801 C C . VAL A 1 361 ? 27.175 1.207 -24.033 1.00 69.81 361 VAL A C 1
ATOM 2803 O O . VAL A 1 361 ? 26.783 0.204 -24.631 1.00 69.81 361 VAL A O 1
ATOM 2806 N N . THR A 1 362 ? 27.375 2.356 -24.678 1.00 52.47 362 THR A N 1
ATOM 2807 C CA . THR A 1 362 ? 27.303 2.468 -26.140 1.00 52.47 362 THR A CA 1
ATOM 2808 C C . THR A 1 362 ? 28.466 1.700 -26.770 1.00 52.47 362 THR A C 1
ATOM 2810 O O . THR A 1 362 ? 29.590 2.199 -26.828 1.00 52.47 362 THR A O 1
ATOM 2813 N N . ARG A 1 363 ? 28.226 0.469 -27.239 1.00 47.94 363 ARG A N 1
ATOM 2814 C CA . ARG A 1 363 ? 29.208 -0.288 -28.033 1.00 47.94 363 ARG A CA 1
ATOM 2815 C C . ARG A 1 363 ? 29.108 0.055 -29.518 1.00 47.94 363 ARG A C 1
ATOM 2817 O O . ARG A 1 363 ? 28.045 -0.087 -30.115 1.00 47.94 363 ARG A O 1
ATOM 2824 N N . VAL A 1 364 ? 30.255 0.343 -30.134 1.00 37.25 364 VAL A N 1
ATOM 2825 C CA . VAL A 1 364 ? 30.511 -0.045 -31.530 1.00 37.25 364 VAL A CA 1
ATOM 2826 C C . VAL A 1 364 ? 30.943 -1.524 -31.516 1.00 37.25 364 VAL A C 1
ATOM 2828 O O . VAL A 1 364 ? 31.693 -1.917 -30.619 1.00 37.25 364 VAL A O 1
ATOM 2831 N N . PRO A 1 365 ? 30.474 -2.383 -32.439 1.00 34.66 365 PRO A N 1
ATOM 2832 C CA . PRO A 1 365 ? 30.834 -3.801 -32.459 1.00 34.66 365 PRO A CA 1
ATOM 2833 C C . PRO A 1 365 ? 32.343 -4.005 -32.685 1.00 34.66 365 PRO A C 1
ATOM 2835 O O . PRO A 1 365 ? 32.852 -3.726 -33.765 1.00 34.66 365 PRO A O 1
ATOM 2838 N N . GLY A 1 366 ? 33.054 -4.518 -31.679 1.00 37.94 366 GLY A N 1
ATOM 2839 C CA . GLY A 1 366 ? 34.429 -5.013 -31.801 1.00 37.94 366 GLY A CA 1
ATOM 2840 C C . GLY A 1 366 ? 34.463 -6.540 -31.904 1.00 37.94 366 GLY A C 1
ATOM 2841 O O . GLY A 1 366 ? 33.659 -7.227 -31.269 1.00 37.94 366 GLY A O 1
ATOM 2842 N N . ALA A 1 367 ? 35.364 -7.073 -32.731 1.00 34.00 367 ALA A N 1
ATOM 2843 C CA . ALA A 1 367 ? 35.479 -8.497 -33.042 1.00 34.00 367 ALA A CA 1
ATOM 2844 C C . ALA A 1 367 ? 35.746 -9.375 -31.802 1.00 34.00 367 ALA A C 1
ATOM 2846 O O . ALA A 1 367 ? 36.479 -9.001 -30.889 1.00 34.00 367 ALA A O 1
ATOM 2847 N N . LYS A 1 368 ? 35.159 -10.578 -31.800 1.00 39.22 368 LYS A N 1
ATOM 2848 C CA . LYS A 1 368 ? 35.413 -11.622 -30.797 1.00 39.22 368 LYS A CA 1
ATOM 2849 C C . LYS A 1 368 ? 36.785 -12.246 -31.060 1.00 39.22 368 LYS A C 1
ATOM 2851 O O . LYS A 1 368 ? 37.043 -12.646 -32.193 1.00 39.22 368 LYS A O 1
ATOM 2856 N N . VAL A 1 369 ? 37.611 -12.398 -30.028 1.00 36.25 369 VAL A N 1
ATOM 2857 C CA . VAL A 1 369 ? 38.860 -13.174 -30.097 1.00 36.25 369 VAL A CA 1
ATOM 2858 C C . VAL A 1 369 ? 38.769 -14.319 -2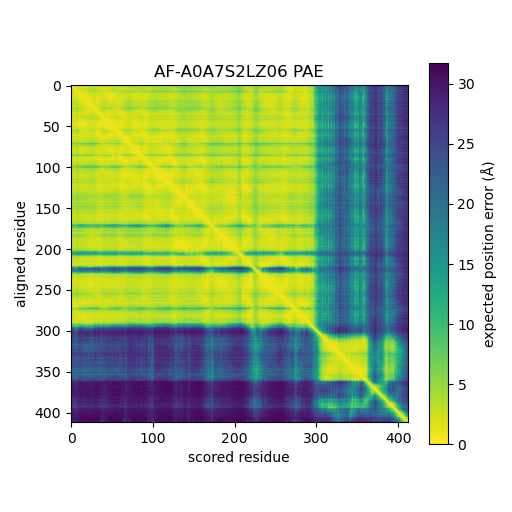9.089 1.00 36.25 369 VAL A C 1
ATOM 2860 O O . VAL A 1 369 ? 38.191 -14.158 -28.017 1.00 36.25 369 VAL A O 1
ATOM 2863 N N . TYR A 1 370 ? 39.272 -15.494 -29.463 1.00 35.84 370 TYR A N 1
ATOM 2864 C CA . TYR A 1 370 ? 39.273 -16.687 -28.618 1.00 35.84 370 TYR A CA 1
ATOM 2865 C C . TYR A 1 370 ? 40.612 -16.806 -27.891 1.00 35.84 370 TYR A C 1
ATOM 2867 O O . TYR A 1 370 ? 41.656 -16.733 -28.536 1.00 35.84 370 TYR A O 1
ATOM 2875 N N . PHE A 1 371 ? 40.570 -17.031 -26.577 1.00 34.00 371 PHE A N 1
ATOM 2876 C CA . PHE A 1 371 ? 41.742 -17.333 -25.754 1.00 34.00 371 PHE A CA 1
ATOM 2877 C C . PHE A 1 371 ? 41.406 -18.528 -24.850 1.00 34.00 371 PHE A C 1
ATOM 2879 O O . PHE A 1 371 ? 40.372 -18.514 -24.187 1.00 34.00 371 PHE A O 1
ATOM 2886 N N . ASP A 1 372 ? 42.211 -19.594 -24.898 1.00 35.38 372 ASP A N 1
ATOM 2887 C CA . ASP A 1 372 ? 42.062 -20.822 -24.088 1.00 35.38 372 ASP A CA 1
ATOM 2888 C C . ASP A 1 372 ? 40.635 -21.397 -23.983 1.00 35.38 372 ASP A C 1
ATOM 2890 O O . ASP A 1 372 ? 40.184 -21.861 -22.940 1.00 35.38 372 ASP A O 1
ATOM 2894 N N . GLY A 1 373 ? 39.881 -21.363 -25.085 1.00 40.59 373 GLY A N 1
ATOM 2895 C CA . GLY A 1 373 ? 38.522 -21.917 -25.133 1.00 40.59 373 GLY A CA 1
ATOM 2896 C C . GLY A 1 373 ? 37.467 -21.124 -24.345 1.00 40.59 373 GLY A C 1
ATOM 2897 O O . GLY A 1 373 ? 36.294 -21.500 -24.369 1.00 40.59 373 GLY A O 1
ATOM 2898 N N . VAL A 1 374 ? 37.833 -20.003 -23.716 1.00 37.88 374 VAL A N 1
ATOM 2899 C CA . VAL A 1 374 ? 36.914 -19.097 -23.017 1.00 37.88 374 VAL A CA 1
ATOM 2900 C C . VAL A 1 374 ? 36.669 -17.853 -23.876 1.00 37.88 374 VAL A C 1
ATOM 2902 O O . VAL A 1 374 ? 37.568 -17.285 -24.495 1.00 37.88 374 VAL A O 1
ATOM 2905 N N . ARG A 1 375 ? 35.402 -17.430 -23.959 1.00 38.59 375 ARG A N 1
ATOM 2906 C CA . ARG A 1 375 ? 35.019 -16.187 -24.642 1.00 38.59 375 ARG A CA 1
ATOM 2907 C C . ARG A 1 375 ? 35.388 -14.998 -23.752 1.00 38.59 375 ARG A C 1
ATOM 2909 O O . ARG A 1 375 ? 34.691 -14.760 -22.774 1.00 38.59 375 ARG A O 1
ATOM 2916 N N . ALA A 1 376 ? 36.416 -14.241 -24.128 1.00 41.22 376 ALA A N 1
ATOM 2917 C CA . ALA A 1 376 ? 36.783 -12.976 -23.488 1.00 41.22 376 ALA A CA 1
ATOM 2918 C C . ALA A 1 376 ? 36.787 -11.819 -24.506 1.00 41.22 376 ALA A C 1
ATOM 2920 O O . ALA A 1 376 ? 36.980 -12.025 -25.707 1.00 41.22 376 ALA A O 1
ATOM 2921 N N . TYR A 1 377 ? 36.532 -10.595 -24.034 1.00 37.94 377 TYR A N 1
ATOM 2922 C CA . TYR A 1 377 ? 36.622 -9.378 -24.846 1.00 37.94 377 TYR A CA 1
ATOM 2923 C C . TYR A 1 377 ? 38.090 -8.911 -24.898 1.00 37.94 377 TYR A C 1
ATOM 2925 O O . TYR A 1 377 ? 38.691 -8.677 -23.857 1.00 37.94 377 TYR A O 1
ATOM 2933 N N . GLY A 1 378 ? 38.683 -8.825 -26.096 1.00 35.47 378 GLY A N 1
ATOM 2934 C CA . GLY A 1 378 ? 40.109 -8.499 -26.288 1.00 35.47 378 GLY A CA 1
ATOM 2935 C C . GLY A 1 378 ? 40.469 -7.006 -26.162 1.00 35.47 378 GLY A C 1
ATOM 2936 O O . GLY A 1 378 ? 39.588 -6.153 -26.073 1.00 35.47 378 GLY A O 1
ATOM 2937 N N . GLU A 1 379 ? 41.774 -6.699 -26.230 1.00 35.56 379 GLU A N 1
ATOM 2938 C CA . GLU A 1 379 ? 42.434 -5.384 -26.016 1.00 35.56 379 GLU A CA 1
ATOM 2939 C C . GLU A 1 379 ? 41.816 -4.164 -26.730 1.00 35.56 379 GLU A C 1
ATOM 2941 O O . GLU A 1 379 ? 41.975 -3.037 -26.263 1.00 35.56 379 GLU A O 1
ATOM 2946 N N . ALA A 1 380 ? 41.037 -4.340 -27.803 1.00 36.34 380 ALA A N 1
ATOM 2947 C CA . ALA A 1 380 ? 40.285 -3.240 -28.421 1.00 36.34 380 ALA A CA 1
ATOM 2948 C C . ALA A 1 380 ? 39.197 -2.641 -27.495 1.00 36.34 380 ALA A C 1
ATOM 2950 O O . ALA A 1 380 ? 38.701 -1.539 -27.753 1.00 36.34 380 ALA A O 1
ATOM 2951 N N . ALA A 1 381 ? 38.863 -3.322 -26.389 1.00 39.91 381 ALA A N 1
ATOM 2952 C CA . ALA A 1 381 ? 37.995 -2.820 -25.327 1.00 39.91 381 ALA A CA 1
ATOM 2953 C C . ALA A 1 381 ? 38.516 -1.522 -24.678 1.00 39.91 381 ALA A C 1
ATOM 2955 O O . ALA A 1 381 ? 37.698 -0.737 -24.199 1.00 39.91 381 ALA A O 1
ATOM 2956 N N . ALA A 1 382 ? 39.824 -1.242 -24.754 1.00 36.44 382 ALA A N 1
ATOM 2957 C CA . ALA A 1 382 ? 40.445 -0.018 -24.237 1.00 36.44 382 ALA A CA 1
ATOM 2958 C C . ALA A 1 382 ? 39.986 1.280 -24.939 1.00 36.44 382 ALA A C 1
ATOM 2960 O O . ALA A 1 382 ? 40.241 2.372 -24.442 1.00 36.44 382 ALA A O 1
ATOM 2961 N N . SER A 1 383 ? 39.289 1.182 -26.079 1.00 38.50 383 SER A N 1
ATOM 2962 C CA . SER A 1 383 ? 38.700 2.336 -26.785 1.00 38.50 383 SER A CA 1
ATOM 2963 C C . SER A 1 383 ? 37.200 2.529 -26.521 1.00 38.50 383 SER A C 1
ATOM 2965 O O . SER A 1 383 ? 36.590 3.482 -27.012 1.00 38.50 383 SER A O 1
ATOM 2967 N N . THR A 1 384 ? 36.589 1.638 -25.736 1.00 44.22 384 THR A N 1
ATOM 2968 C CA . THR A 1 384 ? 35.174 1.731 -25.371 1.00 44.22 384 THR A CA 1
ATOM 2969 C C . THR A 1 384 ? 35.025 2.788 -24.281 1.00 44.22 384 THR A C 1
ATOM 2971 O O . THR A 1 384 ? 35.534 2.614 -23.177 1.00 44.22 384 THR A O 1
ATOM 2974 N N . LYS A 1 385 ? 34.316 3.887 -24.562 1.00 49.66 385 LYS A N 1
ATOM 2975 C CA . LYS A 1 385 ? 33.962 4.894 -23.546 1.00 49.66 385 LYS A CA 1
ATOM 2976 C C . LYS A 1 385 ? 32.868 4.350 -22.618 1.00 49.66 385 LYS A C 1
ATOM 2978 O O . LYS A 1 385 ? 31.721 4.776 -22.682 1.00 49.66 385 LYS A O 1
ATOM 2983 N N . CYS A 1 386 ? 33.207 3.364 -21.794 1.00 57.47 386 CYS A N 1
ATOM 2984 C CA . CYS A 1 386 ? 32.347 2.855 -20.728 1.00 57.47 386 CYS A CA 1
ATOM 2985 C C . CYS A 1 386 ? 32.624 3.618 -19.431 1.00 57.47 386 CYS A C 1
ATOM 2987 O O . CYS A 1 386 ? 33.196 3.058 -18.505 1.00 57.47 386 CYS A O 1
ATOM 2989 N N . ALA A 1 387 ? 32.360 4.919 -19.416 1.00 57.09 387 ALA A N 1
ATOM 2990 C CA . ALA A 1 387 ? 32.343 5.739 -18.207 1.00 57.09 387 ALA A CA 1
ATOM 2991 C C . ALA A 1 387 ? 32.193 7.208 -18.608 1.00 57.09 387 ALA A C 1
ATOM 2993 O O . ALA A 1 387 ? 32.691 7.641 -19.652 1.00 57.09 387 ALA A O 1
ATOM 2994 N N . SER A 1 388 ? 31.547 7.994 -17.750 1.00 53.53 388 SER A N 1
ATOM 2995 C CA . SER A 1 388 ? 31.795 9.433 -17.727 1.00 53.53 388 SER A CA 1
ATOM 2996 C C . SER A 1 388 ? 33.260 9.670 -17.334 1.00 53.53 388 SER A C 1
ATOM 2998 O O . SER A 1 388 ? 33.840 8.883 -16.586 1.00 53.53 388 SER A O 1
ATOM 3000 N N . TRP A 1 389 ? 33.868 10.762 -17.797 1.00 44.28 389 TRP A N 1
ATOM 3001 C CA . TRP A 1 389 ? 35.256 11.113 -17.454 1.00 44.28 389 TRP A CA 1
ATOM 3002 C C . TRP A 1 389 ? 35.546 11.101 -15.939 1.00 44.28 389 TRP A C 1
ATOM 3004 O O . TRP A 1 389 ? 36.664 10.830 -15.530 1.00 44.28 389 TRP A O 1
ATOM 3014 N N . ARG A 1 390 ? 34.520 11.286 -15.103 1.00 49.12 390 ARG A N 1
ATOM 3015 C CA . ARG A 1 390 ? 34.621 11.310 -13.640 1.00 49.12 390 ARG A CA 1
ATOM 3016 C C . ARG A 1 390 ? 34.795 9.927 -12.996 1.00 49.12 390 ARG A C 1
ATOM 3018 O O . ARG A 1 390 ? 35.555 9.793 -12.045 1.00 49.12 390 ARG A O 1
ATOM 3025 N N . LEU A 1 391 ? 34.135 8.892 -13.527 1.00 51.06 39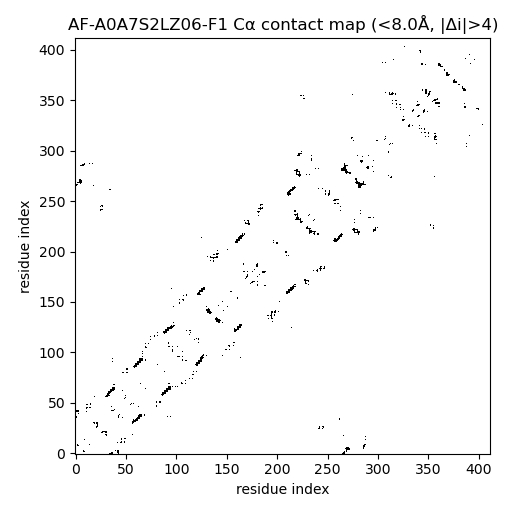1 LEU A N 1
ATOM 3026 C CA . LEU A 1 391 ? 34.360 7.506 -13.084 1.00 51.06 391 LEU A CA 1
ATOM 3027 C C . LEU A 1 391 ? 35.743 7.022 -13.541 1.00 51.06 391 LEU A C 1
ATOM 3029 O O . LEU A 1 391 ? 36.392 6.256 -12.838 1.00 51.06 391 LEU A O 1
ATOM 3033 N N . ILE A 1 392 ? 36.227 7.511 -14.686 1.00 49.62 392 ILE A N 1
ATOM 3034 C CA . ILE A 1 392 ? 37.604 7.256 -15.122 1.00 49.62 392 ILE A CA 1
ATOM 3035 C C . ILE A 1 392 ? 38.577 7.799 -14.074 1.00 49.62 392 ILE A C 1
ATOM 3037 O O . ILE A 1 392 ? 39.398 7.025 -13.609 1.00 49.62 392 ILE A O 1
ATOM 3041 N N . ASP A 1 393 ? 38.429 9.047 -13.624 1.00 49.59 393 ASP A N 1
ATOM 3042 C CA . ASP A 1 393 ? 39.325 9.652 -12.623 1.00 49.59 393 ASP A CA 1
ATOM 3043 C C . ASP A 1 393 ? 39.291 8.955 -11.244 1.00 49.59 393 ASP A C 1
ATOM 3045 O O . ASP A 1 393 ? 40.301 8.936 -10.542 1.00 49.59 393 ASP A O 1
ATOM 3049 N N . LYS A 1 394 ? 38.153 8.362 -10.845 1.00 52.47 394 LYS A N 1
ATOM 3050 C CA . LYS A 1 394 ? 38.010 7.627 -9.569 1.00 52.47 394 LYS A CA 1
ATOM 3051 C C . LYS A 1 394 ? 38.579 6.206 -9.624 1.00 52.47 394 LYS A C 1
ATOM 3053 O O . LYS A 1 394 ? 39.156 5.738 -8.645 1.00 52.47 394 LYS A O 1
ATOM 3058 N N . TYR A 1 395 ? 38.410 5.518 -10.752 1.00 55.59 395 TYR A N 1
ATOM 3059 C CA . TYR A 1 395 ? 38.757 4.102 -10.914 1.00 55.59 395 TYR A CA 1
ATOM 3060 C C . TYR A 1 395 ? 39.915 3.867 -11.893 1.00 55.59 395 TYR A C 1
ATOM 3062 O O . TYR A 1 395 ? 40.106 2.734 -12.350 1.00 55.59 395 TYR A O 1
ATOM 3070 N N . THR A 1 396 ? 40.672 4.914 -12.249 1.00 42.34 396 THR A N 1
ATOM 3071 C CA . THR A 1 396 ? 41.843 4.796 -13.121 1.00 42.34 396 THR A CA 1
ATOM 3072 C C . THR A 1 396 ? 42.745 3.683 -12.600 1.00 42.34 396 THR A C 1
ATOM 3074 O O . THR A 1 396 ? 43.179 3.727 -11.451 1.00 42.34 396 THR A O 1
ATOM 3077 N N . ASP A 1 397 ? 43.035 2.735 -13.495 1.00 43.94 397 ASP A N 1
ATOM 3078 C CA . ASP A 1 397 ? 44.041 1.671 -13.386 1.00 43.94 397 ASP A CA 1
ATOM 3079 C C . ASP A 1 397 ? 43.593 0.246 -12.984 1.00 43.94 397 ASP A C 1
ATOM 3081 O O . ASP A 1 397 ? 44.370 -0.541 -12.443 1.00 43.94 397 ASP A O 1
ATOM 3085 N N . ARG A 1 398 ? 42.369 -0.172 -13.347 1.00 44.75 398 ARG A N 1
ATOM 3086 C CA . ARG A 1 398 ? 42.017 -1.609 -13.430 1.00 44.75 398 ARG A CA 1
ATOM 3087 C C . ARG A 1 398 ? 41.816 -2.056 -14.875 1.00 44.75 398 ARG A C 1
ATOM 3089 O O . ARG A 1 398 ? 40.702 -2.111 -15.390 1.00 44.75 398 ARG A O 1
ATOM 3096 N N . GLY A 1 399 ? 42.924 -2.355 -15.549 1.00 42.97 399 GLY A N 1
ATOM 3097 C CA . GLY A 1 399 ? 42.895 -3.095 -16.811 1.00 42.97 399 GLY A CA 1
ATOM 3098 C C . GLY A 1 399 ? 42.353 -4.525 -16.621 1.00 42.97 399 GLY A C 1
ATOM 3099 O O . GLY A 1 399 ? 42.281 -5.008 -15.493 1.00 42.97 399 GLY A O 1
ATOM 3100 N N . PRO A 1 400 ? 42.015 -5.245 -17.706 1.00 40.44 400 PRO A N 1
ATOM 3101 C CA . PRO A 1 400 ? 41.410 -6.588 -17.669 1.00 40.44 400 PRO A CA 1
ATOM 3102 C C . PRO A 1 400 ? 42.288 -7.709 -17.062 1.00 40.44 400 PRO A C 1
ATOM 3104 O O . PRO A 1 400 ? 41.942 -8.878 -17.185 1.00 40.44 400 PRO A O 1
ATOM 3107 N N . ASN A 1 401 ? 43.413 -7.383 -16.414 1.00 41.00 401 ASN A N 1
ATOM 3108 C CA . ASN A 1 401 ? 44.472 -8.328 -16.048 1.00 41.00 401 ASN A CA 1
ATOM 3109 C C . ASN A 1 401 ? 44.954 -8.249 -14.589 1.00 41.00 401 ASN A C 1
ATOM 3111 O O . ASN A 1 401 ? 46.029 -8.769 -14.295 1.00 41.00 401 ASN A O 1
ATOM 3115 N N . THR A 1 402 ? 44.218 -7.647 -13.654 1.00 37.72 402 THR A N 1
ATOM 3116 C CA . THR A 1 402 ? 44.576 -7.763 -12.229 1.00 37.72 402 THR A CA 1
ATOM 3117 C C . THR A 1 402 ? 43.827 -8.941 -11.600 1.00 37.72 402 THR A C 1
ATOM 3119 O O . THR A 1 402 ? 42.635 -8.816 -11.323 1.00 37.72 402 THR A O 1
ATOM 3122 N N . PRO A 1 403 ? 44.472 -10.108 -11.383 1.00 38.91 403 PRO A N 1
ATOM 3123 C CA . PRO A 1 403 ? 43.862 -11.164 -10.584 1.00 38.91 403 PRO A CA 1
ATOM 3124 C C . PRO A 1 403 ? 43.599 -10.645 -9.161 1.00 38.91 403 PRO A C 1
ATOM 3126 O O . PRO A 1 403 ? 44.309 -9.739 -8.706 1.00 38.91 403 PRO A O 1
ATOM 3129 N N . PRO A 1 404 ? 42.619 -11.216 -8.435 1.00 36.97 404 PRO A N 1
ATOM 3130 C CA . PRO A 1 404 ? 42.417 -10.890 -7.030 1.00 36.97 404 PRO A CA 1
ATOM 3131 C C . PRO A 1 404 ? 43.738 -11.099 -6.291 1.00 36.97 404 PRO A C 1
ATOM 3133 O O . PRO A 1 404 ? 44.354 -12.164 -6.403 1.00 36.97 404 PRO A O 1
ATOM 3136 N N . LEU A 1 405 ? 44.199 -10.066 -5.579 1.00 34.75 405 LEU A N 1
ATOM 3137 C CA . LEU A 1 405 ? 45.410 -10.152 -4.770 1.00 34.75 405 LEU A CA 1
ATOM 3138 C C . LEU A 1 405 ? 45.265 -11.347 -3.817 1.00 34.75 405 LEU A C 1
ATOM 3140 O O . LEU A 1 405 ? 44.333 -11.370 -3.006 1.00 34.75 405 LEU A O 1
ATOM 3144 N N . PRO A 1 406 ? 46.150 -12.356 -3.888 1.00 36.88 406 PRO A N 1
ATOM 3145 C CA . PRO A 1 406 ? 46.084 -13.469 -2.966 1.00 36.88 406 PRO A CA 1
ATOM 3146 C C . PRO A 1 406 ? 46.514 -12.976 -1.584 1.00 36.88 406 PRO A C 1
ATOM 3148 O O . PRO A 1 406 ? 47.692 -12.770 -1.320 1.00 36.88 406 PRO A O 1
ATOM 3151 N N . GLY A 1 407 ? 45.523 -12.799 -0.711 1.00 48.41 407 GLY A N 1
ATOM 3152 C CA . GLY A 1 407 ? 45.667 -12.750 0.739 1.00 48.41 407 GLY A CA 1
ATOM 3153 C C . GLY A 1 407 ? 46.547 -11.632 1.297 1.00 48.41 407 GLY A C 1
ATOM 3154 O O . GLY A 1 407 ? 47.710 -11.855 1.614 1.00 48.41 407 GLY A O 1
ATOM 3155 N N . SER A 1 408 ? 45.940 -10.494 1.631 1.00 29.86 408 SER A N 1
ATOM 3156 C CA . SER A 1 408 ? 46.424 -9.665 2.737 1.00 29.86 408 SER A CA 1
ATOM 3157 C C . SER A 1 408 ? 45.404 -9.672 3.871 1.00 29.86 408 SER A C 1
ATOM 3159 O O . SER A 1 408 ? 44.572 -8.780 4.008 1.00 29.86 408 SER A O 1
ATOM 3161 N N . ARG A 1 409 ? 45.521 -10.674 4.751 1.00 42.75 409 ARG A N 1
ATOM 3162 C CA . ARG A 1 409 ? 45.328 -10.395 6.175 1.00 42.75 409 ARG A CA 1
ATOM 3163 C C . ARG A 1 409 ? 46.415 -9.392 6.557 1.00 42.75 409 ARG A C 1
ATOM 3165 O O . ARG A 1 409 ? 47.570 -9.783 6.701 1.00 42.75 409 ARG A O 1
ATOM 3172 N N . ALA A 1 410 ? 46.054 -8.128 6.716 1.00 30.59 410 ALA A N 1
ATOM 3173 C CA . ALA A 1 410 ? 46.843 -7.188 7.493 1.00 30.59 410 ALA A CA 1
ATOM 3174 C C . ALA A 1 410 ? 46.047 -6.871 8.758 1.00 30.59 410 ALA A C 1
ATOM 3176 O O . ALA A 1 410 ? 44.919 -6.397 8.711 1.00 30.59 410 ALA A O 1
ATOM 3177 N N . ALA A 1 411 ? 46.636 -7.247 9.885 1.00 35.84 411 ALA A N 1
ATOM 3178 C CA . ALA A 1 411 ? 46.115 -7.031 11.217 1.00 35.84 411 ALA A CA 1
ATOM 3179 C C . ALA A 1 411 ? 46.015 -5.533 11.550 1.00 35.84 411 ALA A C 1
ATOM 3181 O O . ALA A 1 411 ? 47.039 -4.850 11.557 1.00 35.84 411 ALA A O 1
ATOM 3182 N N . ARG A 1 412 ? 44.818 -5.061 11.900 1.00 33.25 412 ARG A N 1
ATOM 3183 C CA . ARG A 1 412 ? 44.426 -4.514 13.213 1.00 33.25 412 ARG A CA 1
ATOM 3184 C C . ARG A 1 412 ? 42.973 -4.080 13.179 1.00 33.25 412 ARG A C 1
ATOM 3186 O O . ARG A 1 412 ? 42.578 -3.493 12.153 1.00 33.25 412 ARG A O 1
#

Solvent-accessible surface area (backbone atoms only — not comparable to full-atom values): 22921 Å² total; per-residue (Å²): 78,72,43,77,32,28,90,64,56,66,54,44,66,57,56,59,55,53,52,77,51,44,26,73,79,41,68,46,94,59,78,66,31,68,51,46,35,60,29,78,50,71,52,31,45,44,37,50,53,40,40,55,76,56,40,82,71,47,44,35,40,33,46,21,35,27,68,77,46,57,81,70,69,75,56,68,65,58,48,56,46,59,78,59,44,88,50,54,48,32,38,27,56,29,62,26,38,89,78,71,77,50,57,54,67,50,56,45,50,50,52,53,53,44,52,71,72,38,72,85,48,44,39,27,43,30,32,49,60,78,49,47,66,32,54,72,62,42,93,68,16,29,60,26,66,69,48,55,76,57,40,50,69,49,65,75,74,38,74,31,46,25,33,31,47,52,67,54,60,38,43,32,73,69,60,47,58,62,70,42,62,40,32,60,77,29,59,50,59,53,43,52,51,47,7,48,50,44,24,52,38,71,76,41,75,88,52,80,84,77,47,40,29,39,52,28,32,47,42,26,30,22,42,37,80,85,46,63,42,41,54,65,25,33,52,70,50,16,55,42,29,53,26,17,51,53,49,37,40,56,52,32,39,73,73,61,75,23,79,44,64,39,72,36,32,53,38,20,23,69,63,32,78,82,55,54,35,64,21,24,27,26,69,20,33,50,89,64,44,81,67,50,79,80,70,47,76,54,79,79,64,89,88,59,91,71,44,52,67,73,74,25,64,48,26,63,60,55,46,52,50,50,55,58,44,50,68,38,70,82,45,25,54,59,39,43,77,68,75,32,79,79,38,64,46,38,46,36,35,44,37,22,60,72,69,56,36,22,69,75,58,76,74,77,95,72,81,87,47,84,52,95,92,43,91,50,88,49,81,75,58,81,74,55,73,51,59,58,75,66,55,45,73,75,56,69,85,71,64,101,76,74,72,83,78,84,75,79,89,73,93,128

Nearest PDB structures (foldseek):
  3ur7-assembly2_B  TM=7.538E-01  e=9.941E-14  Solanum tuberosum
  3ur8-assembly1_A  TM=7.591E-01  e=8.414E-13  Solanum tuberosum
  3aiu-assembly1_A  TM=5.256E-01  e=8.713E-05  Secale cereale
  3pqc-assembly1_A  TM=3.573E-01  e=1.017E+00  Thermotoga maritima
  1sul-assembly2_B  TM=4.485E-01  e=5.553E+00  Bacillus subtilis

Radius of gyration: 24.06 Å; Cα contacts (8 Å, |Δi|>4): 689; chains: 1; bounding box: 66×48×58 Å

Mean predicted aligned error: 12.25 Å

Foldseek 3Di:
DFQPLFPDGDQLLVLLVLQQCCCVLLVNPDRDQEDEDAADPPRSLRNLVCCLVCVDNHQEYEYEHALVCLVPPDCPSVLVSLVRRPHAYEYAYHAQCVPVVRQLVSSVVVLVVCCVSPVRHFYEYEHELQQWPDLPPLLPTAGDPVCCVRCLVVLVRGQAYEYADECLQCCFPVVDDLCCQLPLQNNVVLSSLSSVQSHQCVSPVPDPRGAYEHNEYFAFQAQDPDHGPNVQNHNVSRSSNSSSVVSNQVVCCVVRVHVYYDYPDQEQSCRPDDGRRNRGRHCAYSVSHHDDPVSHPQVPDDDDLVCCCVSQVCLVVQLVVLLVQCLPPVSVVVLVVVVQLSDLQSSLCCCCHPPVNHDHQDDDDDDWDDDPNDTDDDPVCVPGPSDRVVVCVVPPDDDSDDDNDPDDPDDD

InterPro domains:
  IPR000490 Glycoside hydrolase family 17 [PF00332] (161-291)
  IPR000490 Glycoside hydrolase family 17 [PS00587] (210-223)
  IPR017853 Glycoside hydrolase superfamily [SSF51445] (17-291)
  IPR044965 Glycoside hydrolase family 17, plant [PTHR32227] (29-307)

Secondary structure (DSSP, 8-state):
---TT-SSPPPHHHHHHHGGGHHHHHT-SS---EEE--SS-HHHHHHHHHHHH--TT--EEEEEE-TTTTTT---HHHHHHHHH--SEEEEEESSSTTTTT--HHHHHHHHHHHHHH-TTSEEEEEEEGGGEEE-SSGGG-EE-HHHHHHHHHHHTTSSEEEEE--HHHHHHHS---HHHHHSTT-HHHHHHHHHHHHHHHHH-TTSPPPPEEEEEE---SS---S-TTGGG--HHHHHHHHHHHHHHHHHHHHTTS-SEEEES-SB--TT-SSSGGGGG--SB-TTSPBP-TTT-----SSP-TTHHHHH-TTHHHHHHHHHHHHHSHHHHHHHHTTT--SSHHHHHHHHHHHHS-S-------PPPEEETTEEE--GGGGG---S-HHHHHHHTT--TT-PPP-------